Protein AF-0000000080705064 (afdb_homodimer)

InterPro domains:
  IPR017905 ERV/ALR sulfhydryl oxidase domain [PF04777] (24-125)
  IPR017905 ERV/ALR sulfhydryl oxidase domain [PS51324] (13-126)
  IPR036774 ERV/ALR sulfhydryl oxidase domain superfamily [G3DSA:1.20.120.310] (12-132)
  IPR036774 ERV/ALR sulfhydryl oxidase domain superfamily [SSF69000] (14-131)

Radius of gyration: 30.35 Å; Cα contacts (8 Å, |Δi|>4): 556; chains: 2; bounding box: 113×62×113 Å

Foldseek 3Di:
DVVVVVVPPPVVQADDCVQVVVVVLVVLLLVLLPQAQANQVVCVVVVHDGCPSVVVNLVVQQCCLVDHSDPVSSVLLNVLCVVPPLSVQNRGSLSNSVSSVSSVCSVCVVVVNDDDDDSVRSSVVSLQQDFDQDDPDPVGGQAGPPPRDGDDDDRDDDPPPVPVPVVVVPDCPVCVVVCPVPPPPPPDDDDD/DVVVVVVPPPVVQADDCVQVVVVVLVVVLLVLLPQAQANQVVCVVVVHDGCPSVVVNLVVQQCCLVDHSDVVSSVLLNVLCVVPPLSVQNRGSLSNSVSSVSSVCSVCVVVVNDDDDDSVRVSVVSLQQDFDQDDPDPVGGQAGPPPRDGDDDDRDDDPPPPPDPVVVVPDVPCCVVVPPVPPPPDDDDDDD

Organism: Ectocarpus siliculosus (NCBI:txid2880)

Solvent-accessible surface area (backbone atoms only — not comparable to full-atom values): 21090 Å² total; per-residue (Å²): 122,76,69,63,61,52,65,70,48,52,48,84,20,18,29,20,35,54,34,46,42,53,35,35,53,52,29,54,50,46,29,30,63,20,37,43,67,44,36,62,60,50,21,58,76,69,70,44,57,90,56,49,59,46,50,33,48,44,49,24,62,60,24,46,30,66,38,48,28,17,71,57,49,14,52,50,44,43,53,52,40,66,79,50,52,60,77,82,20,54,77,24,19,69,41,34,36,49,48,51,51,51,52,52,47,55,52,25,56,64,54,66,52,77,68,91,67,53,68,68,59,54,51,52,60,59,54,53,38,25,9,45,37,70,60,98,38,75,64,26,11,59,40,41,61,39,91,79,47,46,52,33,34,44,81,44,75,41,65,63,73,71,66,77,60,67,63,80,71,59,69,80,66,73,73,74,72,73,73,70,72,72,74,74,72,74,74,75,75,82,73,129,121,76,70,64,61,53,65,70,48,51,50,84,17,18,30,21,34,54,33,45,40,54,35,35,52,54,27,54,49,46,30,30,64,20,37,43,69,44,35,63,61,49,21,58,76,70,70,44,57,90,55,48,59,46,50,30,49,44,50,26,62,59,24,47,30,66,38,49,26,17,72,57,50,15,54,50,44,43,52,53,41,67,77,50,52,60,79,81,20,53,76,23,18,69,41,34,36,49,48,51,50,51,51,51,49,54,51,25,55,65,51,66,52,78,71,90,67,55,70,67,59,53,51,52,58,58,55,52,38,24,8,45,36,70,60,98,38,77,63,27,10,59,42,39,61,41,90,80,46,45,51,33,34,45,79,43,75,40,64,63,75,77,67,82,65,60,62,70,64,56,64,74,58,78,72,71,72,71,77,73,74,78,73,81,82,74,88,71,90,73,82,135

Secondary structure (DSSP, 8-state):
--SSTTTS---TT-B-HHHHHHHHHHHHHHHHHTS-SSHHHHHHHHTPPTTHHHHHHHHHHHHHHHH-SSHHHHHHHHHHHHHS-GGGG-SSHHHHHHHHHHHHHHHHHHHT------HHHHHHHHHTTBEE--S--TT-S-EESSTT--EEEEEEEEE--TT--GGGGS----------------------/--SSTTTS---TT-B-HHHHHHHHHHHHHHHHHTS-SSHHHHHHHHTPPTTHHHHHHHHHHHHHHHH-SSHHHHHHHHHHHHHS-GGGG-SSHHHHHHHHHHHHHHHHHHHT------HHHHHHHHHTTBEE--S--TT-S-EESSTT--EEEEEEEEE------GGGGTS---------------------

Structure (mmCIF, N/CA/C/O backbone):
data_AF-0000000080705064-model_v1
#
loop_
_entity.id
_entity.type
_entity.pdbx_description
1 polymer 'Sulfhydryl oxidase'
#
loop_
_atom_site.group_PDB
_atom_site.id
_atom_site.type_symbol
_atom_site.label_atom_id
_atom_site.label_alt_id
_atom_site.label_comp_id
_atom_site.label_asym_id
_atom_site.label_entity_id
_atom_site.label_seq_id
_atom_site.pdbx_PDB_ins_code
_atom_site.Cartn_x
_atom_site.Cartn_y
_atom_site.Cartn_z
_atom_site.occupancy
_atom_site.B_iso_or_equiv
_atom_site.auth_seq_id
_atom_site.auth_comp_id
_atom_site.auth_asym_id
_atom_site.auth_atom_id
_atom_site.pdbx_PDB_model_num
ATOM 1 N N . MET A 1 1 ? 19.922 -32.188 -5.77 1 25.2 1 MET A N 1
ATOM 2 C CA . MET A 1 1 ? 18.906 -32.062 -4.734 1 25.2 1 MET A CA 1
ATOM 3 C C . MET A 1 1 ? 18.438 -30.609 -4.59 1 25.2 1 MET A C 1
ATOM 5 O O . MET A 1 1 ? 17.406 -30.344 -3.971 1 25.2 1 MET A O 1
ATOM 9 N N . ILE A 1 2 ? 19.375 -29.641 -4.738 1 31.45 2 ILE A N 1
ATOM 10 C CA . ILE A 1 2 ? 19.281 -28.188 -4.688 1 31.45 2 ILE A CA 1
ATOM 11 C C . ILE A 1 2 ? 18.328 -27.703 -5.777 1 31.45 2 ILE A C 1
ATOM 13 O O . ILE A 1 2 ? 17.641 -26.688 -5.602 1 31.45 2 ILE A O 1
ATOM 17 N N . ASN A 1 3 ? 18.422 -28.156 -6.992 1 33.81 3 ASN A N 1
ATOM 18 C CA . ASN A 1 3 ? 17.828 -27.828 -8.281 1 33.81 3 ASN A CA 1
ATOM 19 C C . ASN A 1 3 ? 16.328 -28.109 -8.289 1 33.81 3 ASN A C 1
ATOM 21 O O . ASN A 1 3 ? 15.578 -27.5 -9.047 1 33.81 3 ASN A O 1
ATOM 25 N N . GLU A 1 4 ? 15.898 -29.312 -7.773 1 34.25 4 GLU A N 1
ATOM 26 C CA . GLU A 1 4 ? 14.539 -29.859 -7.785 1 34.25 4 GLU A CA 1
ATOM 27 C C . GLU A 1 4 ? 13.594 -28.984 -6.961 1 34.25 4 GLU A C 1
ATOM 29 O O . GLU A 1 4 ? 12.383 -29.016 -7.152 1 34.25 4 GLU A O 1
ATOM 34 N N . ASN A 1 5 ? 14 -28.438 -5.809 1 34.81 5 ASN A N 1
ATOM 35 C CA . ASN A 1 5 ? 13.305 -27.625 -4.828 1 34.81 5 ASN A CA 1
ATOM 36 C C . ASN A 1 5 ? 12.984 -26.234 -5.387 1 34.81 5 ASN A C 1
ATOM 38 O O . ASN A 1 5 ? 12.242 -25.469 -4.766 1 34.81 5 ASN A O 1
ATOM 42 N N . ASN A 1 6 ? 13.789 -25.641 -6.168 1 38.91 6 ASN A N 1
ATOM 43 C CA . ASN A 1 6 ? 13.609 -24.453 -6.992 1 38.91 6 ASN A CA 1
ATOM 44 C C . ASN A 1 6 ? 12.406 -24.594 -7.922 1 38.91 6 ASN A C 1
ATOM 46 O O . ASN A 1 6 ? 11.844 -23.594 -8.375 1 38.91 6 ASN A O 1
ATOM 50 N N . GLU A 1 7 ? 12.289 -25.641 -8.695 1 41.06 7 GLU A N 1
ATOM 51 C CA . GLU A 1 7 ? 11.227 -25.984 -9.625 1 41.06 7 GLU A CA 1
ATOM 52 C C . GLU A 1 7 ? 9.859 -25.938 -8.945 1 41.06 7 GLU A C 1
ATOM 54 O O . GLU A 1 7 ? 8.852 -25.625 -9.594 1 41.06 7 GLU A O 1
ATOM 59 N N . LYS A 1 8 ? 9.68 -26.734 -7.852 1 43.88 8 LYS A N 1
ATOM 60 C CA . LYS A 1 8 ? 8.438 -26.875 -7.098 1 43.88 8 LYS A CA 1
ATOM 61 C C . LYS A 1 8 ? 7.965 -25.516 -6.566 1 43.88 8 LYS A C 1
ATOM 63 O O . LYS A 1 8 ? 6.883 -25.422 -5.977 1 43.88 8 LYS A O 1
ATOM 68 N N . MET A 1 9 ? 8.82 -24.578 -6.207 1 45.62 9 MET A N 1
ATOM 69 C CA . MET A 1 9 ? 8.297 -23.422 -5.473 1 45.62 9 MET A CA 1
ATOM 70 C C . MET A 1 9 ? 7.562 -22.469 -6.406 1 45.62 9 MET A C 1
ATOM 72 O O . MET A 1 9 ? 8.117 -21.453 -6.824 1 45.62 9 MET A O 1
ATOM 76 N N . ASN A 1 10 ? 7.145 -22.906 -7.516 1 49.22 10 ASN A N 1
ATOM 77 C CA . ASN A 1 10 ? 6.199 -22.031 -8.203 1 49.22 10 ASN A CA 1
ATOM 78 C C . ASN A 1 10 ? 5.309 -21.281 -7.211 1 49.22 10 ASN A C 1
ATOM 80 O O . ASN A 1 10 ? 4.289 -21.812 -6.766 1 49.22 10 ASN A O 1
ATOM 84 N N . ASP A 1 11 ? 5.941 -20.469 -6.441 1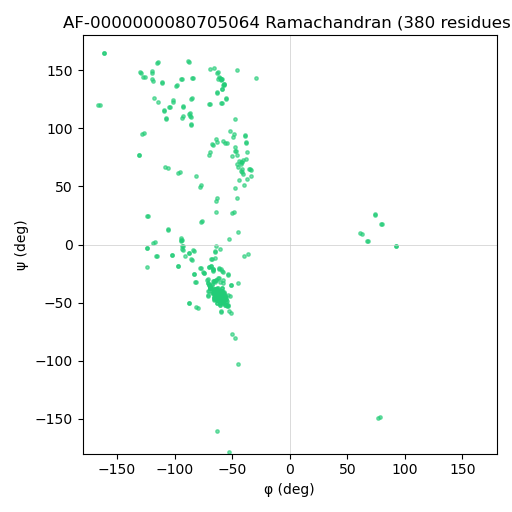 59.5 11 ASP A N 1
ATOM 85 C CA . ASP A 1 11 ? 5.105 -19.688 -5.535 1 59.5 11 ASP A CA 1
ATOM 86 C C . ASP A 1 11 ? 3.908 -19.094 -6.27 1 59.5 11 ASP A C 1
ATOM 88 O O . ASP A 1 11 ? 4.07 -18.406 -7.285 1 59.5 11 ASP A O 1
ATOM 92 N N . ASN A 1 12 ? 2.848 -19.859 -6.496 1 65.06 12 ASN A N 1
ATOM 93 C CA . ASN A 1 12 ? 1.597 -19.438 -7.113 1 65.06 12 ASN A CA 1
ATOM 94 C C . ASN A 1 12 ? 1.047 -18.172 -6.457 1 65.06 12 ASN A C 1
ATOM 96 O O . ASN A 1 12 ? -0.166 -17.953 -6.445 1 65.06 12 ASN A O 1
ATOM 100 N N . ASN A 1 13 ? 1.994 -17.406 -5.914 1 78.5 13 ASN A N 1
ATOM 101 C CA . ASN A 1 13 ? 1.457 -16.266 -5.188 1 78.5 13 ASN A CA 1
ATOM 102 C C . ASN A 1 13 ? 1.902 -14.938 -5.812 1 78.5 13 ASN A C 1
ATOM 104 O O . ASN A 1 13 ? 1.545 -13.867 -5.324 1 78.5 13 ASN A O 1
ATOM 108 N N . GLY A 1 14 ? 2.623 -15.109 -6.887 1 86.44 14 GLY A N 1
ATOM 109 C CA . GLY A 1 14 ? 3.111 -13.891 -7.52 1 86.44 14 GLY A CA 1
ATOM 110 C C . GLY A 1 14 ? 2.107 -13.273 -8.477 1 86.44 14 GLY A C 1
ATOM 111 O O . GLY A 1 14 ? 1.32 -13.977 -9.102 1 86.44 14 GLY A O 1
ATOM 112 N N . LEU A 1 15 ? 2.125 -11.906 -8.461 1 89.75 15 LEU A N 1
ATOM 113 C CA . LEU A 1 15 ? 1.433 -11.133 -9.484 1 89.75 15 LEU A CA 1
ATOM 114 C C . LEU A 1 15 ? 2.424 -10.344 -10.328 1 89.75 15 LEU A C 1
ATOM 116 O O . LEU A 1 15 ? 3.537 -10.055 -9.883 1 89.75 15 LEU A O 1
ATOM 120 N N . CYS A 1 16 ? 2.064 -10.008 -11.492 1 86.19 16 CYS A N 1
ATOM 121 C CA . CYS A 1 16 ? 2.951 -9.305 -12.406 1 86.19 16 CYS A CA 1
ATOM 122 C C . CYS A 1 16 ? 3.414 -7.98 -11.82 1 86.19 16 CYS A C 1
ATOM 124 O O . CYS A 1 16 ? 2.598 -7.102 -11.539 1 86.19 16 CYS A O 1
ATOM 126 N N . THR A 1 17 ? 4.73 -7.832 -11.703 1 89.19 17 THR A N 1
ATOM 127 C CA . THR A 1 17 ? 5.305 -6.66 -11.055 1 89.19 17 THR A CA 1
ATOM 128 C C . THR A 1 17 ? 4.977 -5.391 -11.836 1 89.19 17 THR A C 1
ATOM 130 O O . THR A 1 17 ? 4.824 -4.316 -11.25 1 89.19 17 THR A O 1
ATOM 133 N N . SER A 1 18 ? 4.832 -5.523 -13.141 1 83.69 18 SER A N 1
ATOM 134 C CA . SER A 1 18 ? 4.508 -4.367 -13.969 1 83.69 18 SER A CA 1
ATOM 135 C C . SER A 1 18 ? 3.078 -3.893 -13.711 1 83.69 18 SER A C 1
ATOM 137 O O . SER A 1 18 ? 2.73 -2.756 -14.047 1 83.69 18 SER A O 1
ATOM 139 N N . THR A 1 19 ? 2.295 -4.746 -13.156 1 87.06 19 THR A N 1
ATOM 140 C CA . THR A 1 19 ? 0.901 -4.406 -12.891 1 87.06 19 THR A CA 1
ATOM 141 C C . THR A 1 19 ? 0.764 -3.732 -11.523 1 87.06 19 THR A C 1
ATOM 143 O O . THR A 1 19 ? 0.209 -2.637 -11.422 1 87.06 19 THR A O 1
ATOM 146 N N . TRP A 1 20 ? 1.33 -4.352 -10.531 1 92.19 20 TRP A N 1
ATOM 147 C CA . TRP A 1 20 ? 1.072 -3.848 -9.188 1 92.19 20 TRP A CA 1
ATOM 148 C C . TRP A 1 20 ? 2.193 -2.924 -8.727 1 92.19 20 TRP A C 1
ATOM 150 O O . TRP A 1 20 ? 2.021 -2.154 -7.777 1 92.19 20 TRP A O 1
ATOM 160 N N . GLY A 1 21 ? 3.367 -2.979 -9.359 1 92.56 21 GLY A N 1
ATOM 161 C CA . GLY A 1 21 ? 4.531 -2.221 -8.922 1 92.56 21 GLY A CA 1
ATOM 162 C C . GLY A 1 21 ? 4.301 -0.722 -8.914 1 92.56 21 GLY A C 1
ATOM 163 O O . GLY A 1 21 ? 4.43 -0.071 -7.879 1 92.56 21 GLY A O 1
ATOM 164 N N . PRO A 1 22 ? 3.947 -0.251 -10.078 1 90.81 22 PRO A N 1
ATOM 165 C CA . PRO A 1 22 ? 3.816 1.204 -10.18 1 90.81 22 PRO A CA 1
ATOM 166 C C . PRO A 1 22 ? 2.752 1.767 -9.242 1 90.81 22 PRO A C 1
ATOM 168 O O . PRO A 1 22 ? 3.029 2.688 -8.469 1 90.81 22 PRO A O 1
ATOM 171 N N . PRO A 1 23 ? 1.542 1.236 -9.164 1 92.62 23 PRO A N 1
ATOM 172 C CA . PRO A 1 23 ? 0.603 1.778 -8.18 1 92.62 23 PRO A CA 1
ATOM 173 C C . PRO A 1 23 ? 1.043 1.519 -6.742 1 92.62 23 PRO A C 1
ATOM 175 O O . PRO A 1 23 ? 0.749 2.318 -5.848 1 92.62 23 PRO A O 1
ATOM 178 N N . GLY A 1 24 ? 1.722 0.428 -6.492 1 96 24 GLY A N 1
ATOM 179 C CA . GLY A 1 24 ? 2.26 0.164 -5.168 1 96 24 GLY A CA 1
ATOM 180 C C . GLY A 1 24 ? 3.236 1.227 -4.695 1 96 24 GLY A C 1
ATOM 181 O O . GLY A 1 24 ? 3.092 1.765 -3.598 1 96 24 GLY A O 1
ATOM 182 N N . TRP A 1 25 ? 4.191 1.587 -5.566 1 95.75 25 TRP A N 1
ATOM 183 C CA . TRP A 1 25 ? 5.156 2.633 -5.234 1 95.75 25 TRP A CA 1
ATOM 184 C C . TRP A 1 25 ? 4.461 3.98 -5.074 1 95.75 25 TRP A C 1
ATOM 186 O O . TRP A 1 25 ? 4.805 4.758 -4.184 1 95.75 25 TRP A O 1
ATOM 196 N N . PHE A 1 26 ? 3.566 4.242 -5.977 1 93.81 26 PHE A N 1
ATOM 197 C CA . PHE A 1 26 ? 2.814 5.492 -5.879 1 93.81 26 PHE A CA 1
ATOM 198 C C . PHE A 1 26 ? 2.127 5.602 -4.523 1 93.81 26 PHE A C 1
ATOM 200 O O . PHE A 1 26 ? 2.244 6.621 -3.844 1 93.81 26 PHE A O 1
ATOM 207 N N . PHE A 1 27 ? 1.449 4.586 -4.129 1 96.19 27 PHE A N 1
ATOM 208 C CA . PHE A 1 27 ? 0.745 4.574 -2.852 1 96.19 27 PHE A CA 1
ATOM 209 C C . PHE A 1 27 ? 1.723 4.723 -1.692 1 96.19 27 PHE A C 1
ATOM 211 O O . PHE A 1 27 ? 1.488 5.512 -0.774 1 96.19 27 PHE A O 1
ATOM 218 N N . LEU A 1 28 ? 2.828 3.941 -1.693 1 98.12 28 LEU A N 1
ATOM 219 C CA . LEU A 1 28 ? 3.816 4.008 -0.621 1 98.12 28 LEU A CA 1
ATOM 220 C C . LEU A 1 28 ? 4.395 5.414 -0.504 1 98.12 28 LEU A C 1
ATOM 222 O O . LEU A 1 28 ? 4.613 5.91 0.604 1 98.12 28 LEU A O 1
ATOM 226 N N . HIS A 1 29 ? 4.594 6.078 -1.633 1 97 29 HIS A N 1
ATOM 227 C CA . HIS A 1 29 ? 5.086 7.449 -1.588 1 97 29 HIS A CA 1
ATOM 228 C C . HIS A 1 29 ? 4.027 8.398 -1.034 1 97 29 HIS A C 1
ATOM 230 O O . HIS A 1 29 ? 4.355 9.367 -0.345 1 97 29 HIS A O 1
ATOM 236 N N . CYS A 1 30 ? 2.779 8.172 -1.366 1 95.56 30 CYS A N 1
ATOM 237 C CA . CYS A 1 30 ? 1.719 8.969 -0.758 1 95.56 30 CYS A CA 1
ATOM 238 C C . CYS A 1 30 ? 1.699 8.781 0.755 1 95.56 30 CYS A C 1
ATOM 240 O O . CYS A 1 30 ? 1.525 9.75 1.499 1 95.56 30 CYS A O 1
ATOM 242 N N . VAL A 1 31 ? 1.853 7.566 1.223 1 98.06 31 VAL A N 1
ATOM 243 C CA . VAL A 1 31 ? 1.915 7.277 2.65 1 98.06 31 VAL A CA 1
ATOM 244 C C . VAL A 1 31 ? 3.061 8.062 3.287 1 98.06 31 VAL A C 1
ATOM 246 O O . VAL A 1 31 ? 2.879 8.711 4.32 1 98.06 31 VAL A O 1
ATOM 249 N N . ALA A 1 32 ? 4.207 8.016 2.646 1 98.12 32 ALA A N 1
ATOM 250 C CA . ALA A 1 32 ? 5.355 8.742 3.178 1 98.12 32 ALA A CA 1
ATOM 251 C C . ALA A 1 32 ? 5.102 10.242 3.189 1 98.12 32 ALA A C 1
ATOM 253 O O . ALA A 1 32 ? 5.461 10.938 4.145 1 98.12 32 ALA A O 1
ATOM 254 N N . ALA A 1 33 ? 4.48 10.727 2.143 1 95.56 33 ALA A N 1
ATOM 255 C CA . ALA A 1 33 ? 4.168 12.148 2.039 1 95.56 33 ALA A CA 1
ATOM 256 C C . ALA A 1 33 ? 3.141 12.562 3.09 1 95.56 33 ALA A C 1
ATOM 258 O O . ALA A 1 33 ? 3.039 13.742 3.436 1 95.56 33 ALA A O 1
ATOM 259 N N . GLY A 1 34 ? 2.393 11.602 3.57 1 95.25 34 GLY A N 1
ATOM 260 C CA . GLY A 1 34 ? 1.379 11.875 4.574 1 95.25 34 GLY A CA 1
ATOM 261 C C . GLY A 1 34 ? 1.911 11.812 5.992 1 95.25 34 GLY A C 1
ATOM 262 O O . GLY A 1 34 ? 1.196 12.133 6.945 1 95.25 34 GLY A O 1
ATOM 263 N N . TYR A 1 35 ? 3.164 11.375 6.152 1 96.69 35 TYR A N 1
ATOM 264 C CA . TYR A 1 35 ? 3.775 11.375 7.477 1 96.69 35 TYR A CA 1
ATOM 265 C C . TYR A 1 35 ? 3.816 12.781 8.055 1 96.69 35 TYR A C 1
ATOM 267 O O . TYR A 1 35 ? 4.055 13.75 7.332 1 96.69 35 TYR A O 1
ATOM 275 N N . PRO A 1 36 ? 3.584 12.883 9.375 1 94.81 36 PRO A N 1
ATOM 276 C CA . PRO A 1 36 ? 3.613 14.234 9.953 1 94.81 36 PRO A CA 1
ATOM 277 C C . PRO A 1 36 ? 4.973 14.906 9.805 1 94.81 36 PRO A C 1
ATOM 279 O O . PRO A 1 36 ? 6.012 14.25 9.914 1 94.81 36 PRO A O 1
ATOM 282 N N . VAL A 1 37 ? 4.965 16.25 9.578 1 94.75 37 VAL A N 1
ATOM 283 C CA . VAL A 1 37 ? 6.203 17.016 9.492 1 94.75 37 VAL A CA 1
ATOM 284 C C . VAL A 1 37 ? 7.012 16.828 10.773 1 94.75 37 VAL A C 1
ATOM 286 O O . VAL A 1 37 ? 8.234 16.672 10.727 1 94.75 37 VAL A O 1
ATOM 289 N N . HIS A 1 38 ? 6.32 16.875 11.867 1 94.81 38 HIS A N 1
ATOM 290 C CA . HIS A 1 38 ? 6.867 16.641 13.195 1 94.81 38 HIS A CA 1
ATOM 291 C C . HIS A 1 38 ? 6.07 15.57 13.945 1 94.81 38 HIS A C 1
ATOM 293 O O . HIS A 1 38 ? 5.102 15.891 14.641 1 94.81 38 HIS A O 1
ATOM 299 N N . PRO A 1 39 ? 6.562 14.328 13.875 1 96.12 39 PRO A N 1
ATOM 300 C CA . PRO A 1 39 ? 5.75 13.219 14.391 1 96.12 39 PRO A CA 1
ATOM 301 C C . PRO A 1 39 ? 5.512 13.32 15.898 1 96.12 39 PRO A C 1
ATOM 303 O O . PRO A 1 39 ? 4.434 12.969 16.375 1 96.12 39 PRO A O 1
ATOM 306 N N . ASP A 1 40 ? 6.508 13.758 16.641 1 94.69 40 ASP A N 1
ATOM 307 C CA . ASP A 1 40 ? 6.328 13.867 18.078 1 94.69 40 ASP A CA 1
ATOM 308 C C . ASP A 1 40 ? 5.281 14.922 18.422 1 94.69 40 ASP A C 1
ATOM 310 O O . ASP A 1 40 ? 4.43 14.703 19.297 1 94.69 40 ASP A O 1
ATOM 314 N N . GLU A 1 41 ? 5.375 16.062 17.766 1 93.44 41 GLU A N 1
ATOM 315 C CA . GLU A 1 41 ? 4.371 17.109 17.953 1 93.44 41 GLU A CA 1
ATOM 316 C C . GLU A 1 41 ? 2.982 16.625 17.547 1 93.44 41 GLU A C 1
ATOM 318 O O . GLU A 1 41 ? 1.997 16.906 18.234 1 93.44 41 GLU A O 1
ATOM 323 N N . TYR A 1 42 ? 2.932 15.914 16.484 1 92.75 42 TYR A N 1
ATOM 324 C CA . TYR A 1 42 ? 1.671 15.344 16.016 1 92.75 42 TYR A CA 1
ATOM 325 C C . TYR A 1 42 ? 1.074 14.422 17.078 1 92.75 42 TYR A C 1
ATOM 327 O O . TYR A 1 42 ? -0.12 14.5 17.375 1 92.75 42 TYR A O 1
ATOM 335 N N . ASP A 1 43 ? 1.88 13.57 17.656 1 93.88 43 ASP A N 1
ATOM 336 C CA . ASP A 1 43 ? 1.429 12.664 18.703 1 93.88 43 ASP A CA 1
ATOM 337 C C . ASP A 1 43 ? 0.918 13.445 19.922 1 93.88 43 ASP A C 1
ATOM 339 O O . ASP A 1 43 ? -0.102 13.086 20.516 1 93.88 43 ASP A O 1
ATOM 343 N N . ASP A 1 44 ? 1.601 14.523 20.25 1 92.88 44 ASP A N 1
ATOM 344 C CA . ASP A 1 44 ? 1.188 15.359 21.375 1 92.88 44 ASP A CA 1
ATOM 345 C C . ASP A 1 44 ? -0.18 15.984 21.109 1 92.88 44 ASP A C 1
ATOM 347 O O . ASP A 1 44 ? -1.073 15.906 21.953 1 92.88 44 ASP A O 1
ATOM 351 N N . ILE A 1 45 ? -0.351 16.516 19.969 1 88.19 45 ILE A N 1
ATOM 352 C CA . ILE A 1 45 ? -1.578 17.219 19.609 1 88.19 45 ILE A CA 1
ATOM 353 C C . ILE A 1 45 ? -2.744 16.234 19.578 1 88.19 45 ILE A C 1
ATOM 355 O O . ILE A 1 45 ? -3.859 16.562 19.984 1 88.19 45 ILE A O 1
ATOM 359 N N . ARG A 1 46 ? -2.473 14.992 19.234 1 88.5 46 ARG A N 1
ATOM 360 C CA . ARG A 1 46 ? -3.525 14 19.047 1 88.5 46 ARG A CA 1
ATOM 361 C C . ARG A 1 46 ? -3.756 13.203 20.328 1 88.5 46 ARG A C 1
ATOM 363 O O . ARG A 1 46 ? -4.629 12.336 20.375 1 88.5 46 ARG A O 1
ATOM 370 N N . GLY A 1 47 ? -2.955 13.453 21.328 1 91.31 47 GLY A N 1
ATOM 371 C CA . GLY A 1 47 ? -3.084 12.742 22.594 1 91.31 47 GLY A CA 1
ATOM 372 C C . GLY A 1 47 ? -2.578 11.312 22.516 1 91.31 47 GLY A C 1
ATOM 373 O O . GLY A 1 47 ? -3.049 10.445 23.266 1 91.31 47 GLY A O 1
ATOM 374 N N . ASN A 1 48 ? -1.677 11.055 21.609 1 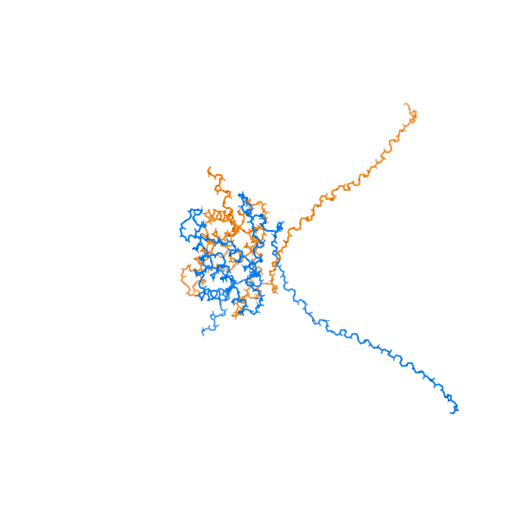91.81 48 ASN A N 1
ATOM 375 C CA . ASN A 1 48 ? -1.058 9.742 21.5 1 91.81 48 ASN A CA 1
ATOM 376 C C . ASN A 1 48 ? 0.165 9.609 22.391 1 91.81 48 ASN A C 1
ATOM 378 O O . ASN A 1 48 ? 0.748 10.617 22.812 1 91.81 48 ASN A O 1
ATOM 382 N N . ALA A 1 49 ? 0.463 8.336 22.688 1 95 49 ALA A N 1
ATOM 383 C CA . ALA A 1 49 ? 1.724 8.078 23.375 1 95 49 ALA A CA 1
ATOM 384 C C . ALA A 1 49 ? 2.914 8.5 22.516 1 95 49 ALA A C 1
ATOM 386 O O . ALA A 1 49 ? 2.854 8.438 21.281 1 95 49 ALA A O 1
ATOM 387 N N . ARG A 1 50 ? 3.986 8.938 23.219 1 93.44 50 ARG A N 1
ATOM 388 C CA . ARG A 1 50 ? 5.199 9.32 22.5 1 93.44 50 ARG A CA 1
ATOM 389 C C . ARG A 1 50 ? 5.695 8.188 21.609 1 93.44 50 ARG A C 1
ATOM 391 O O . ARG A 1 50 ? 5.809 7.043 22.062 1 93.44 50 ARG A O 1
ATOM 398 N N . GLY A 1 51 ? 5.871 8.469 20.344 1 96.25 51 GLY A N 1
ATOM 399 C CA . GLY A 1 51 ? 6.414 7.484 19.422 1 96.25 51 GLY A CA 1
ATOM 400 C C . GLY A 1 51 ? 5.344 6.66 18.719 1 96.25 51 GLY A C 1
ATOM 401 O O . GLY A 1 51 ? 5.656 5.816 17.891 1 96.25 51 GLY A O 1
ATOM 402 N N . HIS A 1 52 ? 4.129 6.906 19.031 1 95.94 52 HIS A N 1
ATOM 403 C CA . HIS A 1 52 ? 3.025 6.145 18.453 1 95.94 52 HIS A CA 1
ATOM 404 C C . HIS A 1 52 ? 3.061 6.199 16.938 1 95.94 52 HIS A C 1
ATOM 406 O O . HIS A 1 52 ? 3.037 5.16 16.266 1 95.94 52 HIS A O 1
ATOM 412 N N . THR A 1 53 ? 3.139 7.367 16.422 1 96.19 53 THR A N 1
ATOM 413 C CA . THR A 1 53 ? 3.145 7.543 14.969 1 96.19 53 THR A CA 1
ATOM 414 C C . THR A 1 53 ? 4.375 6.895 14.352 1 96.19 53 THR A C 1
ATOM 416 O O . THR A 1 53 ? 4.266 6.16 13.367 1 96.19 53 THR A O 1
ATOM 419 N N . ARG A 1 54 ? 5.523 7.051 14.938 1 98.06 54 ARG A N 1
ATOM 420 C CA . ARG A 1 54 ? 6.758 6.469 14.43 1 98.06 54 ARG A CA 1
ATOM 421 C C . ARG A 1 54 ? 6.672 4.949 14.383 1 98.06 54 ARG A C 1
ATOM 423 O O . ARG A 1 54 ? 7.086 4.328 13.398 1 98.06 54 ARG A O 1
ATOM 430 N N . ARG A 1 55 ? 6.129 4.379 15.383 1 97.38 55 ARG A N 1
ATOM 431 C CA . ARG A 1 55 ? 6.023 2.928 15.453 1 97.38 55 ARG A CA 1
ATOM 432 C C . ARG A 1 55 ? 5.078 2.395 14.383 1 97.38 55 ARG A C 1
ATOM 434 O O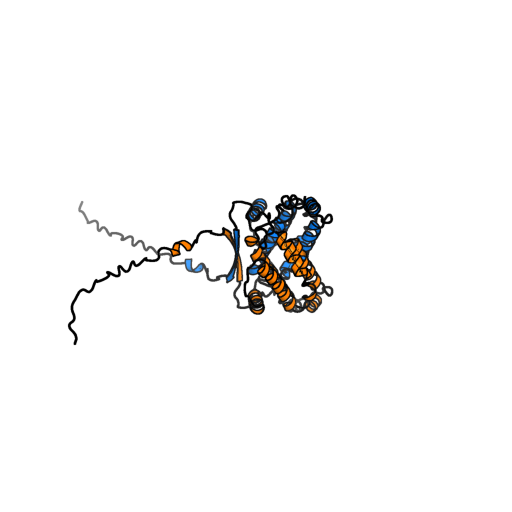 . ARG A 1 55 ? 5.344 1.357 13.773 1 97.38 55 ARG A O 1
ATOM 441 N N . GLY A 1 56 ? 3.975 3.096 14.211 1 96.81 56 GLY A N 1
ATOM 442 C CA . GLY A 1 56 ? 3.041 2.695 13.172 1 96.81 56 GLY A CA 1
ATOM 443 C C . GLY A 1 56 ? 3.658 2.684 11.781 1 96.81 56 GLY A C 1
ATOM 444 O O . GLY A 1 56 ? 3.51 1.713 11.039 1 96.81 56 GLY A O 1
ATOM 445 N N . TYR A 1 57 ? 4.363 3.729 11.477 1 98.31 57 TYR A N 1
ATOM 446 C CA . TYR A 1 57 ? 4.992 3.83 10.164 1 98.31 57 TYR A CA 1
ATOM 447 C C . TYR A 1 57 ? 6.148 2.844 10.031 1 98.31 57 TYR A C 1
ATOM 449 O O . TYR A 1 57 ? 6.32 2.217 8.984 1 98.31 57 TYR A O 1
ATOM 457 N N . SER A 1 58 ? 6.938 2.676 11.102 1 98.44 58 SER A N 1
ATOM 458 C CA . SER A 1 58 ? 8.016 1.691 11.094 1 98.44 58 SER A CA 1
ATOM 459 C C . SER A 1 58 ? 7.484 0.29 10.82 1 98.44 58 SER A C 1
ATOM 461 O O . SER A 1 58 ? 7.992 -0.41 9.938 1 98.44 58 SER A O 1
ATOM 463 N N . SER A 1 59 ? 6.477 -0.09 11.547 1 97.44 59 SER A N 1
ATOM 464 C CA . SER A 1 59 ? 5.887 -1.417 11.398 1 97.44 59 SER A CA 1
ATOM 465 C C . SER A 1 59 ? 5.324 -1.618 10 1 97.44 59 SER A C 1
ATOM 467 O O . SER A 1 59 ? 5.516 -2.672 9.391 1 97.44 59 SER A O 1
ATOM 469 N N . PHE A 1 60 ? 4.652 -0.61 9.508 1 98.38 60 PHE A N 1
ATOM 470 C CA . PHE A 1 60 ? 4.055 -0.701 8.18 1 98.38 60 PHE A CA 1
ATOM 471 C C . PHE A 1 60 ? 5.125 -0.932 7.121 1 98.38 60 PHE A C 1
ATOM 473 O O . PHE A 1 60 ? 5.039 -1.882 6.34 1 98.38 60 PHE A O 1
ATOM 480 N N . PHE A 1 61 ? 6.102 -0.137 7.105 1 98.56 61 PHE A N 1
ATOM 481 C CA . PHE A 1 61 ? 7.105 -0.206 6.051 1 98.56 61 PHE A CA 1
ATOM 482 C C . PHE A 1 61 ? 7.965 -1.453 6.203 1 98.56 61 PHE A C 1
ATOM 484 O O . PHE A 1 61 ? 8.398 -2.039 5.207 1 98.56 61 PHE A O 1
ATOM 491 N N . LYS A 1 62 ? 8.234 -1.909 7.414 1 97.44 62 LYS A N 1
ATOM 492 C CA . LYS A 1 62 ? 8.969 -3.158 7.609 1 97.44 62 LYS A CA 1
ATOM 493 C C . LYS A 1 62 ? 8.156 -4.352 7.109 1 97.44 62 LYS A C 1
ATOM 495 O O . LYS A 1 62 ? 8.688 -5.223 6.418 1 97.44 62 LYS A O 1
ATOM 500 N N . ASN A 1 63 ? 6.887 -4.348 7.402 1 96.81 63 ASN A N 1
ATOM 501 C CA . ASN A 1 63 ? 6.062 -5.488 7.023 1 96.81 63 ASN A CA 1
ATOM 502 C C . ASN A 1 63 ? 5.719 -5.465 5.535 1 96.81 63 ASN A C 1
ATOM 504 O O . ASN A 1 63 ? 5.324 -6.484 4.969 1 96.81 63 ASN A O 1
ATOM 508 N N . THR A 1 64 ? 5.824 -4.273 4.906 1 98.06 64 THR A N 1
ATOM 509 C CA . THR A 1 64 ? 5.691 -4.211 3.453 1 98.06 64 THR A CA 1
ATOM 510 C C . THR A 1 64 ? 6.602 -5.234 2.781 1 98.06 64 THR A C 1
ATOM 512 O O . THR A 1 64 ? 6.207 -5.887 1.814 1 98.06 64 THR A O 1
ATOM 515 N N . GLY A 1 65 ? 7.719 -5.488 3.311 1 96.19 65 GLY A N 1
ATOM 516 C CA . GLY A 1 65 ? 8.68 -6.438 2.773 1 96.19 65 GLY A CA 1
ATOM 517 C C . GLY A 1 65 ? 8.211 -7.879 2.867 1 96.19 65 GLY A C 1
ATOM 518 O O . GLY A 1 65 ? 8.773 -8.766 2.225 1 96.19 65 GLY A O 1
ATOM 519 N N . HIS A 1 66 ? 7.18 -8.102 3.617 1 94.5 66 HIS A N 1
ATOM 520 C CA . HIS A 1 66 ? 6.719 -9.469 3.822 1 94.5 66 HIS A CA 1
ATOM 521 C C . HIS A 1 66 ? 5.488 -9.766 2.973 1 94.5 66 HIS A C 1
ATOM 523 O O . HIS A 1 66 ? 5.09 -10.922 2.832 1 94.5 66 HIS A O 1
ATOM 529 N N . VAL A 1 67 ? 4.949 -8.711 2.357 1 97.25 67 VAL A N 1
ATOM 530 C CA . VAL A 1 67 ? 3.611 -8.961 1.826 1 97.25 67 VAL A CA 1
ATOM 531 C C . VAL A 1 67 ? 3.584 -8.648 0.332 1 97.25 67 VAL A C 1
ATOM 533 O O . VAL A 1 67 ? 2.557 -8.82 -0.327 1 97.25 67 VAL A O 1
ATOM 536 N N . LEU A 1 68 ? 4.738 -8.148 -0.22 1 96.19 68 LEU A N 1
ATOM 537 C CA . LEU A 1 68 ? 4.738 -7.859 -1.649 1 96.19 68 LEU A CA 1
ATOM 538 C C . LEU A 1 68 ? 4.387 -9.102 -2.457 1 96.19 68 LEU A C 1
ATOM 540 O O . LEU A 1 68 ? 4.859 -10.203 -2.15 1 96.19 68 LEU A O 1
ATOM 544 N N . PRO A 1 69 ? 3.545 -8.953 -3.469 1 94.25 69 PRO A N 1
ATOM 545 C CA . PRO A 1 69 ? 3.09 -10.133 -4.215 1 94.25 69 PRO A CA 1
ATOM 546 C C . PRO A 1 69 ? 4.137 -10.648 -5.199 1 94.25 69 PRO A C 1
ATOM 548 O O . PRO A 1 69 ? 3.834 -10.836 -6.379 1 94.25 69 PRO A O 1
ATOM 551 N N . CYS A 1 70 ? 5.254 -10.82 -4.797 1 91.12 70 CYS A N 1
ATOM 552 C CA . CYS A 1 70 ? 6.414 -11.359 -5.5 1 91.12 70 CYS A CA 1
ATOM 553 C C . CYS A 1 70 ? 7.52 -11.742 -4.523 1 91.12 70 CYS A C 1
ATOM 555 O O . CYS A 1 70 ? 8.039 -10.891 -3.803 1 91.12 70 CYS A O 1
ATOM 557 N N . ARG A 1 71 ? 7.859 -12.961 -4.547 1 87.88 71 ARG A N 1
ATOM 558 C CA . ARG A 1 71 ? 8.836 -13.469 -3.588 1 87.88 71 ARG A CA 1
ATOM 559 C C . ARG A 1 71 ? 10.18 -12.781 -3.756 1 87.88 71 ARG A C 1
ATOM 561 O O . ARG A 1 71 ? 10.812 -12.383 -2.77 1 87.88 71 ARG A O 1
ATOM 568 N N . PHE A 1 72 ? 10.609 -12.57 -4.945 1 87.88 72 PHE A N 1
ATOM 569 C CA . PHE A 1 72 ? 11.906 -11.945 -5.195 1 87.88 72 PHE A CA 1
ATOM 570 C C . PHE A 1 72 ? 11.883 -10.477 -4.805 1 87.88 72 PHE A C 1
ATOM 572 O O . PHE A 1 72 ? 12.891 -9.938 -4.34 1 87.88 72 PHE A O 1
ATOM 579 N N . CYS A 1 73 ? 10.75 -9.875 -5.008 1 93.31 73 CYS A N 1
ATOM 580 C CA . CYS A 1 73 ? 10.578 -8.477 -4.609 1 93.31 73 CYS A CA 1
ATOM 581 C C . CYS A 1 73 ? 10.641 -8.336 -3.092 1 93.31 73 CYS A C 1
ATOM 583 O O . CYS A 1 73 ? 11.227 -7.379 -2.58 1 93.31 73 CYS A O 1
ATOM 585 N N . ARG A 1 74 ? 10.031 -9.352 -2.41 1 93.5 74 ARG A N 1
ATOM 586 C CA . ARG A 1 74 ? 10.109 -9.344 -0.953 1 93.5 74 ARG A CA 1
ATOM 587 C C . ARG A 1 74 ? 11.562 -9.469 -0.487 1 93.5 74 ARG A C 1
ATOM 589 O O . ARG A 1 74 ? 12.008 -8.695 0.364 1 93.5 74 ARG A O 1
ATOM 596 N N . ASP A 1 75 ? 12.25 -10.352 -1.063 1 91.44 75 ASP A N 1
ATOM 597 C CA . ASP A 1 75 ? 13.641 -10.57 -0.675 1 91.44 75 ASP A CA 1
ATOM 598 C C . ASP A 1 75 ? 14.477 -9.32 -0.902 1 91.44 75 ASP A C 1
ATOM 600 O O . ASP A 1 75 ? 15.266 -8.922 -0.036 1 91.44 75 ASP A O 1
ATOM 604 N N . SER A 1 76 ? 14.344 -8.703 -2.023 1 93.88 76 SER A N 1
ATOM 605 C CA . SER A 1 76 ? 15.109 -7.508 -2.35 1 93.88 76 SER A CA 1
ATOM 606 C C . SER A 1 76 ? 14.742 -6.348 -1.43 1 93.88 76 SER A C 1
ATOM 608 O O . SER A 1 76 ? 15.617 -5.633 -0.942 1 93.88 76 SER A O 1
ATOM 610 N N . TYR A 1 77 ? 13.5 -6.152 -1.241 1 96.75 77 TYR A N 1
ATOM 611 C CA . TYR A 1 77 ? 13.047 -5.07 -0.372 1 96.75 77 TYR A CA 1
ATOM 612 C C . TYR A 1 77 ? 13.609 -5.23 1.035 1 96.75 77 TYR A C 1
ATOM 614 O O . TYR A 1 77 ? 14.102 -4.27 1.629 1 96.75 77 TYR A O 1
ATOM 622 N N . VAL A 1 78 ? 13.5 -6.426 1.577 1 96.19 78 VAL A N 1
ATOM 623 C CA . VAL A 1 78 ? 14 -6.695 2.922 1 96.19 78 VAL A CA 1
ATOM 624 C C . VAL A 1 78 ? 15.508 -6.469 2.969 1 96.19 78 VAL A C 1
ATOM 626 O O . VAL A 1 78 ? 16.016 -5.875 3.92 1 96.19 78 VAL A O 1
ATOM 629 N N . HIS A 1 79 ? 16.156 -6.902 1.945 1 96.5 79 HIS A N 1
ATOM 630 C CA . HIS A 1 79 ? 17.609 -6.695 1.883 1 96.5 79 HIS A CA 1
ATOM 631 C C . HIS A 1 79 ? 17.953 -5.207 1.902 1 96.5 79 HIS A C 1
ATOM 633 O O . HIS A 1 79 ? 18.734 -4.762 2.74 1 96.5 79 HIS A O 1
ATOM 639 N N . PHE A 1 80 ? 17.344 -4.418 1.076 1 96.75 80 PHE A N 1
ATOM 640 C CA . PHE A 1 80 ? 17.641 -2.994 0.975 1 96.75 80 PHE A CA 1
ATOM 641 C C . PHE A 1 80 ? 17.234 -2.268 2.254 1 96.75 80 PHE A C 1
ATOM 643 O O . PHE A 1 80 ? 17.953 -1.383 2.723 1 96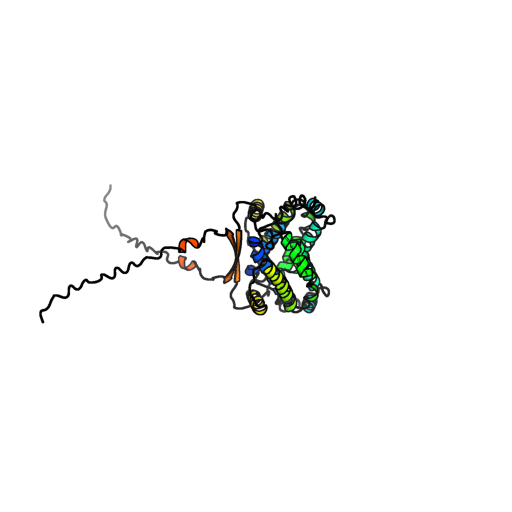.75 80 PHE A O 1
ATOM 650 N N . SER A 1 81 ? 16.094 -2.633 2.809 1 96.94 81 SER A N 1
ATOM 651 C CA . SER A 1 81 ? 15.602 -1.956 4.004 1 96.94 81 SER A CA 1
ATOM 652 C C . SER A 1 81 ? 16.438 -2.324 5.227 1 96.94 81 SER A C 1
ATOM 654 O O . SER A 1 81 ? 16.547 -1.54 6.172 1 96.94 81 SER A O 1
ATOM 656 N N . SER A 1 82 ? 16.984 -3.514 5.254 1 96.5 82 SER A N 1
ATOM 657 C CA . SER A 1 82 ? 17.859 -3.902 6.355 1 96.5 82 SER A CA 1
ATOM 658 C C . SER A 1 82 ? 19.156 -3.105 6.34 1 96.5 82 SER A C 1
ATOM 660 O O . SER A 1 82 ? 19.719 -2.803 7.395 1 96.5 82 SER A O 1
ATOM 662 N N . GLU A 1 83 ? 19.656 -2.76 5.164 1 97.06 83 GLU A N 1
ATOM 663 C CA . GLU A 1 83 ? 20.859 -1.954 5.023 1 97.06 83 GLU A CA 1
ATOM 664 C C . GLU A 1 83 ? 20.594 -0.49 5.355 1 97.06 83 GLU A C 1
ATOM 666 O O . GLU A 1 83 ? 21.516 0.264 5.664 1 97.06 83 GLU A O 1
ATOM 671 N N . THR A 1 84 ? 19.359 -0.075 5.223 1 97.31 84 THR A N 1
ATOM 672 C CA . THR A 1 84 ? 18.891 1.283 5.477 1 97.31 84 THR A CA 1
ATOM 673 C C . THR A 1 84 ? 17.656 1.27 6.367 1 97.31 84 THR A C 1
ATOM 675 O O . THR A 1 84 ? 16.547 1.525 5.895 1 97.31 84 THR A O 1
ATOM 678 N N . PRO A 1 85 ? 17.922 1.062 7.637 1 98.12 85 PRO A N 1
ATOM 679 C CA . PRO A 1 85 ? 16.766 0.859 8.516 1 98.12 85 PRO A CA 1
ATOM 680 C C . PRO A 1 85 ? 15.852 2.084 8.586 1 98.12 85 PRO A C 1
ATOM 682 O O . PRO A 1 85 ? 16.328 3.201 8.797 1 98.12 85 PRO A O 1
ATOM 685 N N . VAL A 1 86 ? 14.555 1.906 8.422 1 98.62 86 VAL A N 1
ATOM 686 C CA . VAL A 1 86 ? 13.578 2.986 8.359 1 98.62 86 VAL A CA 1
ATOM 687 C C . VAL A 1 86 ? 13.578 3.756 9.68 1 98.62 86 VAL A C 1
ATOM 689 O O . VAL A 1 86 ? 13.336 4.965 9.703 1 98.62 86 VAL A O 1
ATOM 692 N N . GLU A 1 87 ? 13.906 3.104 10.773 1 98.19 87 GLU A N 1
ATOM 693 C CA . GLU A 1 87 ? 13.875 3.691 12.109 1 98.19 87 GLU A CA 1
ATOM 694 C C . GLU A 1 87 ? 14.773 4.918 12.195 1 98.19 87 GLU A C 1
ATOM 696 O O . GLU A 1 87 ? 14.539 5.812 13.016 1 98.19 87 GLU A O 1
ATOM 701 N N . GLU A 1 88 ? 15.742 5.008 11.336 1 98.31 88 GLU A N 1
ATOM 702 C CA . GLU A 1 88 ? 16.688 6.125 11.336 1 98.31 88 GLU A CA 1
ATOM 703 C C . GLU A 1 88 ? 16.109 7.324 10.578 1 98.31 88 GLU A C 1
ATOM 705 O O . GLU A 1 88 ? 16.688 8.414 10.609 1 98.31 88 GLU A O 1
ATOM 710 N N . TYR A 1 89 ? 14.977 7.133 9.984 1 98.69 89 TYR A N 1
ATOM 711 C CA . TYR A 1 89 ? 14.43 8.164 9.109 1 98.69 89 TYR A CA 1
ATOM 712 C C . TYR A 1 89 ? 13.031 8.578 9.555 1 98.69 89 TYR A C 1
ATOM 714 O O . TYR A 1 89 ? 12.242 9.086 8.758 1 98.69 89 TYR A O 1
ATOM 722 N N . LEU A 1 90 ? 12.68 8.398 10.828 1 98.69 90 LEU A N 1
ATOM 723 C CA . LEU A 1 90 ? 11.312 8.625 11.289 1 98.69 90 LEU A CA 1
ATOM 724 C C . LEU A 1 90 ? 11.227 9.922 12.094 1 98.69 90 LEU A C 1
ATOM 726 O O . LEU A 1 90 ? 10.227 10.164 12.773 1 98.69 90 LEU A O 1
ATOM 730 N N . HIS A 1 91 ? 12.227 10.719 12.023 1 98.12 91 HIS A N 1
ATOM 731 C CA . HIS A 1 91 ? 12.234 11.922 12.844 1 98.12 91 HIS A CA 1
ATOM 732 C C . HIS A 1 91 ? 11.5 13.062 12.148 1 98.12 91 HIS A C 1
ATOM 734 O O . HIS A 1 91 ? 11.172 14.078 12.781 1 98.12 91 HIS A O 1
ATOM 740 N N . SER A 1 92 ? 11.188 12.922 10.836 1 97.56 92 SER A N 1
ATOM 741 C CA . SER A 1 92 ? 10.422 13.938 10.109 1 97.56 92 SER A CA 1
ATOM 742 C C . SER A 1 92 ? 9.828 13.367 8.828 1 97.56 92 SER A C 1
ATOM 744 O O . SER A 1 92 ? 10.25 12.312 8.352 1 97.56 92 SER A O 1
ATOM 746 N N . ARG A 1 93 ? 8.883 14.086 8.258 1 97.31 93 ARG A N 1
ATOM 747 C CA . ARG A 1 93 ? 8.305 13.719 6.973 1 97.31 93 ARG A CA 1
ATOM 748 C C . ARG A 1 93 ? 9.375 13.648 5.887 1 97.31 93 ARG A C 1
ATOM 750 O O . ARG A 1 93 ? 9.406 12.703 5.102 1 97.31 93 ARG A O 1
ATOM 757 N N . GLN A 1 94 ? 10.188 14.727 5.867 1 97.06 94 GLN A N 1
ATOM 758 C CA . GLN A 1 94 ? 11.242 14.797 4.863 1 97.06 94 GLN A CA 1
ATOM 759 C C . GLN A 1 94 ? 12.172 13.594 4.961 1 97.06 94 GLN A C 1
ATOM 761 O O . GLN A 1 94 ? 12.547 13.008 3.941 1 97.06 94 GLN A O 1
ATOM 766 N N . ALA A 1 95 ? 12.508 13.211 6.156 1 98.56 95 ALA A N 1
ATOM 767 C CA . ALA A 1 95 ? 13.422 12.086 6.363 1 98.56 95 ALA A CA 1
ATOM 768 C C . ALA A 1 95 ? 12.797 10.781 5.891 1 98.56 95 ALA A C 1
ATOM 770 O O . ALA A 1 95 ? 13.453 9.977 5.215 1 98.56 95 ALA A O 1
ATOM 771 N N . LEU A 1 96 ? 11.562 10.516 6.266 1 98.69 96 LEU A N 1
ATOM 772 C CA . LEU A 1 96 ? 10.898 9.281 5.852 1 98.69 96 LEU A CA 1
ATOM 773 C C . LEU A 1 96 ? 10.75 9.227 4.336 1 98.69 96 LEU A C 1
ATOM 775 O O . LEU A 1 96 ? 10.945 8.172 3.725 1 98.69 96 LEU A O 1
ATOM 779 N N . PHE A 1 97 ? 10.336 10.359 3.766 1 98.06 97 PHE A N 1
ATOM 780 C CA . PHE A 1 97 ? 10.188 10.398 2.314 1 98.06 97 PHE A CA 1
ATOM 781 C C . PHE A 1 97 ? 11.516 10.094 1.629 1 98.06 97 PHE A C 1
ATOM 783 O O . PHE A 1 97 ? 11.555 9.359 0.643 1 98.06 97 PHE A O 1
ATOM 790 N N . GLU A 1 98 ? 12.57 10.688 2.129 1 98.06 98 GLU A N 1
ATOM 791 C CA . GLU A 1 98 ? 13.898 10.406 1.601 1 98.06 98 GLU A CA 1
ATOM 792 C C . GLU A 1 98 ? 14.234 8.922 1.703 1 98.06 98 GLU A C 1
ATOM 794 O O . GLU A 1 98 ? 14.812 8.344 0.78 1 98.06 98 GLU A O 1
ATOM 799 N N . TRP A 1 99 ? 13.961 8.312 2.791 1 98.62 99 TRP A N 1
ATOM 800 C CA . TRP A 1 99 ? 14.195 6.887 2.977 1 98.62 99 TRP A CA 1
ATOM 801 C C . TRP A 1 99 ? 13.539 6.074 1.866 1 98.62 99 TRP A C 1
ATOM 803 O O . TRP A 1 99 ? 14.188 5.234 1.236 1 98.62 99 TRP A O 1
ATOM 813 N N . LEU A 1 100 ? 12.227 6.34 1.692 1 98.25 100 LEU A N 1
ATOM 814 C CA . LEU A 1 100 ? 11.516 5.566 0.681 1 98.25 100 LEU A CA 1
ATOM 815 C C . LEU A 1 100 ? 12.094 5.824 -0.707 1 98.25 100 LEU A C 1
ATOM 817 O O . LEU A 1 100 ? 12.148 4.922 -1.542 1 98.25 100 LEU A O 1
ATOM 821 N N . PHE A 1 101 ? 12.469 7.086 -0.934 1 97.25 101 PHE A N 1
ATOM 822 C CA . PHE A 1 101 ? 13.133 7.441 -2.18 1 97.25 101 PHE A CA 1
ATOM 823 C C . PHE A 1 101 ? 14.391 6.598 -2.383 1 97.25 101 PHE A C 1
ATOM 825 O O . PHE A 1 101 ? 14.617 6.07 -3.473 1 97.25 101 PHE A O 1
ATOM 832 N N . ILE A 1 102 ? 15.188 6.414 -1.387 1 96.94 102 ILE A N 1
ATOM 833 C CA . ILE A 1 102 ? 16.406 5.625 -1.438 1 96.94 102 ILE A CA 1
ATOM 834 C C . ILE A 1 102 ? 16.078 4.168 -1.745 1 96.94 102 ILE A C 1
ATOM 836 O O . ILE A 1 102 ? 16.672 3.562 -2.641 1 96.94 102 ILE A O 1
ATOM 840 N N . ILE A 1 103 ? 15.125 3.598 -0.986 1 97.31 103 ILE A N 1
ATOM 841 C CA . ILE A 1 103 ? 14.742 2.205 -1.18 1 97.31 103 ILE A CA 1
ATOM 842 C C . ILE A 1 103 ? 14.242 2 -2.607 1 97.31 103 ILE A C 1
ATOM 844 O O . ILE A 1 103 ? 14.625 1.037 -3.275 1 97.31 103 ILE A O 1
ATOM 848 N N . HIS A 1 104 ? 13.328 2.895 -3.084 1 96.31 104 HIS A N 1
ATOM 849 C CA . HIS A 1 104 ? 12.781 2.795 -4.43 1 96.31 104 HIS A CA 1
ATOM 850 C C . HIS A 1 104 ? 13.883 2.857 -5.48 1 96.31 104 HIS A C 1
ATOM 852 O O . HIS A 1 104 ? 13.852 2.117 -6.465 1 96.31 104 HIS A O 1
ATOM 858 N N . ASN A 1 105 ? 14.852 3.701 -5.281 1 94.38 105 ASN A N 1
ATOM 859 C CA . ASN A 1 105 ? 15.938 3.828 -6.246 1 94.38 105 ASN A CA 1
ATOM 860 C C . ASN A 1 105 ? 16.828 2.588 -6.25 1 94.38 105 ASN A C 1
ATOM 862 O O . ASN A 1 105 ? 17.359 2.205 -7.297 1 94.38 105 ASN A O 1
ATOM 866 N N . LYS A 1 106 ? 17.062 2 -5.102 1 94.69 106 LYS A N 1
ATOM 867 C CA . LYS A 1 106 ? 17.797 0.741 -5.059 1 94.69 106 LYS A CA 1
ATOM 868 C C . LYS A 1 106 ? 17.094 -0.338 -5.875 1 94.69 106 LYS A C 1
ATOM 870 O O . LYS A 1 106 ? 17.734 -1.098 -6.602 1 94.69 106 LYS A O 1
ATOM 875 N N . VAL A 1 107 ? 15.75 -0.383 -5.738 1 94.19 107 VAL A N 1
ATOM 876 C CA . VAL A 1 107 ? 14.969 -1.336 -6.523 1 94.19 107 VAL A CA 1
ATOM 877 C C . VAL A 1 107 ? 15.078 -0.992 -8.008 1 94.19 107 VAL A C 1
ATOM 879 O O . VAL A 1 107 ? 15.266 -1.877 -8.844 1 94.19 107 VAL A O 1
ATOM 882 N N . ASN A 1 108 ? 14.93 0.285 -8.344 1 92.12 108 ASN A N 1
ATOM 883 C CA . ASN A 1 108 ? 15.062 0.717 -9.727 1 92.12 108 ASN A CA 1
ATOM 884 C C . ASN A 1 108 ? 16.406 0.315 -10.312 1 92.12 108 ASN A C 1
ATOM 886 O O . ASN A 1 108 ? 16.484 -0.143 -11.453 1 92.12 108 ASN A O 1
ATOM 890 N N . ASP A 1 109 ? 17.406 0.539 -9.578 1 91.19 109 ASP A N 1
ATOM 891 C CA . ASP A 1 109 ? 18.75 0.17 -10.023 1 91.19 109 ASP A CA 1
ATOM 892 C C . ASP A 1 109 ? 18.844 -1.33 -10.297 1 91.19 109 ASP A C 1
ATOM 894 O O . ASP A 1 109 ? 19.438 -1.75 -11.297 1 91.19 109 ASP A O 1
ATOM 898 N N . LYS A 1 110 ? 18.328 -2.07 -9.461 1 90.56 110 LYS A N 1
ATOM 899 C CA . LYS A 1 110 ? 18.359 -3.525 -9.578 1 90.56 110 LYS A CA 1
ATOM 900 C C . LYS A 1 110 ? 17.672 -3.984 -10.859 1 90.56 110 LYS A C 1
ATOM 902 O O . LYS A 1 110 ? 18.141 -4.902 -11.531 1 90.56 110 LYS A O 1
ATOM 907 N N . ILE A 1 111 ? 16.516 -3.324 -11.172 1 88.62 111 ILE A N 1
ATOM 908 C CA . ILE A 1 111 ? 15.734 -3.82 -12.297 1 88.62 111 ILE A CA 1
ATOM 909 C C . ILE A 1 111 ? 16.125 -3.072 -13.57 1 88.62 111 ILE A C 1
ATOM 911 O O . ILE A 1 111 ? 15.562 -3.312 -14.641 1 88.62 111 ILE A O 1
ATOM 915 N N . GLY A 1 112 ? 17.031 -2.121 -13.477 1 85.94 112 GLY A N 1
ATOM 916 C CA . GLY A 1 112 ? 17.531 -1.398 -14.633 1 85.94 112 GLY A CA 1
ATOM 917 C C . GLY A 1 112 ? 16.609 -0.298 -15.094 1 85.94 112 GLY A C 1
ATOM 918 O O . GLY A 1 112 ? 16.562 0.022 -16.281 1 85.94 112 GLY A O 1
ATOM 919 N N . ASP A 1 113 ? 15.727 0.1 -14.258 1 76.88 113 ASP A N 1
ATOM 920 C CA . ASP A 1 113 ? 14.781 1.179 -14.555 1 76.88 113 ASP A CA 1
ATOM 921 C C . ASP A 1 113 ? 15.281 2.51 -13.992 1 76.88 113 ASP A C 1
ATOM 923 O O . ASP A 1 113 ? 14.648 3.094 -13.109 1 76.88 113 ASP A O 1
ATOM 927 N N . LYS A 1 114 ? 16.406 2.895 -14.484 1 66 114 LYS A N 1
ATOM 928 C CA . LYS A 1 114 ? 16.984 4.117 -13.945 1 66 114 LYS A CA 1
ATOM 929 C C . LYS A 1 114 ? 16.141 5.336 -14.297 1 66 114 LYS A C 1
ATOM 931 O O . LYS A 1 114 ? 16.016 5.691 -15.469 1 66 114 LYS A O 1
ATOM 936 N N . GLN A 1 115 ? 15.141 5.566 -13.445 1 63.88 115 GLN A N 1
ATOM 937 C CA . GLN A 1 115 ? 14.492 6.859 -13.633 1 63.88 115 GLN A CA 1
ATOM 938 C C . GLN A 1 115 ? 15.211 7.953 -12.852 1 63.88 115 GLN A C 1
ATOM 940 O O . GLN A 1 115 ? 15.539 7.773 -11.68 1 63.88 115 GLN A O 1
ATOM 945 N N . GLU A 1 116 ? 15.844 8.812 -13.555 1 59.47 116 GLU A N 1
ATOM 946 C CA . GLU A 1 116 ? 16.578 9.914 -12.953 1 59.47 116 GLU A CA 1
ATOM 947 C C . GLU A 1 116 ? 15.641 10.945 -12.344 1 59.47 116 GLU A C 1
ATOM 949 O O . GLU A 1 116 ? 15.203 11.875 -13.016 1 59.47 116 GLU A O 1
ATOM 954 N N . THR A 1 117 ? 15.117 10.648 -11.227 1 79.88 117 THR A N 1
ATOM 955 C CA . THR A 1 117 ? 14.414 11.766 -10.609 1 79.88 117 THR A CA 1
ATOM 956 C C . THR A 1 117 ? 15.094 12.188 -9.312 1 79.88 117 THR A C 1
ATOM 958 O O . THR A 1 117 ? 15.617 11.344 -8.578 1 79.88 117 THR A O 1
ATOM 961 N N . ASP A 1 118 ? 15.469 13.445 -9.289 1 91.94 118 ASP A N 1
ATOM 962 C CA . ASP A 1 118 ? 15.992 13.953 -8.031 1 91.94 118 ASP A CA 1
ATOM 963 C C . ASP A 1 118 ? 14.914 13.984 -6.953 1 91.94 118 ASP A C 1
ATOM 965 O O . ASP A 1 118 ? 13.727 14.062 -7.262 1 91.94 118 ASP A O 1
ATOM 969 N N . LEU A 1 119 ? 15.414 13.852 -5.773 1 94.88 119 LEU A N 1
ATOM 970 C CA . LEU A 1 119 ? 14.523 13.773 -4.621 1 94.88 119 LEU A CA 1
ATOM 971 C C . LEU A 1 119 ? 13.562 14.961 -4.598 1 94.88 119 LEU A C 1
ATOM 973 O O . LEU A 1 119 ? 12.367 14.789 -4.352 1 94.88 119 LEU A O 1
ATOM 977 N N . GLU A 1 120 ? 14.039 16.156 -4.852 1 93.25 120 GLU A N 1
ATOM 978 C CA . GLU A 1 120 ? 13.234 17.375 -4.809 1 93.25 120 GLU A CA 1
ATOM 979 C C . GLU A 1 120 ? 12.078 17.297 -5.801 1 93.25 120 GLU A C 1
ATOM 981 O O . GLU A 1 120 ? 10.945 17.672 -5.477 1 93.25 120 GLU A O 1
ATOM 986 N N . SER A 1 121 ? 12.32 16.797 -6.949 1 90.56 121 SER A N 1
ATOM 987 C CA . SER A 1 121 ? 11.281 16.672 -7.969 1 90.56 121 SER A CA 1
ATOM 988 C C . SER A 1 121 ? 10.211 15.672 -7.543 1 90.56 121 SER A C 1
ATOM 990 O O . SER A 1 121 ? 9.023 15.891 -7.781 1 90.56 121 SER A O 1
ATOM 992 N N . VAL A 1 122 ? 10.688 14.656 -6.934 1 93.12 122 VAL A N 1
ATOM 993 C CA . VAL A 1 122 ? 9.734 13.641 -6.496 1 93.12 122 VAL A CA 1
ATOM 994 C C . VAL A 1 122 ? 8.906 14.188 -5.336 1 93.12 122 VAL A C 1
ATOM 996 O O . VAL A 1 122 ? 7.684 14.008 -5.301 1 93.12 122 VAL A O 1
ATOM 999 N N . VAL A 1 123 ? 9.531 14.836 -4.406 1 92.81 123 VAL A N 1
ATOM 1000 C CA . VAL A 1 123 ? 8.812 15.453 -3.295 1 92.81 123 VAL A CA 1
ATOM 1001 C C . VAL A 1 123 ? 7.758 16.422 -3.834 1 92.81 123 VAL A C 1
ATOM 1003 O O . VAL A 1 123 ? 6.602 16.391 -3.406 1 92.81 123 VAL A O 1
ATOM 1006 N N . ASP A 1 124 ? 8.133 17.234 -4.801 1 87.88 124 ASP A N 1
ATOM 1007 C CA . ASP A 1 124 ? 7.227 18.219 -5.387 1 87.88 124 ASP A CA 1
ATOM 1008 C C . ASP A 1 124 ? 6.023 17.547 -6.035 1 87.88 124 ASP A C 1
ATOM 1010 O O . ASP A 1 124 ? 4.898 18.047 -5.949 1 87.88 124 ASP A O 1
ATOM 1014 N N . LYS A 1 125 ? 6.254 16.5 -6.684 1 87.94 125 LYS A N 1
ATOM 1015 C CA . LYS A 1 125 ? 5.184 15.734 -7.32 1 87.94 125 LYS A CA 1
ATOM 1016 C C . LYS A 1 125 ? 4.117 15.336 -6.309 1 87.94 125 LYS A C 1
ATOM 1018 O O . LYS A 1 125 ? 2.926 15.555 -6.531 1 87.94 125 LYS A O 1
ATOM 1023 N N . TYR A 1 126 ? 4.535 14.828 -5.199 1 90.75 126 TYR A N 1
ATOM 1024 C CA . TYR A 1 126 ? 3.57 14.297 -4.238 1 90.75 126 TYR A CA 1
ATOM 1025 C C . TYR A 1 126 ? 2.99 15.406 -3.375 1 90.75 126 TYR A C 1
ATOM 1027 O O . TYR A 1 126 ? 1.88 15.281 -2.855 1 90.75 126 TYR A O 1
ATOM 1035 N N . GLU A 1 127 ? 3.754 16.453 -3.256 1 87.31 127 GLU A N 1
ATOM 1036 C CA . GLU A 1 127 ? 3.234 17.609 -2.523 1 87.31 127 GLU A CA 1
ATOM 1037 C C . GLU A 1 127 ? 2.059 18.25 -3.258 1 87.31 127 GLU A C 1
ATOM 1039 O O . GLU A 1 127 ? 1.21 18.891 -2.641 1 87.31 127 GLU A O 1
ATOM 1044 N N . ARG A 1 128 ? 1.949 18.016 -4.496 1 84.06 128 ARG A N 1
ATOM 1045 C CA . ARG A 1 128 ? 0.842 18.531 -5.293 1 84.06 128 ARG A CA 1
ATOM 1046 C C . ARG A 1 128 ? -0.472 17.875 -4.906 1 84.06 128 ARG A C 1
ATOM 1048 O O . ARG A 1 128 ? -1.55 18.375 -5.227 1 84.06 128 ARG A O 1
ATOM 1055 N N . PHE A 1 129 ? -0.366 16.781 -4.266 1 86.62 129 PHE A N 1
ATOM 1056 C CA . PHE A 1 129 ? -1.569 16.047 -3.906 1 86.62 129 PHE A CA 1
ATOM 1057 C C . PHE A 1 129 ? -2.033 16.406 -2.502 1 86.62 129 PHE A C 1
ATOM 1059 O O . PHE A 1 129 ? -2.973 15.812 -1.975 1 86.62 129 PHE A O 1
ATOM 1066 N N . ARG A 1 130 ? -1.346 17.344 -1.902 1 86.81 130 ARG A N 1
ATOM 1067 C CA . ARG A 1 130 ? -1.711 17.766 -0.555 1 86.81 130 ARG A CA 1
ATOM 1068 C C . ARG A 1 130 ? -3.154 18.25 -0.507 1 86.81 130 ARG A C 1
ATOM 1070 O O . ARG A 1 130 ? -3.609 18.953 -1.416 1 86.81 130 ARG A O 1
ATOM 1077 N N . ALA A 1 131 ? -3.826 17.844 0.547 1 82.12 131 ALA A N 1
ATOM 1078 C CA . ALA A 1 131 ? -5.227 18.219 0.73 1 82.12 131 ALA A CA 1
ATOM 1079 C C . ALA A 1 131 ? -5.465 18.797 2.121 1 82.12 131 ALA A C 1
ATOM 1081 O O . ALA A 1 131 ? -4.766 18.438 3.074 1 82.12 131 ALA A O 1
ATOM 1082 N N . LYS A 1 132 ? -6.398 19.688 2.086 1 71.88 132 LYS A N 1
ATOM 1083 C CA . LYS A 1 132 ? -6.852 20.219 3.367 1 71.88 132 LYS A CA 1
ATOM 1084 C C . LYS A 1 132 ? -7.914 19.328 3.996 1 71.88 132 LYS A C 1
ATOM 1086 O O . LYS A 1 132 ? -8.789 18.812 3.299 1 71.88 132 LYS A O 1
ATOM 1091 N N . CYS A 1 133 ? -7.633 18.969 5.18 1 66.56 133 CYS A N 1
ATOM 1092 C CA . CYS A 1 133 ? -8.578 18.125 5.895 1 66.56 133 CYS A CA 1
ATOM 1093 C C . CYS A 1 133 ? -9.289 18.906 6.996 1 66.56 133 CYS A C 1
ATOM 1095 O O . CYS A 1 133 ? -8.977 18.734 8.18 1 66.56 133 CYS A O 1
ATOM 1097 N N . HIS A 1 134 ? -10.117 19.875 6.645 1 62.5 134 HIS A N 1
ATOM 1098 C CA . HIS A 1 134 ? -10.711 20.766 7.645 1 62.5 134 HIS A CA 1
ATOM 1099 C C . HIS A 1 134 ? -11.922 20.094 8.305 1 62.5 134 HIS A C 1
ATOM 1101 O O . HIS A 1 134 ? -12.102 20.203 9.523 1 62.5 134 HIS A O 1
ATOM 1107 N N . HIS A 1 135 ? -12.852 19.641 7.496 1 62.16 135 HIS A N 1
ATOM 1108 C CA . HIS A 1 135 ? -14.062 19.062 8.078 1 62.16 135 HIS A CA 1
ATOM 1109 C C . HIS A 1 135 ? -14.133 17.562 7.832 1 62.16 135 HIS A C 1
ATOM 1111 O O . HIS A 1 135 ? -13.555 17.062 6.867 1 62.16 135 HIS A O 1
ATOM 1117 N N . GLN A 1 136 ? -14.625 16.953 9 1 62.62 136 GLN A N 1
ATOM 1118 C CA . GLN A 1 136 ? -14.828 15.508 8.859 1 62.62 136 GLN A CA 1
ATOM 1119 C C . GLN A 1 136 ? -15.789 15.195 7.715 1 62.62 136 GLN A C 1
ATOM 1121 O O . GLN A 1 136 ? -16.984 15.469 7.805 1 62.62 136 GLN A O 1
ATOM 1126 N N . LYS A 1 137 ? -15.172 15.062 6.605 1 66.62 137 LYS A N 1
ATOM 1127 C CA . LYS A 1 137 ? -15.969 14.578 5.484 1 66.62 137 LYS A CA 1
ATOM 1128 C C . LYS A 1 137 ? -15.852 13.062 5.344 1 66.62 137 LYS A C 1
ATOM 1130 O O . LYS A 1 137 ? -14.805 12.484 5.652 1 66.62 137 LYS A O 1
ATOM 1135 N N . ALA A 1 138 ? -17.031 12.492 4.969 1 64.69 138 ALA A N 1
ATOM 1136 C CA . ALA A 1 138 ? -17.047 11.055 4.734 1 64.69 138 ALA A CA 1
ATOM 1137 C C . ALA A 1 138 ? -15.969 10.648 3.73 1 64.69 138 ALA A C 1
ATOM 1139 O O . ALA A 1 138 ? -15.367 9.578 3.85 1 64.69 138 ALA A O 1
ATOM 1140 N N . THR A 1 139 ? -15.625 11.609 2.883 1 69 139 THR A N 1
ATOM 1141 C CA . THR A 1 139 ? -14.719 11.305 1.776 1 69 139 THR A CA 1
ATOM 1142 C C . THR A 1 139 ? -13.273 11.617 2.158 1 69 139 THR A C 1
ATOM 1144 O O . THR A 1 139 ? -12.359 11.422 1.354 1 69 139 THR A O 1
ATOM 1147 N N . GLY A 1 140 ? -13.086 11.969 3.357 1 67.44 140 GLY A N 1
ATOM 1148 C CA . GLY A 1 140 ? -11.727 12.273 3.789 1 67.44 140 GLY A CA 1
ATOM 1149 C C . GLY A 1 140 ? -11.242 13.633 3.322 1 67.44 140 GLY A C 1
ATOM 1150 O O . GLY A 1 140 ? -12.016 14.594 3.281 1 67.44 140 GLY A O 1
ATOM 1151 N N . CYS A 1 141 ? -9.938 13.641 3.119 1 70.94 141 CYS A N 1
ATOM 1152 C CA . CYS A 1 141 ? -9.359 14.906 2.67 1 70.94 141 CYS A CA 1
ATOM 1153 C C . CYS A 1 141 ? -9.453 15.039 1.154 1 70.94 141 CYS A C 1
ATOM 1155 O O . CYS A 1 141 ? -8.742 14.359 0.419 1 70.94 141 CYS A O 1
ATOM 1157 N N . THR A 1 142 ? -10.359 15.828 0.625 1 67.19 142 THR A N 1
ATOM 1158 C CA . THR A 1 142 ? -10.609 15.852 -0.812 1 67.19 142 THR A CA 1
ATOM 1159 C C . THR A 1 142 ? -10.266 17.219 -1.401 1 67.19 142 THR A C 1
ATOM 1161 O O . THR A 1 142 ? -10.172 17.359 -2.621 1 67.19 142 THR A O 1
ATOM 1164 N N . ASP A 1 143 ? -10.023 18.125 -0.514 1 67.75 143 ASP A N 1
ATOM 1165 C CA . ASP A 1 143 ? -9.789 19.469 -1.037 1 67.75 143 ASP A CA 1
ATOM 1166 C C . ASP A 1 143 ? -8.305 19.719 -1.27 1 67.75 143 ASP A C 1
ATOM 1168 O O . ASP A 1 143 ? -7.496 19.594 -0.345 1 67.75 143 ASP A O 1
ATOM 1172 N N . PRO A 1 144 ? -8.039 19.984 -2.59 1 69.75 144 PRO A N 1
ATOM 1173 C CA . PRO A 1 144 ? -6.617 20.266 -2.828 1 69.75 144 PRO A CA 1
ATOM 1174 C C . PRO A 1 144 ? -6.105 21.453 -2.014 1 69.75 144 PRO A C 1
ATOM 1176 O O . PRO A 1 144 ? -6.824 22.438 -1.84 1 69.75 144 PRO A O 1
ATOM 1179 N N . ALA A 1 145 ? -4.996 21.219 -1.451 1 65.12 145 ALA A N 1
ATOM 1180 C CA . ALA A 1 145 ? -4.402 22.281 -0.64 1 65.12 145 ALA A CA 1
ATOM 1181 C C . ALA A 1 145 ? -3.656 23.281 -1.511 1 65.12 145 ALA A C 1
ATOM 1183 O O . ALA A 1 145 ? -3.545 24.469 -1.157 1 65.12 145 ALA A O 1
ATOM 1184 N N . ARG A 1 146 ? -3.143 22.656 -2.574 1 59.41 146 ARG A N 1
ATOM 1185 C CA . ARG A 1 146 ? -2.379 23.516 -3.479 1 59.41 146 ARG A CA 1
ATOM 1186 C C . ARG A 1 146 ? -2.998 23.531 -4.871 1 59.41 146 ARG A C 1
ATOM 1188 O O . ARG A 1 146 ? -3.557 22.516 -5.32 1 59.41 146 ARG A O 1
ATOM 1195 N N . HIS A 1 147 ? -2.834 24.625 -5.527 1 56.97 147 HIS A N 1
ATOM 1196 C CA . HIS A 1 147 ? -3.057 24.906 -6.938 1 56.97 147 HIS A CA 1
ATOM 1197 C C . HIS A 1 147 ? -4.539 24.828 -7.289 1 56.97 147 HIS A C 1
ATOM 1199 O O . HIS A 1 147 ? -4.93 25.141 -8.414 1 56.97 147 HIS A O 1
ATOM 1205 N N . ASN A 1 148 ? -5.453 24.578 -6.305 1 54.72 148 ASN A N 1
ATOM 1206 C CA . ASN A 1 148 ? -6.898 24.641 -6.492 1 54.72 148 ASN A CA 1
ATOM 1207 C C . ASN A 1 148 ? -7.379 23.641 -7.527 1 54.72 148 ASN A C 1
ATOM 1209 O O . ASN A 1 148 ? -8.414 23.828 -8.164 1 54.72 148 ASN A O 1
ATOM 1213 N N . GLU A 1 149 ? -6.504 22.75 -7.934 1 57.91 149 GLU A N 1
ATOM 1214 C CA . GLU A 1 149 ? -6.898 21.719 -8.883 1 57.91 149 GLU A CA 1
ATOM 1215 C C . GLU A 1 149 ? -6.953 20.344 -8.227 1 57.91 149 GLU A C 1
ATOM 1217 O O . GLU A 1 149 ? -5.977 19.906 -7.609 1 57.91 149 GLU A O 1
ATOM 1222 N N . LYS A 1 150 ? -8.148 19.859 -8.188 1 62.22 150 LYS A N 1
ATOM 1223 C CA . LYS A 1 150 ? -8.344 18.516 -7.668 1 62.22 150 LYS A CA 1
ATOM 1224 C C . LYS A 1 150 ? -7.766 17.469 -8.625 1 62.22 150 LYS A C 1
ATOM 1226 O O . LYS A 1 150 ? -8.07 17.484 -9.82 1 62.22 150 LYS A O 1
ATOM 1231 N N . MET A 1 151 ? -6.801 16.672 -8.102 1 64.69 151 MET A N 1
ATOM 1232 C CA . MET A 1 151 ? -6.191 15.625 -8.914 1 64.69 151 MET A CA 1
ATOM 1233 C C . MET A 1 151 ? -6.824 14.273 -8.625 1 64.69 151 MET A C 1
ATOM 1235 O O . MET A 1 151 ? -7.219 13.992 -7.492 1 64.69 151 MET A O 1
ATOM 1239 N N . ILE A 1 152 ? -7.074 13.547 -9.711 1 65.12 152 ILE A N 1
ATOM 1240 C CA . ILE A 1 152 ? -7.57 12.18 -9.594 1 65.12 152 ILE A CA 1
ATOM 1241 C C . ILE A 1 152 ? -6.578 11.211 -10.234 1 65.12 152 ILE A C 1
ATOM 1243 O O . ILE A 1 152 ? -5.867 11.578 -11.172 1 65.12 152 ILE A O 1
ATOM 1247 N N . CYS A 1 153 ? -6.434 10.102 -9.586 1 71.56 153 CYS A N 1
ATOM 1248 C CA . CYS A 1 153 ? -5.594 9.055 -10.164 1 71.56 153 CYS A CA 1
ATOM 1249 C C . CYS A 1 153 ? -6.441 7.941 -10.766 1 71.56 153 CYS A C 1
ATOM 1251 O O . CYS A 1 153 ? -7.305 7.379 -10.094 1 71.56 153 CYS A O 1
ATOM 1253 N N . ARG A 1 154 ? -6.305 7.75 -12.078 1 66.5 154 ARG A N 1
ATOM 1254 C CA . ARG A 1 154 ? -6.941 6.637 -12.773 1 66.5 154 ARG A CA 1
ATOM 1255 C C . ARG A 1 154 ? -5.938 5.52 -13.047 1 66.5 154 ARG A C 1
ATOM 1257 O O . ARG A 1 154 ? -4.828 5.777 -13.516 1 66.5 154 ARG A O 1
ATOM 1264 N N . LEU A 1 155 ? -6.355 4.41 -12.523 1 67.69 155 LEU A N 1
ATOM 1265 C CA . LEU A 1 155 ? -5.555 3.227 -12.812 1 67.69 155 LEU A CA 1
ATOM 1266 C C . LEU A 1 155 ? -5.984 2.586 -14.125 1 67.69 155 LEU A C 1
ATOM 1268 O O . LEU A 1 155 ? -7.152 2.238 -14.305 1 67.69 155 LEU A O 1
ATOM 1272 N N . VAL A 1 156 ? -5.105 2.656 -15.055 1 61.59 156 VAL A N 1
ATOM 1273 C CA . VAL A 1 156 ? -5.387 1.982 -16.312 1 61.59 156 VAL A CA 1
ATOM 1274 C C . VAL A 1 156 ? -4.516 0.734 -16.438 1 61.59 156 VAL A C 1
ATOM 1276 O O . VAL A 1 156 ? -3.287 0.829 -16.484 1 61.59 156 VAL A O 1
ATOM 1279 N N . VAL A 1 157 ? -5.141 -0.407 -16.297 1 58.75 157 VAL A N 1
ATOM 1280 C CA . VAL A 1 157 ? -4.445 -1.669 -16.531 1 58.75 157 VAL A CA 1
ATOM 1281 C C . VAL A 1 157 ? -4.637 -2.104 -17.984 1 58.75 157 VAL A C 1
ATOM 1283 O O . VAL A 1 157 ? -5.77 -2.246 -18.453 1 58.75 157 VAL A O 1
ATOM 1286 N N . GLU A 1 158 ? -3.668 -2.086 -18.797 1 63.06 158 GLU A N 1
ATOM 1287 C CA . GLU A 1 158 ? -3.754 -2.408 -20.219 1 63.06 158 GLU A CA 1
ATOM 1288 C C . GLU A 1 158 ? -2.723 -3.463 -20.609 1 63.06 158 GLU A C 1
ATOM 1290 O O . GLU A 1 158 ? -1.674 -3.58 -19.969 1 63.06 158 GLU A O 1
ATOM 1295 N N . PRO A 1 159 ? -3.166 -4.422 -21.625 1 58.59 159 PRO A N 1
ATOM 1296 C CA . PRO A 1 159 ? -2.152 -5.344 -22.141 1 58.59 159 PRO A CA 1
ATOM 1297 C C . PRO A 1 159 ? -0.974 -4.625 -22.781 1 58.59 159 PRO A C 1
ATOM 1299 O O . PRO A 1 159 ? -1.145 -3.539 -23.344 1 58.59 159 PRO A O 1
ATOM 1302 N N . VAL A 1 160 ? 0.197 -5.156 -22.578 1 55.09 160 VAL A N 1
ATOM 1303 C CA . VAL A 1 160 ? 1.366 -4.598 -23.25 1 55.09 160 VAL A CA 1
ATOM 1304 C C . VAL A 1 160 ? 1.219 -4.762 -24.75 1 55.09 160 VAL A C 1
ATOM 1306 O O . VAL A 1 160 ? 0.887 -5.848 -25.234 1 55.09 160 VAL A O 1
ATOM 1309 N N . ASN A 1 161 ? 0.65 -3.799 -25.406 1 50.66 161 ASN A N 1
ATOM 1310 C CA . ASN A 1 161 ? 0.597 -3.883 -26.859 1 50.66 161 ASN A CA 1
ATOM 1311 C C . ASN A 1 161 ? 1.953 -4.258 -27.453 1 50.66 161 ASN A C 1
ATOM 1313 O O . ASN A 1 161 ? 2.926 -3.514 -27.312 1 50.66 161 ASN A O 1
ATOM 1317 N N . ARG A 1 162 ? 2.316 -5.566 -27.531 1 45.62 162 ARG A N 1
ATOM 1318 C CA . ARG A 1 162 ? 3.475 -6.023 -28.297 1 45.62 162 ARG A CA 1
ATOM 1319 C C . ARG A 1 162 ? 3.525 -5.359 -29.672 1 45.62 162 ARG A C 1
ATOM 1321 O O . ARG A 1 162 ? 4.523 -5.473 -30.391 1 45.62 162 ARG A O 1
ATOM 1328 N N . LYS A 1 163 ? 2.455 -5.02 -30.359 1 42.81 163 LYS A N 1
ATOM 1329 C CA . LYS A 1 163 ? 2.699 -4.75 -31.766 1 42.81 163 LYS A CA 1
ATOM 1330 C C . LYS A 1 163 ? 3.699 -3.613 -31.953 1 42.81 163 LYS A C 1
ATOM 1332 O O . LYS A 1 163 ? 3.949 -3.172 -33.062 1 42.81 163 LYS A O 1
ATOM 1337 N N . ARG A 1 164 ? 3.92 -2.744 -31.016 1 38.56 164 ARG A N 1
ATOM 1338 C CA . ARG A 1 164 ? 4.66 -1.74 -31.781 1 38.56 164 ARG A CA 1
ATOM 1339 C C . ARG A 1 164 ? 5.977 -2.309 -32.312 1 38.56 164 ARG A C 1
ATOM 1341 O O . ARG A 1 164 ? 6.965 -2.369 -31.562 1 38.56 164 ARG A O 1
ATOM 1348 N N . ASN A 1 165 ? 6 -3.477 -32.75 1 30.25 165 ASN A N 1
ATOM 1349 C CA . ASN A 1 165 ? 7.074 -3.799 -33.688 1 30.25 165 ASN A CA 1
ATOM 1350 C C . ASN A 1 165 ? 7.359 -2.637 -34.625 1 30.25 165 ASN A C 1
ATOM 1352 O O . ASN A 1 165 ? 6.484 -2.225 -35.406 1 30.25 165 ASN A O 1
ATOM 1356 N N . ARG A 1 166 ? 8.156 -1.737 -34.312 1 34.44 166 ARG A N 1
ATOM 1357 C CA . ARG A 1 166 ? 8.836 -0.747 -35.125 1 34.44 166 ARG A CA 1
ATOM 1358 C C . ARG A 1 166 ? 9.305 -1.361 -36.438 1 34.44 166 ARG A C 1
ATOM 1360 O O . ARG A 1 166 ? 10.039 -0.725 -37.188 1 34.44 166 ARG A O 1
ATOM 1367 N N . TRP A 1 167 ? 9.258 -2.672 -36.625 1 33.72 167 TRP A N 1
ATOM 1368 C CA . TRP A 1 167 ? 10.055 -2.934 -37.812 1 33.72 167 TRP A CA 1
ATOM 1369 C C . TRP A 1 167 ? 9.477 -2.217 -39.031 1 33.72 167 TRP A C 1
ATOM 1371 O O . TRP A 1 167 ? 10.07 -2.229 -40.094 1 33.72 167 TRP A O 1
ATOM 1381 N N . ALA A 1 168 ? 8.086 -2.107 -38.969 1 32.03 168 ALA A N 1
ATOM 1382 C CA . ALA A 1 168 ? 7.723 -1.864 -40.344 1 32.03 168 ALA A CA 1
ATOM 1383 C C . ALA A 1 168 ? 8.266 -0.523 -40.844 1 32.03 168 ALA A C 1
ATOM 1385 O O . ALA A 1 168 ? 7.781 0.035 -41.812 1 32.03 168 ALA A O 1
ATOM 1386 N N . VAL A 1 169 ? 8.867 0.241 -39.844 1 31.14 169 VAL A N 1
ATOM 1387 C CA . VAL A 1 169 ? 9.289 1.514 -40.406 1 31.14 169 VAL A CA 1
ATOM 1388 C C . VAL A 1 169 ? 10.359 1.271 -41.469 1 31.14 169 VAL A C 1
ATOM 1390 O O . VAL A 1 169 ? 11.164 2.158 -41.75 1 31.14 169 VAL A O 1
ATOM 1393 N N . LEU A 1 170 ? 10.633 -0.075 -41.562 1 31.7 170 LEU A N 1
ATOM 1394 C CA . LEU A 1 170 ? 11.805 -0.156 -42.438 1 31.7 170 LEU A CA 1
ATOM 1395 C C . LEU A 1 170 ? 11.641 0.759 -43.656 1 31.7 170 LEU A C 1
ATOM 1397 O O . LEU A 1 170 ? 12.531 1.558 -43.969 1 31.7 170 LEU A O 1
ATOM 1401 N N . SER A 1 171 ? 11.305 0.051 -44.781 1 27.59 171 SER A N 1
ATOM 1402 C CA . SER A 1 171 ? 11.969 -0.003 -46.094 1 27.59 171 SER A CA 1
ATOM 1403 C C . SER A 1 171 ? 11.406 1.054 -47.031 1 27.59 171 SER A C 1
ATOM 1405 O O . SER A 1 171 ? 11.602 0.968 -48.25 1 27.59 171 SER A O 1
ATOM 1407 N N . ILE A 1 172 ? 10.266 1.732 -46.625 1 31.66 172 ILE A N 1
ATOM 1408 C CA . ILE A 1 172 ? 9.734 2.35 -47.812 1 31.66 172 ILE A CA 1
ATOM 1409 C C . ILE A 1 172 ? 10.727 3.375 -48.344 1 31.66 172 ILE A C 1
ATOM 1411 O O . ILE A 1 172 ? 10.852 4.473 -47.812 1 31.66 172 ILE A O 1
ATOM 1415 N N . MET A 1 173 ? 12.031 3.061 -48.25 1 29.31 173 MET A N 1
ATOM 1416 C CA . MET A 1 173 ? 12.953 3.943 -48.938 1 29.31 173 MET A CA 1
ATOM 1417 C C . MET A 1 173 ? 12.414 4.316 -50.312 1 29.31 173 MET A C 1
ATOM 1419 O O . MET A 1 173 ? 12.242 3.447 -51.188 1 29.31 173 MET A O 1
ATOM 1423 N N . THR A 1 174 ? 11.297 5.141 -50.312 1 28.98 174 THR A N 1
ATOM 1424 C CA . THR A 1 174 ? 10.828 5.738 -51.562 1 28.98 174 THR A CA 1
ATOM 1425 C C . THR A 1 174 ? 12 6.125 -52.438 1 28.98 174 THR A C 1
ATOM 1427 O O . THR A 1 174 ? 12.859 6.914 -52.062 1 28.98 174 THR A O 1
ATOM 1430 N N . VAL A 1 175 ? 12.609 5.145 -53.156 1 30.02 175 VAL A N 1
ATOM 1431 C CA . VAL A 1 175 ? 13.484 5.289 -54.312 1 30.02 175 VAL A CA 1
ATOM 1432 C C . VAL A 1 175 ? 12.992 6.441 -55.188 1 30.02 175 VAL A C 1
ATOM 1434 O O . VAL A 1 1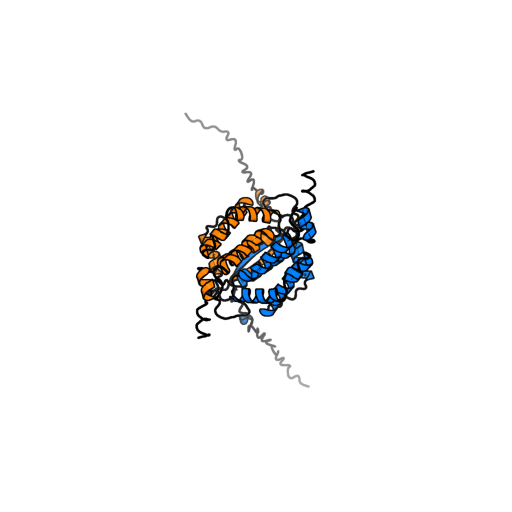75 ? 11.961 6.332 -55.844 1 30.02 175 VAL A O 1
ATOM 1437 N N . LEU A 1 176 ? 12.852 7.707 -54.594 1 29.86 176 LEU A N 1
ATOM 1438 C CA . LEU A 1 176 ? 12.672 8.852 -55.469 1 29.86 176 LEU A CA 1
ATOM 1439 C C . LEU A 1 176 ? 13.586 8.766 -56.688 1 29.86 176 LEU A C 1
ATOM 1441 O O . LEU A 1 176 ? 14.812 8.875 -56.562 1 29.86 176 LEU A O 1
ATOM 1445 N N . ILE A 1 177 ? 13.375 7.727 -57.5 1 31.34 177 ILE A N 1
ATOM 1446 C CA . ILE A 1 177 ? 14.016 7.656 -58.812 1 31.34 177 ILE A CA 1
ATOM 1447 C C . ILE A 1 177 ? 13.906 9.008 -59.5 1 31.34 177 ILE A C 1
ATOM 1449 O O . ILE A 1 177 ? 12.805 9.461 -59.844 1 31.34 177 ILE A O 1
ATOM 1453 N N . ILE A 1 178 ? 14.609 10.039 -58.906 1 30.58 178 ILE A N 1
ATOM 1454 C CA . ILE A 1 178 ? 14.797 11.289 -59.625 1 30.58 178 ILE A CA 1
ATOM 1455 C C . ILE A 1 178 ? 15.133 10.984 -61.094 1 30.58 178 ILE A C 1
ATOM 1457 O O . ILE A 1 178 ? 16.172 10.391 -61.375 1 30.58 178 ILE A O 1
ATOM 1461 N N . PHE A 1 179 ? 14.102 10.492 -61.875 1 32.06 179 PHE A N 1
ATOM 1462 C CA . PHE A 1 179 ? 14.234 10.422 -63.312 1 32.06 179 PHE A CA 1
ATOM 1463 C C . PHE A 1 179 ? 14.844 11.703 -63.875 1 32.06 179 PHE A C 1
ATOM 1465 O O . PHE A 1 179 ? 14.203 12.758 -63.844 1 32.06 179 PHE A O 1
ATOM 1472 N N . VAL A 1 180 ? 16.078 12.062 -63.312 1 31.33 180 VAL A N 1
ATOM 1473 C CA . VAL A 1 180 ? 16.797 13.125 -64 1 31.33 180 VAL A CA 1
ATOM 1474 C C . VAL A 1 180 ? 16.703 12.914 -65.5 1 31.33 180 VAL A C 1
ATOM 1476 O O . VAL A 1 180 ? 17.25 11.938 -66.062 1 31.33 180 VAL A O 1
ATOM 1479 N N . SER A 1 181 ? 15.469 13.148 -66.062 1 29.16 181 SER A N 1
ATOM 1480 C CA . SER A 1 181 ? 15.352 13.266 -67.562 1 29.16 181 SER A CA 1
ATOM 1481 C C . SER A 1 181 ? 16.547 14.008 -68.125 1 29.16 181 SER A C 1
ATOM 1483 O O . SER A 1 181 ? 16.781 15.172 -67.812 1 29.16 181 SER A O 1
ATOM 1485 N N . ILE A 1 182 ? 17.688 13.258 -68.125 1 32.47 182 ILE A N 1
ATOM 1486 C CA . ILE A 1 182 ? 18.797 13.758 -68.938 1 32.47 182 ILE A CA 1
ATOM 1487 C C . ILE A 1 182 ? 18.266 14.289 -70.25 1 32.47 182 ILE A C 1
ATOM 1489 O O . ILE A 1 182 ? 17.688 13.539 -71.062 1 32.47 182 ILE A O 1
ATOM 1493 N N . VAL A 1 183 ? 17.578 15.461 -70.25 1 30.31 183 VAL A N 1
ATOM 1494 C CA . VAL A 1 183 ? 17.297 16.188 -71.5 1 30.31 183 VAL A CA 1
ATOM 1495 C C . VAL A 1 183 ? 18.484 16.094 -72.438 1 30.31 183 VAL A C 1
ATOM 1497 O O . VAL A 1 183 ? 19.594 16.547 -72.062 1 30.31 183 VAL A O 1
ATOM 1500 N N . VAL A 1 184 ? 18.5 15.047 -73.25 1 31.42 184 VAL A N 1
ATOM 1501 C CA . VAL A 1 184 ? 19.344 14.844 -74.375 1 31.42 184 VAL A CA 1
ATOM 1502 C C . VAL A 1 184 ? 19.359 16.109 -75.25 1 31.42 184 VAL A C 1
ATOM 1504 O O . VAL A 1 184 ? 18.344 16.438 -75.875 1 31.42 184 VAL A O 1
ATOM 1507 N N . HIS A 1 185 ? 19.578 17.312 -74.625 1 28.8 185 HIS A N 1
ATOM 1508 C CA . HIS A 1 185 ? 19.672 18.375 -75.625 1 28.8 185 HIS A CA 1
ATOM 1509 C C . HIS A 1 185 ? 20.625 18 -76.75 1 28.8 185 HIS A C 1
ATOM 1511 O O . HIS A 1 185 ? 21.781 17.641 -76.5 1 28.8 185 HIS A O 1
ATOM 1517 N N . HIS A 1 186 ? 20.078 17.406 -77.812 1 29.84 186 HIS A N 1
ATOM 1518 C CA . HIS A 1 186 ? 20.641 17.281 -79.125 1 29.84 186 HIS A CA 1
ATOM 1519 C C . HIS A 1 186 ? 21.25 18.594 -79.625 1 29.84 186 HIS A C 1
ATOM 1521 O O . HIS A 1 186 ? 20.531 19.531 -79.938 1 29.84 186 HIS A O 1
ATOM 1527 N N . GLY A 1 187 ? 21.953 19.344 -78.688 1 24.83 187 GLY A N 1
ATOM 1528 C CA . GLY A 1 187 ? 22.469 20.484 -79.438 1 24.83 187 GLY A CA 1
ATOM 1529 C C . GLY A 1 187 ? 23.125 20.109 -80.75 1 24.83 187 GLY A C 1
ATOM 1530 O O . GLY A 1 187 ? 23.875 19.125 -80.812 1 24.83 187 GLY A O 1
ATOM 1531 N N . ALA A 1 188 ? 22.438 20.438 -81.875 1 28.45 188 ALA A N 1
ATOM 1532 C CA . ALA A 1 188 ? 22.781 20.578 -83.312 1 28.45 188 ALA A CA 1
ATOM 1533 C C . ALA A 1 188 ? 24.234 20.984 -83.5 1 28.45 188 ALA A C 1
ATOM 1535 O O . ALA A 1 188 ? 24.844 21.562 -82.562 1 28.45 188 ALA A O 1
ATOM 1536 N N . ASP A 1 189 ? 24.766 20.453 -84.5 1 24.92 189 ASP A N 1
ATOM 1537 C CA . ASP A 1 189 ? 25.953 20.422 -85.375 1 24.92 189 ASP A CA 1
ATOM 1538 C C . ASP A 1 189 ? 26.406 21.844 -85.75 1 24.92 189 ASP A C 1
ATOM 1540 O O . ASP A 1 189 ? 27.406 22.031 -86.438 1 24.92 189 ASP A O 1
ATOM 1544 N N . ARG A 1 190 ? 25.891 22.953 -85.125 1 23.34 190 ARG A N 1
ATOM 1545 C CA . ARG A 1 190 ? 26.328 24.016 -86 1 23.34 190 ARG A CA 1
ATOM 1546 C C . ARG A 1 190 ? 27.797 23.859 -86.375 1 23.34 190 ARG A C 1
ATOM 1548 O O . ARG A 1 190 ? 28.609 23.469 -85.5 1 23.34 190 ARG A O 1
ATOM 1555 N N . ARG A 1 191 ? 28.188 24.344 -87.625 1 21.27 191 ARG A N 1
ATOM 1556 C CA . ARG A 1 191 ? 29.031 24.672 -88.75 1 21.27 191 ARG A CA 1
ATOM 1557 C C . ARG A 1 191 ? 30.141 25.641 -88.312 1 21.27 191 ARG A C 1
ATOM 1559 O O . ARG A 1 191 ? 31.094 25.875 -89.062 1 21.27 191 ARG A O 1
ATOM 1566 N N . LEU A 1 192 ? 30.594 26.359 -87.25 1 21.7 192 LEU A N 1
ATOM 1567 C CA . LEU A 1 192 ? 31.875 26.75 -87.812 1 21.7 192 LEU A CA 1
ATOM 1568 C C . LEU A 1 192 ? 32.812 25.547 -87.875 1 21.7 192 LEU A C 1
ATOM 1570 O O . LEU A 1 192 ? 32.844 24.703 -87 1 21.7 192 LEU A O 1
ATOM 1574 N N . MET B 1 1 ? -14.617 25.484 23.688 1 25.58 1 MET B N 1
ATOM 1575 C CA . MET B 1 1 ? -13.273 24.938 23.859 1 25.58 1 MET B CA 1
ATOM 1576 C C . MET B 1 1 ? -13.047 23.75 22.922 1 25.58 1 MET B C 1
ATOM 1578 O O . MET B 1 1 ? -11.906 23.359 22.672 1 25.58 1 MET B O 1
ATOM 1582 N N . ILE B 1 2 ? -14.07 22.906 22.703 1 32.03 2 ILE B N 1
ATOM 1583 C CA . ILE B 1 2 ? -14.188 21.719 21.859 1 32.03 2 ILE B CA 1
ATOM 1584 C C . ILE B 1 2 ? -13.953 22.094 20.391 1 32.03 2 ILE B C 1
ATOM 1586 O O . ILE B 1 2 ? -13.391 21.312 19.641 1 32.03 2 ILE B O 1
ATOM 1590 N N . ASN B 1 3 ? -14.547 23.125 19.891 1 33.88 3 ASN B N 1
ATOM 1591 C CA . ASN B 1 3 ? -14.664 23.703 18.562 1 33.88 3 ASN B CA 1
ATOM 1592 C C . ASN B 1 3 ? -13.312 24.188 18.047 1 33.88 3 ASN B C 1
ATOM 1594 O O . ASN B 1 3 ? -13.102 24.281 16.844 1 33.88 3 ASN B O 1
ATOM 1598 N N . GLU B 1 4 ? -12.523 24.938 18.906 1 34.12 4 GLU B N 1
ATOM 1599 C CA . GLU B 1 4 ? -11.266 25.594 18.594 1 34.12 4 GLU B CA 1
ATOM 1600 C C . GLU B 1 4 ? -10.18 24.594 18.219 1 34.12 4 GLU B C 1
ATOM 1602 O O . GLU B 1 4 ? -9.211 24.938 17.531 1 34.12 4 GLU B O 1
ATOM 1607 N N . ASN B 1 5 ? -10.086 23.422 18.859 1 35 5 ASN B N 1
ATOM 1608 C CA . ASN B 1 5 ? -9.148 22.312 18.719 1 35 5 ASN B CA 1
ATOM 1609 C C . ASN B 1 5 ? -9.328 21.578 17.406 1 35 5 ASN B C 1
ATOM 1611 O O . ASN B 1 5 ? -8.508 20.734 17.031 1 35 5 ASN B O 1
ATOM 1615 N N . ASN B 1 6 ? -10.477 21.422 16.906 1 39.56 6 ASN B N 1
ATOM 1616 C CA . ASN B 1 6 ? -10.891 20.969 15.578 1 39.56 6 ASN B CA 1
ATOM 1617 C C . ASN B 1 6 ? -10.242 21.812 14.477 1 39.56 6 ASN B C 1
ATOM 1619 O O . ASN B 1 6 ? -10.125 21.375 13.336 1 39.56 6 ASN B O 1
ATOM 1623 N N . GLU B 1 7 ? -10.344 23.109 14.508 1 41.09 7 GLU B N 1
ATOM 1624 C CA . GLU B 1 7 ? -9.781 24.109 13.602 1 41.09 7 GLU B CA 1
ATOM 1625 C C . GLU B 1 7 ? -8.281 23.891 13.398 1 41.09 7 GLU B C 1
ATOM 1627 O O . GLU B 1 7 ? -7.746 24.188 12.328 1 41.09 7 GLU B O 1
ATOM 1632 N N . LYS B 1 8 ? -7.5 23.938 14.516 1 43.69 8 LYS B N 1
ATOM 1633 C CA . LYS B 1 8 ? -6.043 23.828 14.531 1 43.69 8 LYS B CA 1
ATOM 1634 C C . LYS B 1 8 ? -5.582 22.516 13.891 1 43.69 8 LYS B C 1
ATOM 1636 O O . LYS B 1 8 ? -4.383 22.281 13.742 1 43.69 8 LYS B O 1
ATOM 1641 N N . MET B 1 9 ? -6.324 21.422 13.945 1 46 9 MET B N 1
ATOM 1642 C CA . MET B 1 9 ? -5.691 20.172 13.539 1 46 9 MET B CA 1
ATOM 1643 C C . MET B 1 9 ? -5.586 20.078 12.023 1 46 9 MET B C 1
ATOM 1645 O O . MET B 1 9 ? -6.402 19.422 11.383 1 46 9 MET B O 1
ATOM 1649 N N . ASN B 1 10 ? -5.668 21.156 11.359 1 50.03 10 ASN B N 1
ATOM 1650 C CA . ASN B 1 10 ? -5.273 21.016 9.961 1 50.03 10 ASN B CA 1
ATOM 1651 C C . ASN B 1 10 ? -4.129 20.031 9.789 1 50.03 10 ASN B C 1
ATOM 1653 O O . ASN B 1 10 ? -2.959 20.391 9.938 1 50.03 10 ASN B O 1
ATOM 1657 N N . ASP B 1 11 ? -4.434 18.828 10.094 1 60.12 11 ASP B N 1
ATOM 1658 C CA . ASP B 1 11 ? -3.381 17.844 9.867 1 60.12 11 ASP B CA 1
ATOM 1659 C C . ASP B 1 11 ? -2.764 18 8.477 1 60.12 11 ASP B C 1
ATOM 1661 O O . ASP B 1 11 ? -3.479 18.047 7.477 1 60.12 11 ASP B O 1
ATOM 1665 N N . ASN B 1 12 ? -1.83 18.953 8.289 1 65.81 12 ASN B N 1
ATOM 1666 C CA . ASN B 1 12 ? -1.092 19.172 7.051 1 65.81 12 ASN B CA 1
ATOM 1667 C C . ASN B 1 12 ? -0.51 17.875 6.504 1 65.81 12 ASN B C 1
ATOM 1669 O O . ASN B 1 12 ? 0.54 17.875 5.859 1 65.81 12 ASN B O 1
ATOM 1673 N N . ASN B 1 13 ? -1.228 16.781 6.844 1 78.88 13 ASN B N 1
ATOM 1674 C CA . ASN B 1 13 ? -0.604 15.539 6.422 1 78.88 13 ASN B CA 1
ATOM 1675 C C . ASN B 1 13 ? -1.487 14.773 5.438 1 78.88 13 ASN B C 1
ATOM 1677 O O . ASN B 1 13 ? -1.11 13.703 4.961 1 78.88 13 ASN B O 1
ATOM 1681 N N . GLY B 1 14 ? -2.596 15.414 5.168 1 86.69 14 GLY B N 1
ATOM 1682 C CA . GLY B 1 14 ? -3.504 14.734 4.258 1 86.69 14 GLY B CA 1
ATOM 1683 C C . GLY B 1 14 ? -3.164 14.961 2.795 1 86.69 14 GLY B C 1
ATOM 1684 O O . GLY B 1 14 ? -2.658 16.031 2.426 1 86.69 14 GLY B O 1
ATOM 1685 N N . LEU B 1 15 ? -3.383 13.867 2.018 1 90.12 15 LEU B N 1
ATOM 1686 C CA . LEU B 1 15 ? -3.367 13.961 0.562 1 90.12 15 LEU B CA 1
ATOM 1687 C C . LEU B 1 15 ? -4.746 13.664 -0.017 1 90.12 15 LEU B C 1
ATOM 1689 O O . LEU B 1 15 ? -5.562 13 0.623 1 90.12 15 LEU B O 1
ATOM 1693 N N . CYS B 1 16 ? -5.012 14.125 -1.162 1 86.69 16 CYS B N 1
ATOM 1694 C CA . CYS B 1 16 ? -6.32 13.961 -1.788 1 86.69 16 CYS B CA 1
ATOM 1695 C C . CYS B 1 16 ? -6.668 12.492 -1.951 1 86.69 16 CYS B C 1
ATOM 1697 O O . CYS B 1 16 ? -5.965 11.758 -2.646 1 86.69 16 CYS B O 1
ATOM 1699 N N . THR B 1 17 ? -7.789 12.094 -1.36 1 89.5 17 THR B N 1
ATOM 1700 C CA . THR B 1 17 ? -8.18 10.688 -1.338 1 89.5 17 THR B CA 1
ATOM 1701 C C . THR B 1 17 ? -8.453 10.18 -2.75 1 89.5 17 THR B C 1
ATOM 1703 O O . THR B 1 17 ? -8.219 9.008 -3.053 1 89.5 17 THR B O 1
ATOM 1706 N N . SER B 1 18 ? -8.906 11.078 -3.611 1 83.88 18 SER B N 1
ATOM 1707 C CA . SER B 1 18 ? -9.18 10.688 -4.988 1 83.88 18 SER B CA 1
ATOM 1708 C C . SER B 1 18 ? -7.895 10.391 -5.75 1 83.88 18 SER B C 1
ATOM 1710 O O . SER B 1 18 ? -7.918 9.734 -6.793 1 83.88 18 SER B O 1
ATOM 1712 N N . THR B 1 19 ? -6.824 10.875 -5.242 1 87.31 19 THR B N 1
ATOM 1713 C CA . THR B 1 19 ? -5.535 10.672 -5.895 1 87.31 19 THR B CA 1
ATOM 1714 C C . THR B 1 19 ? -4.902 9.359 -5.438 1 87.31 19 THR B C 1
ATOM 1716 O O . THR B 1 19 ? -4.551 8.516 -6.258 1 87.31 19 THR B O 1
ATOM 1719 N N . TRP B 1 20 ? -4.84 9.18 -4.156 1 92.31 20 TRP B N 1
ATOM 1720 C CA . TRP B 1 20 ? -4.078 8.031 -3.666 1 92.31 20 TRP B CA 1
ATOM 1721 C C . TRP B 1 20 ? -5 6.848 -3.381 1 92.31 20 TRP B C 1
ATOM 1723 O O . TRP B 1 20 ? -4.539 5.711 -3.273 1 92.31 20 TRP B O 1
ATOM 1733 N N . GLY B 1 21 ? -6.297 7.07 -3.227 1 92.69 21 GLY B N 1
ATOM 1734 C CA . GLY B 1 21 ? -7.238 6.027 -2.842 1 92.69 21 GLY B CA 1
ATOM 1735 C C . GLY B 1 21 ? -7.277 4.867 -3.818 1 92.69 21 GLY B C 1
ATOM 1736 O O . GLY B 1 21 ? -7.02 3.723 -3.441 1 92.69 21 GLY B O 1
ATOM 1737 N N . PRO B 1 22 ? -7.574 5.219 -5.039 1 91 22 PRO B N 1
ATOM 1738 C CA . PRO B 1 22 ? -7.734 4.137 -6.012 1 91 22 PRO B CA 1
ATOM 1739 C C . PRO B 1 22 ? -6.465 3.311 -6.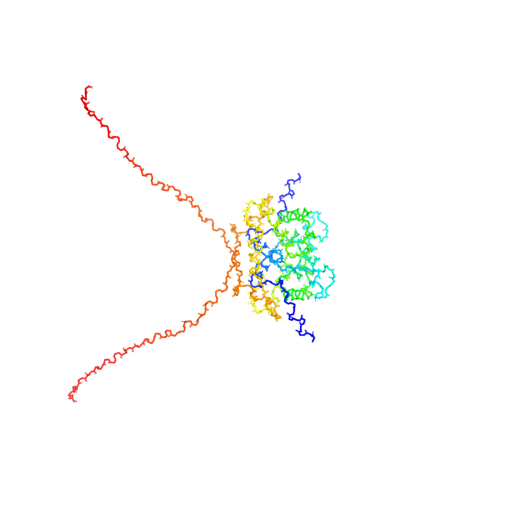195 1 91 22 PRO B C 1
ATOM 1741 O O . PRO B 1 22 ? -6.5 2.084 -6.082 1 91 22 PRO B O 1
ATOM 1744 N N . PRO B 1 23 ? -5.285 3.883 -6.387 1 92.75 23 PRO B N 1
ATOM 1745 C CA . PRO B 1 23 ? -4.098 3.029 -6.465 1 92.75 23 PRO B CA 1
ATOM 1746 C C . PRO B 1 23 ? -3.789 2.324 -5.148 1 92.75 23 PRO B C 1
ATOM 1748 O O . PRO B 1 23 ? -3.25 1.215 -5.148 1 92.75 23 PRO B O 1
ATOM 1751 N N . GLY B 1 24 ? -4.098 2.945 -4.035 1 96.06 24 GLY B N 1
ATOM 1752 C CA . GLY B 1 24 ? -3.922 2.295 -2.744 1 96.06 24 GLY B CA 1
ATOM 1753 C C . GLY B 1 24 ? -4.73 1.02 -2.604 1 96.06 24 GLY B C 1
ATOM 1754 O O . GLY B 1 24 ? -4.188 -0.028 -2.244 1 96.06 24 GLY B O 1
ATOM 1755 N N . TRP B 1 25 ? -6.016 1.091 -2.967 1 95.81 25 TRP B N 1
ATOM 1756 C CA . TRP B 1 25 ? -6.875 -0.088 -2.914 1 95.81 25 TRP B CA 1
ATOM 1757 C C . TRP B 1 25 ? -6.406 -1.146 -3.908 1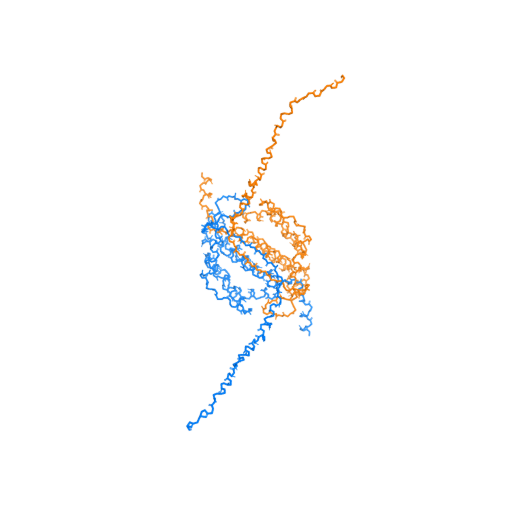 95.81 25 TRP B C 1
ATOM 1759 O O . TRP B 1 25 ? -6.422 -2.342 -3.605 1 95.81 25 TRP B O 1
ATOM 1769 N N . PHE B 1 26 ? -6.086 -0.678 -5.086 1 93.75 26 PHE B N 1
ATOM 1770 C CA . PHE B 1 26 ? -5.582 -1.612 -6.09 1 93.75 26 PHE B CA 1
ATOM 1771 C C . PHE B 1 26 ? -4.383 -2.383 -5.555 1 93.75 26 PHE B C 1
ATOM 1773 O O . PHE B 1 26 ? -4.34 -3.613 -5.641 1 93.75 26 PHE B O 1
ATOM 1780 N N . PHE B 1 27 ? -3.443 -1.7 -4.992 1 96.19 27 PHE B N 1
ATOM 1781 C CA . PHE B 1 27 ? -2.242 -2.324 -4.449 1 96.19 27 PHE B CA 1
ATOM 1782 C C . PHE B 1 27 ? -2.596 -3.273 -3.311 1 96.19 27 PHE B C 1
ATOM 1784 O O . PHE B 1 27 ? -2.098 -4.402 -3.26 1 96.19 27 PHE B O 1
ATOM 1791 N N . LEU B 1 28 ? -3.434 -2.83 -2.35 1 98.12 28 LEU B N 1
ATOM 1792 C CA . LEU B 1 28 ? -3.816 -3.668 -1.218 1 98.12 28 LEU B CA 1
ATOM 1793 C C . LEU B 1 28 ? -4.496 -4.949 -1.694 1 98.12 28 LEU B C 1
ATOM 1795 O O . LEU B 1 28 ? -4.262 -6.023 -1.138 1 98.12 28 LEU B O 1
ATOM 1799 N N . HIS B 1 29 ? -5.297 -4.848 -2.744 1 97.06 29 HIS B N 1
ATOM 1800 C CA . HIS B 1 29 ? -5.926 -6.047 -3.289 1 97.06 29 HIS B CA 1
ATOM 1801 C C . HIS B 1 29 ? -4.895 -6.957 -3.947 1 97.06 29 HIS B C 1
ATOM 1803 O O . HIS B 1 29 ? -5.02 -8.18 -3.893 1 97.06 29 HIS B O 1
ATOM 1809 N N . CYS B 1 30 ? -3.922 -6.383 -4.609 1 95.56 30 CYS B N 1
ATOM 1810 C CA . CYS B 1 30 ? -2.842 -7.203 -5.145 1 95.56 30 CYS B CA 1
ATOM 1811 C C . CYS B 1 30 ? -2.107 -7.938 -4.031 1 95.56 30 CYS B C 1
ATOM 1813 O O . CYS B 1 30 ? -1.771 -9.117 -4.176 1 95.56 30 CYS B O 1
ATOM 1815 N N . VAL B 1 31 ? -1.831 -7.273 -2.943 1 98 31 VAL B N 1
ATOM 1816 C CA . VAL B 1 31 ? -1.187 -7.887 -1.786 1 98 31 VAL B CA 1
ATOM 1817 C C . VAL B 1 31 ? -2.023 -9.062 -1.292 1 98 31 VAL B C 1
ATOM 1819 O O . VAL B 1 31 ? -1.496 -10.156 -1.061 1 98 31 VAL B O 1
ATOM 1822 N N . ALA B 1 32 ? -3.316 -8.828 -1.172 1 98.12 32 ALA B N 1
ATOM 1823 C CA . ALA B 1 32 ? -4.191 -9.906 -0.711 1 98.12 32 ALA B CA 1
ATOM 1824 C C . ALA B 1 32 ? -4.203 -11.07 -1.699 1 98.12 32 ALA B C 1
ATOM 1826 O O . ALA B 1 32 ? -4.199 -12.234 -1.297 1 98.12 32 ALA B O 1
ATOM 1827 N N . ALA B 1 33 ? -4.211 -10.742 -2.959 1 95.5 33 ALA B N 1
ATOM 1828 C CA . ALA B 1 33 ? -4.211 -11.773 -3.998 1 95.5 33 ALA B CA 1
ATOM 1829 C C . ALA B 1 33 ? -2.902 -12.555 -3.998 1 95.5 33 ALA B C 1
ATOM 1831 O O . ALA B 1 33 ? -2.846 -13.68 -4.492 1 95.5 33 ALA B O 1
ATOM 1832 N N . GLY B 1 34 ? -1.869 -11.938 -3.463 1 95.12 34 GLY B N 1
ATOM 1833 C CA . GLY B 1 34 ? -0.569 -12.586 -3.414 1 95.12 34 GLY B CA 1
ATOM 1834 C C . GLY B 1 34 ? -0.38 -13.453 -2.18 1 95.12 34 GLY B C 1
ATOM 1835 O O . GLY B 1 34 ? 0.628 -14.148 -2.053 1 95.12 34 GLY B O 1
ATOM 1836 N N . TYR B 1 35 ? -1.333 -13.398 -1.249 1 96.56 35 TYR B N 1
ATOM 1837 C CA . TYR B 1 35 ? -1.266 -14.273 -0.079 1 96.56 35 TYR B CA 1
ATOM 1838 C C . TYR B 1 35 ? -1.259 -15.734 -0.49 1 96.56 35 TYR B C 1
ATOM 1840 O O . TYR B 1 35 ? -1.948 -16.125 -1.436 1 96.56 35 TYR B O 1
ATOM 1848 N N . PRO B 1 36 ? -0.463 -16.547 0.222 1 94.62 36 PRO B N 1
ATOM 1849 C CA . PRO B 1 36 ? -0.441 -17.953 -0.156 1 94.62 36 PRO B CA 1
ATOM 1850 C C . PRO B 1 36 ? -1.809 -18.625 -0.03 1 94.62 36 PRO B C 1
ATOM 1852 O O . PRO B 1 36 ? -2.561 -18.328 0.901 1 94.62 36 PRO B O 1
ATOM 1855 N N . VAL B 1 37 ? -2.127 -19.562 -0.97 1 94.62 37 VAL B N 1
ATOM 1856 C CA . VAL B 1 37 ? -3.373 -20.312 -0.909 1 94.62 37 VAL B CA 1
ATOM 1857 C C . VAL B 1 37 ? -3.471 -21.047 0.429 1 94.62 37 VAL B C 1
ATOM 1859 O O . VAL B 1 37 ? -4.535 -21.078 1.053 1 94.62 37 VAL B O 1
ATOM 1862 N N . HIS B 1 38 ? -2.373 -21.594 0.84 1 94.62 38 HIS B N 1
ATOM 1863 C CA . HIS B 1 38 ? -2.209 -22.281 2.121 1 94.62 38 HIS B CA 1
ATOM 1864 C C . HIS B 1 38 ? -0.998 -21.734 2.877 1 94.62 38 HIS B C 1
ATOM 1866 O O . HIS B 1 38 ? 0.115 -22.25 2.719 1 94.62 38 HIS B O 1
ATOM 1872 N N . PRO B 1 39 ? -1.258 -20.781 3.779 1 96.06 39 PRO B N 1
ATOM 1873 C CA . PRO B 1 39 ? -0.138 -20.078 4.402 1 96.06 39 PRO B CA 1
ATOM 1874 C C . PRO B 1 39 ? 0.742 -20.984 5.25 1 96.06 39 PRO B C 1
ATOM 1876 O O . PRO B 1 39 ? 1.963 -20.828 5.285 1 96.06 39 PRO B O 1
ATOM 1879 N N . ASP B 1 40 ? 0.136 -21.922 5.953 1 94.56 40 ASP B N 1
ATOM 1880 C CA . ASP B 1 40 ? 0.933 -22.828 6.777 1 94.56 40 ASP B CA 1
ATOM 1881 C C . ASP B 1 40 ? 1.839 -23.703 5.91 1 94.56 40 ASP B C 1
ATOM 1883 O O . ASP B 1 40 ? 3.012 -23.891 6.234 1 94.56 40 ASP B O 1
ATOM 1887 N N . GLU B 1 41 ? 1.272 -24.266 4.84 1 93.31 41 GLU B N 1
ATOM 1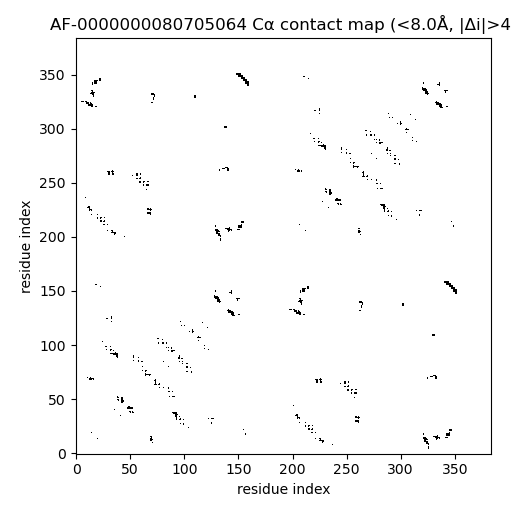888 C CA . GLU B 1 41 ? 2.074 -25.047 3.904 1 93.31 41 GLU B CA 1
ATOM 1889 C C . GLU B 1 41 ? 3.186 -24.203 3.287 1 93.31 41 GLU B C 1
ATOM 1891 O O . GLU B 1 41 ? 4.312 -24.672 3.127 1 93.31 41 GLU B O 1
ATOM 1896 N N . TYR B 1 42 ? 2.85 -23 2.959 1 92.56 42 TYR B N 1
ATOM 1897 C CA . TYR B 1 42 ? 3.836 -22.078 2.412 1 92.56 42 TYR B CA 1
ATOM 1898 C C . TYR B 1 42 ? 4.988 -21.859 3.389 1 92.56 42 TYR B C 1
ATOM 1900 O O . TYR B 1 42 ? 6.156 -21.906 2.998 1 92.56 42 TYR B O 1
ATOM 1908 N N . ASP B 1 43 ? 4.68 -21.641 4.637 1 93.69 43 ASP B N 1
ATOM 1909 C CA . ASP B 1 43 ? 5.699 -21.469 5.668 1 93.69 43 ASP B CA 1
ATOM 1910 C C . ASP B 1 43 ? 6.57 -22.719 5.793 1 93.69 43 ASP B C 1
ATOM 1912 O O . ASP B 1 43 ? 7.793 -22.609 5.938 1 93.69 43 ASP B O 1
ATOM 1916 N N . ASP B 1 44 ? 5.957 -23.859 5.703 1 92.5 44 ASP B N 1
ATOM 1917 C CA . ASP B 1 44 ? 6.695 -25.125 5.781 1 92.5 44 ASP B CA 1
ATOM 1918 C C . ASP B 1 44 ? 7.676 -25.25 4.621 1 92.5 44 ASP B C 1
ATOM 1920 O O . ASP B 1 44 ? 8.859 -25.547 4.832 1 92.5 44 ASP B O 1
ATOM 1924 N N . ILE B 1 45 ? 7.223 -24.984 3.467 1 87.94 45 ILE B N 1
ATOM 1925 C CA . ILE B 1 45 ? 8.016 -25.141 2.252 1 87.94 45 ILE B CA 1
ATOM 1926 C C . ILE B 1 45 ? 9.188 -24.156 2.279 1 87.94 45 ILE B C 1
ATOM 1928 O O . ILE B 1 45 ? 10.297 -24.484 1.848 1 87.94 45 ILE B O 1
ATOM 1932 N N . ARG B 1 46 ? 8.984 -23 2.883 1 88.25 46 ARG B N 1
ATOM 1933 C CA . ARG B 1 46 ? 9.984 -21.938 2.855 1 88.25 46 ARG B CA 1
ATOM 1934 C C . ARG B 1 46 ? 10.898 -22.016 4.074 1 88.25 46 ARG B C 1
ATOM 1936 O O . ARG B 1 46 ? 11.82 -21.219 4.219 1 88.25 46 ARG B O 1
ATOM 1943 N N . GLY B 1 47 ? 10.602 -22.938 4.98 1 91 47 GLY B N 1
ATOM 1944 C CA . GLY B 1 47 ? 11.406 -23.078 6.184 1 91 47 GLY B CA 1
ATOM 1945 C C . GLY B 1 47 ? 11.164 -21.969 7.199 1 91 47 GLY B C 1
ATOM 1946 O O . GLY B 1 47 ? 12.055 -21.641 7.98 1 91 47 GLY B O 1
ATOM 1947 N N . ASN B 1 48 ? 10 -21.391 7.16 1 91.69 48 ASN B N 1
ATOM 1948 C CA . ASN B 1 48 ? 9.617 -20.375 8.125 1 91.69 48 ASN B CA 1
ATOM 1949 C C . ASN B 1 48 ? 8.984 -20.984 9.367 1 91.69 48 ASN B C 1
ATOM 1951 O O . ASN B 1 48 ? 8.508 -22.125 9.336 1 91.69 48 ASN B O 1
ATOM 1955 N N . ALA B 1 49 ? 9.055 -20.172 10.43 1 94.88 49 ALA B N 1
ATOM 1956 C CA . ALA B 1 49 ? 8.305 -20.562 11.617 1 94.88 49 ALA B CA 1
ATOM 1957 C C . ALA B 1 49 ? 6.801 -20.594 11.344 1 94.88 49 ALA B C 1
ATOM 1959 O O . ALA B 1 49 ? 6.305 -19.812 10.523 1 94.88 49 ALA B O 1
ATOM 1960 N N . ARG B 1 50 ? 6.109 -21.531 12.039 1 93.19 50 ARG B N 1
ATOM 1961 C CA . ARG B 1 50 ? 4.66 -21.609 11.883 1 93.19 50 ARG B CA 1
ATOM 1962 C C . ARG B 1 50 ? 4.008 -20.266 12.188 1 93.19 50 ARG B C 1
ATOM 1964 O O . ARG B 1 50 ? 4.297 -19.641 13.211 1 93.19 50 ARG B O 1
ATOM 1971 N N . GLY B 1 51 ? 3.23 -19.781 11.25 1 96.25 51 GLY B N 1
ATOM 1972 C CA . GLY B 1 51 ? 2.494 -18.531 11.461 1 96.25 51 GLY B CA 1
ATOM 1973 C C . GLY B 1 51 ? 3.242 -17.312 10.977 1 96.25 51 GLY B C 1
ATOM 1974 O O . GLY B 1 51 ? 2.723 -16.188 11.047 1 96.25 51 GLY B O 1
ATOM 1975 N N . HIS B 1 52 ? 4.41 -17.484 10.477 1 95.94 52 HIS B N 1
ATOM 1976 C CA . HIS B 1 52 ? 5.23 -16.375 10.023 1 95.94 52 HIS B CA 1
ATOM 1977 C C . HIS B 1 52 ? 4.5 -15.531 8.984 1 95.94 52 HIS B C 1
ATOM 1979 O O . HIS B 1 52 ? 4.383 -14.312 9.133 1 95.94 52 HIS B O 1
ATOM 1985 N N . THR B 1 53 ? 4.016 -16.172 7.988 1 96.19 53 THR B N 1
ATOM 1986 C CA . THR B 1 53 ? 3.32 -15.469 6.914 1 96.19 53 THR B CA 1
ATOM 1987 C C . THR B 1 53 ? 2.062 -14.789 7.438 1 96.19 53 THR B C 1
ATOM 1989 O O . THR B 1 53 ? 1.825 -13.609 7.152 1 96.19 53 THR B O 1
ATOM 1992 N N . ARG B 1 54 ? 1.299 -15.445 8.273 1 98.06 54 ARG B N 1
ATOM 1993 C CA . ARG B 1 54 ? 0.074 -14.875 8.836 1 98.06 54 ARG B CA 1
ATOM 1994 C C . ARG B 1 54 ? 0.37 -13.625 9.648 1 98.06 54 ARG B C 1
ATOM 1996 O O . ARG B 1 54 ? -0.34 -12.625 9.539 1 98.06 54 ARG B O 1
ATOM 2003 N N . ARG B 1 55 ? 1.396 -13.664 10.398 1 97.44 55 ARG B N 1
ATOM 2004 C CA . ARG B 1 55 ? 1.753 -12.531 11.242 1 97.44 55 ARG B CA 1
ATOM 2005 C C . ARG B 1 55 ? 2.178 -11.336 10.398 1 97.44 55 ARG B C 1
ATOM 2007 O O . ARG B 1 55 ? 1.829 -10.195 10.711 1 97.44 55 ARG B O 1
ATOM 2014 N N . GLY B 1 56 ? 2.941 -11.609 9.359 1 96.81 56 GLY B N 1
ATOM 2015 C CA . GLY B 1 56 ? 3.35 -10.539 8.469 1 96.81 56 GLY B CA 1
ATOM 2016 C C . GLY B 1 56 ? 2.18 -9.812 7.828 1 96.81 56 GLY B C 1
ATOM 2017 O O . GLY B 1 56 ? 2.129 -8.586 7.828 1 96.81 56 GLY B O 1
ATOM 2018 N N . TYR B 1 57 ? 1.256 -10.586 7.34 1 98.31 57 TYR B N 1
ATOM 2019 C CA . TYR B 1 57 ? 0.092 -10 6.688 1 98.31 57 TYR B CA 1
ATOM 2020 C C . TYR B 1 57 ? -0.821 -9.32 7.699 1 98.31 57 TYR B C 1
ATOM 2022 O O . TYR B 1 57 ? -1.351 -8.234 7.441 1 98.31 57 TYR B O 1
ATOM 2030 N N . SER B 1 58 ? -1.003 -9.938 8.891 1 98.44 58 SER B N 1
ATOM 2031 C CA . SER B 1 58 ? -1.793 -9.32 9.945 1 98.44 58 SER B CA 1
ATOM 2032 C C . SER B 1 58 ? -1.228 -7.953 10.336 1 98.44 58 SER B C 1
ATOM 2034 O O . SER B 1 58 ? -1.961 -6.965 10.383 1 98.44 58 SER B O 1
ATOM 2036 N N . SER B 1 59 ? 0.047 -7.914 10.578 1 97.44 59 SER B N 1
ATOM 2037 C CA . SER B 1 59 ? 0.708 -6.676 10.984 1 97.44 59 SER B CA 1
ATOM 2038 C C . SER B 1 59 ? 0.596 -5.609 9.898 1 97.44 59 SER B C 1
ATOM 2040 O O . SER B 1 59 ? 0.317 -4.445 10.195 1 97.44 59 SER B O 1
ATOM 2042 N N . PHE B 1 60 ? 0.796 -6.012 8.672 1 98.31 60 PHE B N 1
ATOM 2043 C CA . PHE B 1 60 ? 0.729 -5.07 7.559 1 98.31 60 PHE B CA 1
ATOM 2044 C C . PHE B 1 60 ? -0.655 -4.441 7.469 1 98.31 60 PHE B C 1
ATOM 2046 O O . PHE B 1 60 ? -0.785 -3.215 7.457 1 98.31 60 PHE B O 1
ATOM 2053 N N . PHE B 1 61 ? -1.642 -5.227 7.441 1 98.56 61 PHE B N 1
ATOM 2054 C CA . PHE B 1 61 ? -2.99 -4.715 7.227 1 98.56 61 PHE B CA 1
ATOM 2055 C C . PHE B 1 61 ? -3.477 -3.947 8.453 1 98.56 61 PHE B C 1
ATOM 2057 O O . PHE B 1 61 ? -4.215 -2.969 8.32 1 98.56 61 PHE B O 1
ATOM 2064 N N . LYS B 1 62 ? -3.092 -4.332 9.656 1 97.44 62 LYS B N 1
ATOM 2065 C CA . LYS B 1 62 ? -3.443 -3.566 10.852 1 97.44 62 LYS B CA 1
ATOM 2066 C C . LYS B 1 62 ? -2.773 -2.195 10.844 1 97.44 62 LYS B C 1
ATOM 2068 O O . LYS B 1 62 ? -3.414 -1.184 11.133 1 97.44 62 LYS B O 1
ATOM 2073 N N . ASN B 1 63 ? -1.527 -2.17 10.445 1 96.81 63 ASN B N 1
ATOM 2074 C CA . ASN B 1 63 ? -0.796 -0.908 10.484 1 96.81 63 ASN B CA 1
ATOM 2075 C C . ASN B 1 63 ? -1.172 -0.005 9.312 1 96.81 63 ASN B C 1
ATOM 2077 O O . ASN B 1 63 ? -0.919 1.2 9.352 1 96.81 63 ASN B O 1
ATOM 2081 N N . THR B 1 64 ? -1.742 -0.6 8.25 1 98.06 64 THR B N 1
ATOM 2082 C CA . THR B 1 64 ? -2.297 0.219 7.176 1 98.06 64 THR B CA 1
ATOM 2083 C C . THR B 1 64 ? -3.24 1.278 7.738 1 98.06 64 THR B C 1
ATOM 2085 O O . THR B 1 64 ? -3.23 2.426 7.293 1 98.06 64 THR B O 1
ATOM 2088 N N . GLY B 1 65 ? -3.938 0.989 8.742 1 96.19 65 GLY B N 1
ATOM 2089 C CA . GLY B 1 65 ? -4.871 1.906 9.375 1 96.19 65 GLY B CA 1
ATOM 2090 C C . GLY B 1 65 ? -4.188 3.074 10.062 1 96.19 65 GLY B C 1
ATOM 2091 O O . GLY B 1 65 ? -4.836 4.062 10.414 1 96.19 65 GLY B O 1
ATOM 2092 N N . HIS B 1 66 ? -2.908 2.984 10.227 1 94.5 66 HIS B N 1
ATOM 2093 C CA . HIS B 1 66 ? -2.189 4.023 10.953 1 94.5 66 HIS B CA 1
ATOM 2094 C C . HIS B 1 66 ? -1.451 4.953 9.992 1 94.5 66 HIS B C 1
ATOM 2096 O O . HIS B 1 66 ? -0.971 6.016 10.398 1 94.5 66 HIS B O 1
ATOM 2102 N N . VAL B 1 67 ? -1.435 4.559 8.719 1 97.31 67 VAL B N 1
ATOM 2103 C CA . VAL B 1 67 ? -0.467 5.277 7.895 1 97.31 67 VAL B CA 1
ATOM 2104 C C . VAL B 1 67 ? -1.173 5.91 6.699 1 97.31 67 VAL B C 1
ATOM 2106 O O . VAL B 1 67 ? -0.543 6.594 5.891 1 97.31 67 VAL B O 1
ATOM 2109 N N . LEU B 1 68 ? -2.512 5.664 6.57 1 96.25 68 LEU B N 1
ATOM 2110 C CA . LEU B 1 68 ? -3.209 6.27 5.441 1 96.25 68 LEU B CA 1
ATOM 2111 C C . LEU B 1 68 ? -3.07 7.785 5.465 1 96.25 68 LEU B C 1
ATOM 2113 O O . LEU B 1 68 ? -3.172 8.406 6.523 1 96.25 68 LEU B O 1
ATOM 2117 N N . PRO B 1 69 ? -2.814 8.375 4.305 1 94.31 69 PRO B N 1
ATOM 2118 C CA . PRO B 1 69 ? -2.572 9.82 4.281 1 94.31 69 PRO B CA 1
ATOM 2119 C C . PRO B 1 69 ? -3.857 10.633 4.391 1 94.31 69 PRO B C 1
ATOM 2121 O O . PRO B 1 69 ? -4.109 11.516 3.566 1 94.31 69 PRO B O 1
ATOM 2124 N N . CYS B 1 70 ? -4.621 10.375 5.281 1 91.38 70 CYS B N 1
ATOM 2125 C CA . CYS B 1 70 ? -5.879 11.023 5.645 1 91.38 70 CYS B CA 1
ATOM 2126 C C . CYS B 1 70 ? -6.34 10.578 7.027 1 91.38 70 CYS B C 1
ATOM 2128 O O . CYS B 1 70 ? -6.609 9.398 7.246 1 91.38 70 CYS B O 1
ATOM 2130 N N . ARG B 1 71 ? -6.465 11.516 7.883 1 88.19 71 ARG B N 1
ATOM 2131 C CA . ARG B 1 71 ? -6.801 11.203 9.266 1 88.19 71 ARG B CA 1
ATOM 2132 C C . ARG B 1 71 ? -8.164 10.531 9.359 1 88.19 71 ARG B C 1
ATOM 2134 O O . ARG B 1 71 ? -8.336 9.547 10.086 1 88.19 71 ARG B O 1
ATOM 2141 N N . PHE B 1 72 ? -9.109 10.984 8.633 1 88.12 72 PHE B N 1
ATOM 2142 C CA . PHE B 1 72 ? -10.461 10.43 8.688 1 88.12 72 PHE B CA 1
ATOM 2143 C C . PHE B 1 72 ? -10.492 9.031 8.078 1 88.12 72 PHE B C 1
ATOM 2145 O O . PHE B 1 72 ? -11.25 8.172 8.539 1 88.12 72 PHE B O 1
ATOM 2152 N N . CYS B 1 73 ? -9.688 8.852 7.082 1 93.5 73 CYS B N 1
ATOM 2153 C CA . CYS B 1 73 ? -9.578 7.539 6.461 1 93.5 73 CYS B CA 1
ATOM 2154 C C . CYS B 1 73 ? -8.961 6.531 7.426 1 93.5 73 CYS B C 1
ATOM 2156 O O . CYS B 1 73 ? -9.398 5.379 7.477 1 93.5 73 CYS B O 1
ATOM 2158 N N . ARG B 1 74 ? -7.953 7.031 8.195 1 93.62 74 ARG B N 1
ATOM 2159 C CA . ARG B 1 74 ? -7.363 6.16 9.211 1 93.62 74 ARG B CA 1
ATOM 2160 C C . ARG B 1 74 ? -8.398 5.758 10.25 1 93.62 74 ARG B C 1
ATOM 2162 O O . ARG B 1 74 ? -8.531 4.578 10.578 1 93.62 74 ARG B O 1
ATOM 2169 N N . ASP B 1 75 ? -9.133 6.691 10.703 1 91.5 75 ASP B N 1
ATOM 2170 C CA . ASP B 1 75 ? -10.133 6.418 11.727 1 91.5 75 ASP B CA 1
ATOM 2171 C C . ASP B 1 75 ? -11.172 5.418 11.219 1 91.5 75 ASP B C 1
ATOM 2173 O O . ASP B 1 75 ? -11.531 4.473 11.93 1 91.5 75 ASP B O 1
ATOM 2177 N N . SER B 1 76 ? -11.648 5.621 10.055 1 93.88 76 SER B N 1
ATOM 2178 C CA . SER B 1 76 ? -12.656 4.734 9.484 1 93.88 76 SER B CA 1
ATOM 2179 C C . SER B 1 76 ? -12.102 3.334 9.258 1 93.88 76 SER B C 1
ATOM 2181 O O . SER B 1 76 ? -12.758 2.342 9.578 1 93.88 76 SER B O 1
ATOM 2183 N N . TYR B 1 77 ? -10.969 3.266 8.703 1 96.81 77 TYR B N 1
ATOM 2184 C CA . TYR B 1 77 ? -10.352 1.97 8.453 1 96.81 77 TYR B CA 1
ATOM 2185 C C . TYR B 1 77 ? -10.172 1.188 9.742 1 96.81 77 TYR B C 1
ATOM 2187 O O . TYR B 1 77 ? -10.477 -0.005 9.805 1 96.81 77 TYR B O 1
ATOM 2195 N N . VAL B 1 78 ? -9.641 1.835 10.758 1 96.25 78 VAL B N 1
ATOM 2196 C CA . VAL B 1 78 ? -9.422 1.187 12.047 1 96.25 78 VAL B CA 1
ATOM 2197 C C . VAL B 1 78 ? -10.758 0.736 12.633 1 96.25 78 VAL B C 1
ATOM 2199 O O . VAL B 1 78 ? -10.867 -0.372 13.164 1 96.25 78 VAL B O 1
ATOM 2202 N N . HIS B 1 79 ? -11.727 1.567 12.5 1 96.5 79 HIS B N 1
ATOM 2203 C CA . HIS B 1 79 ? -13.047 1.208 12.992 1 96.5 79 HIS B CA 1
ATOM 2204 C C . HIS B 1 79 ? -13.578 -0.041 12.297 1 96.5 79 HIS B C 1
ATOM 2206 O O . HIS B 1 79 ? -13.953 -1.013 12.961 1 96.5 79 HIS B O 1
ATOM 2212 N N . PHE B 1 80 ? -13.555 -0.087 11.016 1 96.81 80 PHE B N 1
ATOM 2213 C CA . PHE B 1 80 ? -14.078 -1.209 10.242 1 96.81 80 PHE B CA 1
ATOM 2214 C C . PHE B 1 80 ? -13.266 -2.471 10.5 1 96.81 80 PHE B C 1
ATOM 2216 O O . PHE B 1 80 ? -13.82 -3.562 10.625 1 96.81 80 PHE B O 1
ATOM 2223 N N . SER B 1 81 ? -11.945 -2.324 10.555 1 96.88 81 SER B N 1
ATOM 2224 C CA . SER B 1 81 ? -11.078 -3.482 10.742 1 96.88 81 SER B CA 1
ATOM 2225 C C . SER B 1 81 ? -11.195 -4.035 12.164 1 96.88 81 SER B C 1
ATOM 2227 O O . SER B 1 81 ? -10.969 -5.227 12.391 1 96.88 81 SER B O 1
ATOM 2229 N N . SER B 1 82 ? -11.484 -3.186 13.133 1 96.5 82 SER B N 1
ATOM 2230 C CA . SER B 1 82 ? -11.688 -3.656 14.5 1 96.5 82 SER B CA 1
ATOM 2231 C C . SER B 1 82 ? -12.953 -4.492 14.609 1 96.5 82 SER B C 1
ATOM 2233 O O . SER B 1 82 ? -13.016 -5.438 15.406 1 96.5 82 SER B O 1
ATOM 2235 N N . GLU B 1 83 ? -13.984 -4.164 13.852 1 97.06 83 GLU B N 1
ATOM 2236 C CA . GLU B 1 83 ? -15.234 -4.918 13.836 1 97.06 83 GLU B CA 1
ATOM 2237 C C . GLU B 1 83 ? -15.078 -6.234 13.078 1 97.06 83 GLU B C 1
ATOM 2239 O O . GLU B 1 83 ? -15.867 -7.16 13.258 1 97.06 83 GLU B O 1
ATOM 2244 N N . THR B 1 84 ? -14.125 -6.293 12.188 1 97.25 84 THR B N 1
ATOM 2245 C CA . THR B 1 84 ? -13.82 -7.445 11.352 1 97.25 84 THR B CA 1
ATOM 2246 C C . THR B 1 84 ? -12.32 -7.762 11.391 1 97.25 84 THR B C 1
ATOM 2248 O O . THR B 1 84 ? -11.609 -7.516 10.422 1 97.25 84 THR B O 1
ATOM 2251 N N . PRO B 1 85 ? -11.93 -8.383 12.484 1 98.12 85 PRO B N 1
ATOM 2252 C CA . PRO B 1 85 ? -10.492 -8.555 12.672 1 98.12 85 PRO B CA 1
ATOM 2253 C C . PRO B 1 85 ? -9.852 -9.422 11.586 1 98.12 85 PRO B C 1
ATOM 2255 O O . PRO B 1 85 ? -10.352 -10.516 11.305 1 98.12 85 PRO B O 1
ATOM 2258 N N . VAL B 1 86 ? -8.773 -8.977 10.992 1 98.62 86 VAL B N 1
ATOM 2259 C CA . VAL B 1 86 ? -8.117 -9.648 9.875 1 98.62 86 VAL B CA 1
ATOM 2260 C C . VAL B 1 86 ? -7.633 -11.031 10.312 1 98.62 86 VAL B C 1
ATOM 2262 O O . VAL B 1 86 ? -7.602 -11.961 9.508 1 98.62 86 VAL B O 1
ATOM 2265 N N . GLU B 1 87 ? -7.312 -11.203 11.586 1 98.19 87 GLU B N 1
ATOM 2266 C CA . GLU B 1 87 ? -6.766 -12.445 12.125 1 98.19 87 GLU B CA 1
ATOM 2267 C C . GLU B 1 87 ? -7.715 -13.617 11.883 1 98.19 87 GLU B C 1
ATOM 2269 O O . GLU B 1 87 ? -7.277 -14.766 11.797 1 98.19 87 GLU B O 1
ATOM 2274 N N . GLU B 1 88 ? -8.969 -13.344 11.695 1 98.31 88 GLU B N 1
ATOM 2275 C CA . GLU B 1 88 ? -9.969 -14.383 11.469 1 98.31 88 GLU B CA 1
ATOM 2276 C C . GLU B 1 88 ? -10.016 -14.797 10 1 98.31 88 GLU B C 1
ATOM 2278 O O . GLU B 1 88 ? -10.688 -15.773 9.648 1 98.31 88 GLU B O 1
ATOM 2283 N N . TYR B 1 89 ? -9.266 -14.117 9.188 1 98.69 89 TYR B N 1
ATOM 2284 C CA . TYR B 1 89 ? -9.344 -14.344 7.75 1 98.69 89 TYR B CA 1
ATOM 2285 C C . TYR B 1 89 ? -7.984 -14.711 7.172 1 98.69 89 TYR B C 1
ATOM 2287 O O . TYR B 1 89 ? -7.738 -14.523 5.98 1 98.69 89 TYR B O 1
ATOM 2295 N N . LEU B 1 90 ? -7.07 -15.258 7.969 1 98.69 90 LEU B N 1
ATOM 2296 C CA . LEU B 1 90 ? -5.699 -15.492 7.52 1 98.69 90 LEU B CA 1
ATOM 2297 C C . LEU B 1 90 ? -5.461 -16.969 7.262 1 98.69 90 LEU B C 1
ATOM 2299 O O . LEU B 1 90 ? -4.316 -17.406 7.109 1 98.69 90 LEU B O 1
ATOM 2303 N N . HIS B 1 91 ? -6.484 -17.719 7.219 1 98.06 91 HIS B N 1
ATOM 2304 C CA . HIS B 1 91 ? -6.305 -19.156 7.07 1 98.06 91 HIS B CA 1
ATOM 2305 C C . HIS B 1 91 ? -6.156 -19.547 5.602 1 98.06 91 HIS B C 1
ATOM 2307 O O . HIS B 1 91 ? -5.746 -20.672 5.289 1 98.06 91 HIS B O 1
ATOM 2313 N N . SER B 1 92 ? -6.469 -18.625 4.652 1 97.44 92 SER B N 1
ATOM 2314 C CA . SER B 1 92 ? -6.285 -18.891 3.227 1 97.44 92 SER B CA 1
ATOM 2315 C C . SER B 1 92 ? -6.254 -17.594 2.424 1 97.44 92 SER B C 1
ATOM 2317 O O . SER B 1 92 ? -6.676 -16.547 2.914 1 97.44 92 SER B O 1
ATOM 2319 N N . ARG B 1 93 ? -5.793 -17.688 1.199 1 97.31 93 ARG B N 1
ATOM 2320 C CA . ARG B 1 93 ? -5.816 -16.562 0.279 1 97.31 93 ARG B CA 1
ATOM 2321 C C . ARG B 1 93 ? -7.234 -16.047 0.078 1 97.31 93 ARG B C 1
ATOM 2323 O O . ARG B 1 93 ? -7.473 -14.836 0.118 1 97.31 93 ARG B O 1
ATOM 2330 N N . GLN B 1 94 ? -8.125 -17.016 -0.192 1 97.06 94 GLN B N 1
ATOM 2331 C CA . GLN B 1 94 ? -9.523 -16.656 -0.427 1 97.06 94 GLN B CA 1
ATOM 2332 C C . GLN B 1 94 ? -10.102 -15.891 0.764 1 97.06 94 GLN B C 1
ATOM 2334 O O . GLN B 1 94 ? -10.805 -14.898 0.589 1 97.06 94 GLN B O 1
ATOM 2339 N N . ALA B 1 95 ? -9.797 -16.328 1.95 1 98.56 95 ALA B N 1
ATOM 2340 C CA . ALA B 1 95 ? -10.32 -15.703 3.158 1 98.56 95 ALA B CA 1
ATOM 2341 C C . ALA B 1 95 ? -9.789 -14.289 3.32 1 98.56 95 ALA B C 1
ATOM 2343 O O . ALA B 1 95 ? -10.539 -13.359 3.631 1 98.56 95 ALA B O 1
ATOM 2344 N N . LEU B 1 96 ? -8.492 -14.102 3.152 1 98.69 96 LEU B N 1
ATOM 2345 C CA . LEU B 1 96 ? -7.91 -12.773 3.297 1 98.69 96 LEU B CA 1
ATOM 2346 C C . LEU B 1 96 ? -8.453 -11.82 2.238 1 98.69 96 LEU B C 1
ATOM 2348 O O . LEU B 1 96 ? -8.742 -10.656 2.529 1 98.69 96 LEU B O 1
ATOM 2352 N N . PHE B 1 97 ? -8.531 -12.32 1.008 1 98.06 97 PHE B N 1
ATOM 2353 C CA . PHE B 1 97 ? -9.07 -11.492 -0.06 1 98.06 97 PHE B CA 1
ATOM 2354 C C . PHE B 1 97 ? -10.5 -11.062 0.259 1 98.06 97 PHE B C 1
ATOM 2356 O O . PHE B 1 97 ? -10.867 -9.898 0.043 1 98.06 97 PHE B O 1
ATOM 2363 N N . GLU B 1 98 ? -11.297 -11.984 0.729 1 98.06 98 GLU B N 1
ATOM 2364 C CA . GLU B 1 98 ? -12.656 -11.664 1.146 1 98.06 98 GLU B CA 1
ATOM 2365 C C . GLU B 1 98 ? -12.664 -10.594 2.234 1 98.06 98 GLU B C 1
ATOM 2367 O O . GLU B 1 98 ? -13.492 -9.688 2.213 1 98.06 98 GLU B O 1
ATOM 2372 N N . TRP B 1 99 ? -11.828 -10.703 3.195 1 98.62 99 TRP B N 1
ATOM 2373 C CA . TRP B 1 99 ? -11.727 -9.711 4.258 1 98.62 99 TRP B CA 1
ATOM 2374 C C . TRP B 1 99 ? -11.523 -8.312 3.682 1 98.62 99 TRP B C 1
ATOM 2376 O O . TRP B 1 99 ? -12.242 -7.375 4.043 1 98.62 99 TRP B O 1
ATOM 2386 N N . LEU B 1 100 ? -10.508 -8.203 2.807 1 98.25 100 LEU B N 1
ATOM 2387 C CA . LEU B 1 100 ? -10.219 -6.883 2.254 1 98.25 100 LEU B CA 1
ATOM 2388 C C . LEU B 1 100 ? -11.398 -6.371 1.432 1 98.25 100 LEU B C 1
ATOM 2390 O O . LEU B 1 100 ? -11.68 -5.172 1.423 1 98.25 100 LEU B O 1
ATOM 2394 N N . PHE B 1 101 ? -12.023 -7.305 0.724 1 97.25 101 PHE B N 1
ATOM 2395 C CA . PHE B 1 101 ? -13.234 -6.965 -0.016 1 97.25 101 PHE B CA 1
ATOM 2396 C C . PHE B 1 101 ? -14.289 -6.375 0.911 1 97.25 101 PHE B C 1
ATOM 2398 O O . PHE B 1 101 ? -14.906 -5.355 0.59 1 97.25 101 PHE B O 1
ATOM 2405 N N . ILE B 1 102 ? -14.508 -6.938 2.053 1 96.88 102 ILE B N 1
ATOM 2406 C CA . ILE B 1 102 ? -15.477 -6.473 3.041 1 96.88 102 ILE B CA 1
ATOM 2407 C C . ILE B 1 102 ? -15.086 -5.078 3.527 1 96.88 102 ILE B C 1
ATOM 2409 O O . ILE B 1 102 ? -15.922 -4.168 3.551 1 96.88 102 ILE B O 1
ATOM 2413 N N . ILE B 1 103 ? -13.82 -4.918 3.922 1 97.31 103 ILE B N 1
ATOM 2414 C CA . ILE B 1 103 ? -13.344 -3.635 4.43 1 97.31 103 ILE B CA 1
ATOM 2415 C C . ILE B 1 103 ? -13.523 -2.561 3.361 1 97.31 103 ILE B C 1
ATOM 2417 O O . ILE B 1 103 ? -14.008 -1.463 3.65 1 97.31 103 ILE B O 1
ATOM 2421 N N . HIS B 1 104 ? -13.078 -2.848 2.104 1 96.38 104 HIS B N 1
ATOM 2422 C CA . HIS B 1 104 ? -13.195 -1.896 1.005 1 96.38 104 HIS B CA 1
ATOM 2423 C C . HIS B 1 104 ? -14.648 -1.508 0.767 1 96.38 104 HIS B C 1
ATOM 2425 O O . HIS B 1 104 ? -14.953 -0.337 0.525 1 96.38 104 HIS B O 1
ATOM 2431 N N . ASN B 1 105 ? -15.555 -2.455 0.851 1 94.38 105 ASN B N 1
ATOM 2432 C CA . ASN B 1 105 ? -16.969 -2.168 0.629 1 94.38 105 ASN B CA 1
ATOM 2433 C C . ASN B 1 105 ? -17.547 -1.32 1.757 1 94.38 105 ASN B C 1
ATOM 2435 O O . ASN B 1 105 ? -18.438 -0.492 1.523 1 94.38 105 ASN B O 1
ATOM 2439 N N . LYS B 1 106 ? -17.125 -1.559 2.977 1 94.75 106 LYS B N 1
ATOM 2440 C CA . LYS B 1 106 ? -17.562 -0.699 4.078 1 94.75 106 LYS B CA 1
ATOM 2441 C C . LYS B 1 106 ? -17.141 0.749 3.84 1 94.75 106 LYS B C 1
ATOM 2443 O O . LYS B 1 106 ? -17.906 1.675 4.09 1 94.75 106 LYS B O 1
ATOM 2448 N N . VAL B 1 107 ? -15.891 0.912 3.342 1 94.25 107 VAL B N 1
ATOM 2449 C CA . VAL B 1 107 ? -15.414 2.252 3.02 1 94.25 107 VAL B CA 1
ATOM 2450 C C . VAL B 1 107 ? -16.234 2.832 1.87 1 94.25 107 VAL B C 1
ATOM 2452 O O . VAL B 1 107 ? -16.641 3.994 1.913 1 94.25 107 VAL B O 1
ATOM 2455 N N . ASN B 1 108 ? -16.469 2.037 0.837 1 92.38 108 ASN B N 1
ATOM 2456 C CA . ASN B 1 108 ? -17.281 2.482 -0.287 1 92.38 108 ASN B CA 1
ATOM 2457 C C . ASN B 1 108 ? -18.672 2.926 0.168 1 92.38 108 ASN B C 1
ATOM 2459 O O . ASN B 1 108 ? -19.188 3.945 -0.297 1 92.38 108 ASN B O 1
ATOM 2463 N N . ASP B 1 109 ? -19.25 2.166 0.987 1 91.25 109 ASP B N 1
ATOM 2464 C CA . ASP B 1 109 ? -20.562 2.506 1.516 1 91.25 109 ASP B CA 1
ATOM 2465 C C . ASP B 1 109 ? -20.531 3.842 2.254 1 91.25 109 ASP B C 1
ATOM 2467 O O . ASP B 1 109 ? -21.422 4.668 2.096 1 91.25 109 ASP B O 1
ATOM 2471 N N . LYS B 1 110 ? -19.578 4.023 3.014 1 90.69 110 LYS B N 1
ATOM 2472 C CA . LYS B 1 110 ? -19.422 5.246 3.793 1 90.69 110 LYS B CA 1
ATOM 2473 C C . LYS B 1 110 ? -19.328 6.469 2.883 1 90.69 110 LYS B C 1
ATOM 2475 O O . LYS B 1 110 ? -19.906 7.52 3.186 1 90.69 110 LYS B O 1
ATOM 2480 N N . ILE B 1 111 ? -18.562 6.309 1.771 1 88.94 111 ILE B N 1
ATOM 2481 C CA . ILE B 1 111 ? -18.312 7.484 0.944 1 88.94 111 ILE B CA 1
ATOM 2482 C C . ILE B 1 111 ? -19.359 7.57 -0.164 1 88.94 111 ILE B C 1
ATOM 2484 O O . ILE B 1 111 ? -19.312 8.477 -1.003 1 88.94 111 ILE B O 1
ATOM 2488 N N . GLY B 1 112 ? -20.25 6.641 -0.221 1 85.81 112 GLY B N 1
ATOM 2489 C CA . GLY B 1 112 ? -21.328 6.668 -1.187 1 85.81 112 GLY B CA 1
ATOM 2490 C C . GLY B 1 112 ? -20.906 6.219 -2.572 1 85.81 112 GLY B C 1
ATOM 2491 O O . GLY B 1 112 ? -21.453 6.688 -3.576 1 85.81 112 GLY B O 1
ATOM 2492 N N . ASP B 1 113 ? -19.812 5.559 -2.67 1 76.69 113 ASP B N 1
ATOM 2493 C CA . ASP B 1 113 ? -19.312 5.016 -3.926 1 76.69 113 ASP B CA 1
ATOM 2494 C C . ASP B 1 113 ? -19.719 3.555 -4.098 1 76.69 113 ASP B C 1
ATOM 2496 O O . ASP B 1 113 ? -18.891 2.652 -3.99 1 76.69 113 ASP B O 1
ATOM 2500 N N . LYS B 1 114 ? -21 3.334 -4.16 1 66 114 LYS B N 1
ATOM 2501 C CA . LYS B 1 114 ? -21.453 1.951 -4.25 1 66 114 LYS B CA 1
ATOM 2502 C C . LYS B 1 114 ? -21.062 1.329 -5.586 1 66 114 LYS B C 1
ATOM 2504 O O . LYS B 1 114 ? -21.531 1.754 -6.641 1 66 114 LYS B O 1
ATOM 2509 N N . GLN B 1 115 ? -19.844 0.798 -5.605 1 64.25 115 GLN B N 1
ATOM 2510 C CA . GLN B 1 115 ? -19.562 -0.013 -6.785 1 64.25 115 GLN B CA 1
ATOM 2511 C C . GLN B 1 115 ? -20.047 -1.447 -6.598 1 64.25 115 GLN B C 1
ATOM 2513 O O . GLN B 1 115 ? -19.828 -2.049 -5.543 1 64.25 115 GLN B O 1
ATOM 2518 N N . GLU B 1 116 ? -21.031 -1.812 -7.262 1 59.62 116 GLU B N 1
ATOM 2519 C CA . GLU B 1 116 ? -21.578 -3.164 -7.191 1 59.62 116 GLU B CA 1
ATOM 2520 C C . GLU B 1 116 ? -20.625 -4.18 -7.82 1 59.62 116 GLU B C 1
ATOM 2522 O O . GLU B 1 116 ? -20.672 -4.414 -9.031 1 59.62 116 GLU B O 1
ATOM 2527 N N . THR B 1 117 ? -19.641 -4.555 -7.082 1 80.25 117 THR B N 1
ATOM 2528 C CA . THR B 1 117 ? -18.922 -5.695 -7.637 1 80.25 117 THR B CA 1
ATOM 2529 C C . THR B 1 117 ? -19.016 -6.898 -6.699 1 80.25 117 THR B C 1
ATOM 2531 O O . THR B 1 117 ? -19.047 -6.738 -5.477 1 80.25 117 THR B O 1
ATOM 2534 N N . ASP B 1 118 ? -19.469 -7.996 -7.25 1 91.94 118 ASP B N 1
ATOM 2535 C CA . ASP B 1 118 ? -19.453 -9.219 -6.461 1 91.94 118 ASP B CA 1
ATOM 2536 C C . ASP B 1 118 ? -18.016 -9.703 -6.242 1 91.94 118 ASP B C 1
ATOM 2538 O O . ASP B 1 118 ? -17.125 -9.406 -7.039 1 91.94 118 ASP B O 1
ATOM 2542 N N . LEU B 1 119 ? -17.891 -10.359 -5.125 1 94.75 119 LEU B N 1
ATOM 2543 C CA . LEU B 1 119 ? -16.578 -10.836 -4.711 1 94.75 119 LEU B CA 1
ATOM 2544 C C . LEU B 1 119 ? -15.914 -11.641 -5.824 1 94.75 119 LEU B C 1
ATOM 2546 O O . LEU B 1 119 ? -14.727 -11.461 -6.102 1 94.75 119 LEU B O 1
ATOM 2550 N N . GLU B 1 120 ? -16.641 -12.523 -6.473 1 93.12 120 GLU B N 1
ATOM 2551 C CA . GLU B 1 120 ? -16.094 -13.391 -7.523 1 93.12 120 GLU B CA 1
ATOM 2552 C C . GLU B 1 120 ? -15.523 -12.562 -8.672 1 93.12 120 GLU B C 1
ATOM 2554 O O . GLU B 1 120 ? -14.453 -12.875 -9.195 1 93.12 120 GLU B O 1
ATOM 2559 N N . SER B 1 121 ? -16.188 -11.523 -9.047 1 90.56 121 SER B N 1
ATOM 2560 C CA . SER B 1 121 ? -15.719 -10.664 -10.125 1 90.56 121 SER B CA 1
ATOM 2561 C C . SER B 1 121 ? -14.43 -9.945 -9.742 1 90.56 121 SER B C 1
ATOM 2563 O O . SER B 1 121 ? -13.531 -9.797 -10.578 1 90.56 121 SER B O 1
ATOM 2565 N N . VAL B 1 122 ? -14.398 -9.562 -8.531 1 93.06 122 VAL B N 1
ATOM 2566 C CA . VAL B 1 122 ? -13.203 -8.859 -8.086 1 93.06 122 VAL B CA 1
ATOM 2567 C C . VAL B 1 122 ? -12.031 -9.844 -7.996 1 93.06 122 VAL B C 1
ATOM 2569 O O . VAL B 1 122 ? -10.922 -9.523 -8.422 1 93.06 122 VAL B O 1
ATOM 2572 N N . VAL B 1 123 ? -12.266 -11.008 -7.469 1 92.69 123 VAL B N 1
ATOM 2573 C CA . VAL B 1 123 ? -11.227 -12.039 -7.406 1 92.69 123 VAL B CA 1
ATOM 2574 C C . VAL B 1 123 ? -10.703 -12.328 -8.812 1 92.69 123 VAL B C 1
ATOM 2576 O O . VAL B 1 123 ? -9.492 -12.375 -9.031 1 92.69 123 VAL B O 1
ATOM 2579 N N . ASP B 1 124 ? -11.609 -12.469 -9.766 1 87.56 124 ASP B N 1
ATOM 2580 C CA . ASP B 1 124 ? -11.234 -12.766 -11.148 1 87.56 124 ASP B CA 1
ATOM 2581 C C . ASP B 1 124 ? -10.367 -11.656 -11.734 1 87.56 124 ASP B C 1
ATOM 2583 O O . ASP B 1 124 ? -9.422 -11.93 -12.477 1 87.56 124 ASP B O 1
ATOM 2587 N N . LYS B 1 125 ? -10.703 -10.477 -11.461 1 87.69 125 LYS B N 1
ATOM 2588 C CA . LYS B 1 125 ? -9.93 -9.328 -11.93 1 87.69 125 LYS B CA 1
ATOM 2589 C C . LYS B 1 125 ? -8.469 -9.43 -11.492 1 87.69 125 LYS B C 1
ATOM 2591 O O . LYS B 1 125 ? -7.562 -9.281 -12.312 1 87.69 125 LYS B O 1
ATOM 2596 N N . TYR B 1 126 ? -8.242 -9.742 -10.273 1 90.62 126 TYR B N 1
ATOM 2597 C CA . TYR B 1 126 ? -6.883 -9.727 -9.75 1 90.62 126 TYR B CA 1
ATOM 2598 C C . TYR B 1 126 ? -6.156 -11.023 -10.078 1 90.62 126 TYR B C 1
ATOM 2600 O O . TYR B 1 126 ? -4.926 -11.055 -10.156 1 90.62 126 TYR B O 1
ATOM 2608 N N . GLU B 1 127 ? -6.93 -12.062 -10.266 1 86.94 127 GLU B N 1
ATOM 2609 C CA . GLU B 1 127 ? -6.32 -13.32 -10.68 1 86.94 127 GLU B CA 1
ATOM 2610 C C . GLU B 1 127 ? -5.727 -13.211 -12.086 1 86.94 127 GLU B C 1
ATOM 2612 O O . GLU B 1 127 ? -4.801 -13.953 -12.43 1 86.94 127 GLU B O 1
ATOM 2617 N N . ARG B 1 128 ? -6.168 -12.289 -12.828 1 83.75 128 ARG B N 1
ATOM 2618 C CA . ARG B 1 128 ? -5.645 -12.062 -14.172 1 83.75 128 ARG B CA 1
ATOM 2619 C C . ARG B 1 128 ? -4.211 -11.547 -14.117 1 83.75 128 ARG B C 1
ATOM 2621 O O . ARG B 1 128 ? -3.494 -11.586 -15.117 1 83.75 128 ARG B O 1
ATOM 2628 N N . PHE B 1 129 ? -3.84 -11.07 -13.008 1 86.25 129 PHE B N 1
ATOM 2629 C CA . PHE B 1 129 ? -2.504 -10.5 -12.883 1 86.25 129 PHE B CA 1
ATOM 2630 C C . PHE B 1 129 ? -1.516 -11.531 -12.359 1 86.25 129 PHE B C 1
ATOM 2632 O O . PHE B 1 129 ? -0.357 -11.211 -12.086 1 86.25 129 PHE B O 1
ATOM 2639 N N . ARG B 1 130 ? -1.993 -12.734 -12.18 1 86.38 130 ARG B N 1
ATOM 2640 C CA . ARG B 1 130 ? -1.125 -13.797 -11.695 1 86.38 130 ARG B CA 1
ATOM 2641 C C . ARG B 1 130 ? 0.083 -13.984 -12.602 1 86.38 130 ARG B C 1
ATOM 2643 O O . ARG B 1 130 ? -0.046 -13.945 -13.828 1 86.38 130 ARG B O 1
ATOM 2650 N N . ALA B 1 131 ? 1.213 -14.172 -11.953 1 81.56 131 ALA B N 1
ATOM 2651 C CA . ALA B 1 131 ? 2.463 -14.352 -12.688 1 81.56 131 ALA B CA 1
ATOM 2652 C C . ALA B 1 131 ? 3.215 -15.586 -12.195 1 81.56 131 ALA B C 1
ATOM 2654 O O . ALA B 1 131 ? 3.094 -15.977 -11.031 1 81.56 131 ALA B O 1
ATOM 2655 N N . LYS B 1 132 ? 3.881 -16.125 -13.156 1 71.19 132 LYS B N 1
ATOM 2656 C CA . LYS B 1 132 ? 4.773 -17.234 -12.812 1 71.19 132 LYS B CA 1
ATOM 2657 C C . LYS B 1 132 ? 6.137 -16.719 -12.367 1 71.19 132 LYS B C 1
ATOM 2659 O O . LYS B 1 132 ? 6.672 -15.773 -12.945 1 71.19 132 LYS B O 1
ATOM 2664 N N . CYS B 1 133 ? 6.477 -17.156 -11.211 1 66.25 133 CYS B N 1
ATOM 2665 C CA . CYS B 1 133 ? 7.77 -16.75 -10.68 1 66.25 133 CYS B CA 1
ATOM 2666 C C . CYS B 1 133 ? 8.773 -17.891 -10.734 1 66.25 133 CYS B C 1
ATOM 2668 O O . CYS B 1 133 ? 9.086 -18.5 -9.703 1 66.25 133 CYS B O 1
ATOM 2670 N N . HIS B 1 134 ? 9.156 -18.328 -11.922 1 62 134 HIS B N 1
ATOM 2671 C CA . HIS B 1 134 ? 10 -19.516 -12.047 1 62 134 HIS B CA 1
ATOM 2672 C C . HIS B 1 134 ? 11.461 -19.188 -11.766 1 62 134 HIS B C 1
ATOM 2674 O O . HIS B 1 134 ? 12.148 -19.953 -11.078 1 62 134 HIS B O 1
ATOM 2680 N N . HIS B 1 135 ? 11.992 -18.203 -12.492 1 61.5 135 HIS B N 1
ATOM 2681 C CA . HIS B 1 135 ? 13.414 -17.906 -12.328 1 61.5 135 HIS B CA 1
ATOM 2682 C C . HIS B 1 135 ? 13.609 -16.547 -11.648 1 61.5 135 HIS B C 1
ATOM 2684 O O . HIS B 1 135 ? 12.75 -15.672 -11.727 1 61.5 135 HIS B O 1
ATOM 2690 N N . GLN B 1 136 ? 14.664 -16.656 -10.711 1 62.41 136 GLN B N 1
ATOM 2691 C CA . GLN B 1 136 ? 15.023 -15.398 -10.062 1 62.41 136 GLN B CA 1
ATOM 2692 C C . GLN B 1 136 ? 15.383 -14.328 -11.086 1 62.41 136 GLN B C 1
ATOM 2694 O O . GLN B 1 136 ? 16.422 -14.422 -11.742 1 62.41 136 GLN B O 1
ATOM 2699 N N . LYS B 1 137 ? 14.367 -13.68 -11.484 1 65.75 137 LYS B N 1
ATOM 2700 C CA . LYS B 1 137 ? 14.633 -12.508 -12.312 1 65.75 137 LYS B CA 1
ATOM 2701 C C . LYS B 1 137 ? 14.703 -11.242 -11.469 1 65.75 137 LYS B C 1
ATOM 2703 O O . LYS B 1 137 ? 14.016 -11.133 -10.445 1 65.75 137 LYS B O 1
ATOM 2708 N N . ALA B 1 138 ? 15.664 -10.391 -11.922 1 63.66 138 ALA B N 1
ATOM 2709 C CA . ALA B 1 138 ? 15.789 -9.102 -11.242 1 63.66 138 ALA B CA 1
ATOM 2710 C C . ALA B 1 138 ? 14.453 -8.375 -11.195 1 63.66 138 ALA B C 1
ATOM 2712 O O . ALA B 1 138 ? 14.156 -7.676 -10.219 1 63.66 138 ALA B O 1
ATOM 2713 N N . THR B 1 139 ? 13.609 -8.703 -12.156 1 67.06 139 THR B N 1
ATOM 2714 C CA . THR B 1 139 ? 12.359 -7.965 -12.312 1 67.06 139 THR B CA 1
ATOM 2715 C C . THR B 1 139 ? 11.227 -8.664 -11.562 1 67.06 139 THR B C 1
ATOM 2717 O O . THR B 1 139 ? 10.094 -8.18 -11.562 1 67.06 139 THR B O 1
ATOM 2720 N N . GLY B 1 140 ? 11.547 -9.68 -10.891 1 66.69 140 GLY B N 1
ATOM 2721 C CA . GLY B 1 140 ? 10.516 -10.383 -10.148 1 66.69 140 GLY B CA 1
ATOM 2722 C C . GLY B 1 140 ? 9.656 -11.273 -11.031 1 66.69 140 GLY B C 1
ATOM 2723 O O . GLY B 1 140 ? 10.148 -11.898 -11.969 1 66.69 140 GLY B O 1
ATOM 2724 N N . CYS B 1 141 ? 8.414 -11.352 -10.57 1 70.62 141 CYS B N 1
ATOM 2725 C CA . CYS B 1 141 ? 7.496 -12.188 -11.344 1 70.62 141 CYS B CA 1
ATOM 2726 C C . CYS B 1 141 ? 6.867 -11.398 -12.484 1 70.62 141 CYS B C 1
ATOM 2728 O O . CYS B 1 141 ? 6.023 -10.531 -12.25 1 70.62 141 CYS B O 1
ATOM 2730 N N . THR B 1 142 ? 7.297 -11.57 -13.695 1 65.75 142 THR B N 1
ATOM 2731 C CA . THR B 1 142 ? 6.859 -10.711 -14.789 1 65.75 142 THR B CA 1
ATOM 2732 C C . THR B 1 142 ? 6.066 -11.516 -15.828 1 65.75 142 THR B C 1
ATOM 2734 O O . THR B 1 142 ? 5.402 -10.938 -16.688 1 65.75 142 THR B O 1
ATOM 2737 N N . ASP B 1 143 ? 6.117 -12.789 -15.648 1 66.69 143 ASP B N 1
ATOM 2738 C CA . ASP B 1 143 ? 5.469 -13.594 -16.688 1 66.69 143 ASP B CA 1
ATOM 2739 C C . ASP B 1 143 ? 4.02 -13.891 -16.312 1 66.69 143 ASP B C 1
ATOM 2741 O O . ASP B 1 143 ? 3.75 -14.477 -15.258 1 66.69 143 ASP B O 1
ATOM 2745 N N . PRO B 1 144 ? 3.129 -13.375 -17.219 1 68.25 144 PRO B N 1
ATOM 2746 C CA . PRO B 1 144 ? 1.733 -13.688 -16.891 1 68.25 144 PRO B CA 1
ATOM 2747 C C . PRO B 1 144 ? 1.47 -15.188 -16.812 1 68.25 144 PRO B C 1
ATOM 2749 O O . PRO B 1 144 ? 2.014 -15.961 -17.609 1 68.25 144 PRO B O 1
ATOM 2752 N N . ALA B 1 145 ? 0.805 -15.516 -15.797 1 62.94 145 ALA B N 1
ATOM 2753 C CA . ALA B 1 145 ? 0.497 -16.922 -15.602 1 62.94 145 ALA B CA 1
ATOM 2754 C C . ALA B 1 145 ? -0.711 -17.344 -16.438 1 62.94 145 ALA B C 1
ATOM 2756 O O . ALA B 1 145 ? -0.826 -18.5 -16.844 1 62.94 145 ALA B O 1
ATOM 2757 N N . ARG B 1 146 ? -1.557 -16.312 -16.562 1 58.47 146 ARG B N 1
ATOM 2758 C CA . ARG B 1 146 ? -2.775 -16.594 -17.312 1 58.47 146 ARG B CA 1
ATOM 2759 C C . ARG B 1 146 ? -2.879 -15.688 -18.547 1 58.47 146 ARG B C 1
ATOM 2761 O O . ARG B 1 146 ? -2.447 -14.531 -18.516 1 58.47 146 ARG B O 1
ATOM 2768 N N . HIS B 1 147 ? -3.461 -16.219 -19.562 1 56.72 147 HIS B N 1
ATOM 2769 C CA . HIS B 1 147 ? -3.959 -15.594 -20.781 1 56.72 147 HIS B CA 1
ATOM 2770 C C . HIS B 1 147 ? -2.811 -15.078 -21.641 1 56.72 147 HIS B C 1
ATOM 2772 O O . HIS B 1 147 ? -3.031 -14.609 -22.766 1 56.72 147 HIS B O 1
ATOM 2778 N N . ASN B 1 148 ? -1.516 -15.281 -21.266 1 54.22 148 ASN B N 1
ATOM 2779 C CA . ASN B 1 148 ? -0.347 -14.984 -22.094 1 54.22 148 ASN B CA 1
ATOM 2780 C C . ASN B 1 148 ? -0.241 -13.492 -22.406 1 54.22 148 ASN B C 1
ATOM 2782 O O . ASN B 1 148 ? 0.355 -13.109 -23.422 1 54.22 148 ASN B O 1
ATOM 2786 N N . GLU B 1 149 ? -1.069 -12.703 -21.766 1 58.22 149 GLU B N 1
ATOM 2787 C CA . GLU B 1 149 ? -0.99 -11.258 -21.984 1 58.22 149 GLU B CA 1
ATOM 2788 C C . GLU B 1 149 ? -0.424 -10.547 -20.75 1 58.22 149 GLU B C 1
ATOM 2790 O O . GLU B 1 149 ? -0.924 -10.734 -19.641 1 58.22 149 GLU B O 1
ATOM 2795 N N . LYS B 1 150 ? 0.703 -9.984 -20.984 1 61.59 150 LYS B N 1
ATOM 2796 C CA . LYS B 1 150 ? 1.317 -9.188 -19.938 1 61.59 150 LYS B CA 1
ATOM 2797 C C . LYS B 1 150 ? 0.544 -7.891 -19.703 1 61.59 150 LYS B C 1
ATOM 2799 O O . LYS B 1 150 ? 0.269 -7.148 -20.641 1 61.59 150 LYS B O 1
ATOM 2804 N N . MET B 1 151 ? 0.061 -7.715 -18.453 1 64.06 151 MET B N 1
ATOM 2805 C CA . MET B 1 151 ? -0.677 -6.504 -18.109 1 64.06 151 MET B CA 1
ATOM 2806 C C . MET B 1 151 ? 0.229 -5.492 -17.422 1 64.06 151 MET B C 1
ATOM 2808 O O . MET B 1 151 ? 1.138 -5.875 -16.672 1 64.06 151 MET B O 1
ATOM 2812 N N . ILE B 1 152 ? 0.059 -4.234 -17.844 1 64.81 152 ILE B N 1
ATOM 2813 C CA . ILE B 1 152 ? 0.764 -3.137 -17.188 1 64.81 152 ILE B CA 1
ATOM 2814 C C . ILE B 1 152 ? -0.245 -2.15 -16.609 1 64.81 152 ILE B C 1
ATOM 2816 O O . ILE B 1 152 ? -1.355 -2.008 -17.125 1 64.81 152 ILE B O 1
ATOM 2820 N N . CYS B 1 153 ? 0.102 -1.646 -15.461 1 71.38 153 CYS B N 1
ATOM 2821 C CA . CYS B 1 153 ? -0.731 -0.613 -14.859 1 71.38 153 CYS B CA 1
ATOM 2822 C C . CYS B 1 153 ? -0.087 0.76 -15 1 71.38 153 CYS B C 1
ATOM 2824 O O . CYS B 1 153 ? 1.07 0.951 -14.617 1 71.38 153 CYS B O 1
ATOM 2826 N N . ARG B 1 154 ? -0.767 1.637 -15.695 1 66 154 ARG B N 1
ATOM 2827 C CA . ARG B 1 154 ? -0.355 3.031 -15.805 1 66 154 ARG B CA 1
ATOM 2828 C C . ARG B 1 154 ? -1.181 3.92 -14.875 1 66 154 ARG B C 1
ATOM 2830 O O . ARG B 1 154 ? -2.406 3.799 -14.82 1 66 154 ARG B O 1
ATOM 2837 N N . LEU B 1 155 ? -0.406 4.578 -14.102 1 67.12 155 LEU B N 1
ATOM 2838 C CA . LEU B 1 155 ? -1.049 5.562 -13.234 1 67.12 155 LEU B CA 1
ATOM 2839 C C . LEU B 1 155 ? -1.175 6.906 -13.938 1 67.12 155 LEU B C 1
ATOM 2841 O O . LEU B 1 155 ? -0.175 7.473 -14.391 1 67.12 155 LEU B O 1
ATOM 2845 N N . VAL B 1 156 ? -2.385 7.25 -14.203 1 61.19 156 VAL B N 1
ATOM 2846 C CA . VAL B 1 156 ? -2.611 8.57 -14.781 1 61.19 156 VAL B CA 1
ATOM 2847 C C . VAL B 1 156 ? -3.23 9.492 -13.742 1 61.19 156 VAL B C 1
ATOM 2849 O O . VAL B 1 156 ? -4.34 9.25 -13.258 1 61.19 156 VAL B O 1
ATOM 2852 N N . VAL B 1 157 ? -2.428 10.43 -13.289 1 58.53 157 VAL B N 1
ATOM 2853 C CA . VAL B 1 157 ? -2.939 11.461 -12.391 1 58.53 157 VAL B CA 1
ATOM 2854 C C . VAL B 1 157 ? -3.365 12.68 -13.195 1 58.53 157 VAL B C 1
ATOM 2856 O O . VAL B 1 157 ? -2.564 13.25 -13.945 1 58.53 157 VAL B O 1
ATOM 2859 N N . GLU B 1 158 ? -4.574 12.969 -13.336 1 62.84 158 GLU B N 1
ATOM 2860 C CA . GLU B 1 158 ? -5.094 14.07 -14.141 1 62.84 158 GLU B CA 1
ATOM 2861 C C . GLU B 1 158 ? -6.004 14.977 -13.312 1 62.84 158 GLU B C 1
ATOM 2863 O O . GLU B 1 158 ? -6.609 14.531 -12.336 1 62.84 158 GLU B O 1
ATOM 2868 N N . PRO B 1 159 ? -5.902 16.391 -13.664 1 58.78 159 PRO B N 1
ATOM 2869 C CA . PRO B 1 159 ? -6.879 17.266 -13.016 1 58.78 159 PRO B CA 1
ATOM 2870 C C . PRO B 1 159 ? -8.32 16.891 -13.336 1 58.78 159 PRO B C 1
ATOM 2872 O O . PRO B 1 159 ? -8.594 16.359 -14.422 1 58.78 159 PRO B O 1
ATOM 2875 N N . VAL B 1 160 ? -9.141 17.016 -12.391 1 54 160 VAL B N 1
ATOM 2876 C CA . VAL B 1 160 ? -10.562 16.781 -12.641 1 54 160 VAL B CA 1
ATOM 2877 C C . VAL B 1 160 ? -11.086 17.797 -13.648 1 54 160 VAL B C 1
ATOM 2879 O O . VAL B 1 160 ? -10.875 19.016 -13.477 1 54 160 VAL B O 1
ATOM 2882 N N . ASN B 1 161 ? -11 17.5 -14.914 1 48.84 161 ASN B N 1
ATOM 2883 C CA . ASN B 1 161 ? -11.617 18.422 -15.859 1 48.84 161 ASN B CA 1
ATOM 2884 C C . ASN B 1 161 ? -13.039 18.781 -15.438 1 48.84 161 ASN B C 1
ATOM 2886 O O . ASN B 1 161 ? -13.883 17.906 -15.281 1 48.84 161 ASN B O 1
ATOM 2890 N N . ARG B 1 162 ? -13.25 19.859 -14.75 1 41.59 162 ARG B N 1
ATOM 2891 C CA . ARG B 1 162 ? -14.602 20.406 -14.602 1 41.59 162 ARG B CA 1
ATOM 2892 C C . ARG B 1 162 ? -15.258 20.594 -15.969 1 41.59 162 ARG B C 1
ATOM 2894 O O . ARG B 1 162 ? -15.508 21.734 -16.391 1 41.59 162 ARG B O 1
ATOM 2901 N N . LYS B 1 163 ? -14.883 20.297 -17.156 1 37.12 163 LYS B N 1
ATOM 2902 C CA . LYS B 1 163 ? -15.773 20.812 -18.188 1 37.12 163 LYS B CA 1
ATOM 2903 C C . LYS B 1 163 ? -17.234 20.5 -17.844 1 37.12 163 LYS B C 1
ATOM 2905 O O . LYS B 1 163 ? -18.094 21.375 -17.953 1 37.12 163 LYS B O 1
ATOM 2910 N N . ARG B 1 164 ? -17.734 19.219 -18.125 1 34.28 164 ARG B N 1
ATOM 2911 C CA . ARG B 1 164 ? -18.891 19.062 -19 1 34.28 164 ARG B CA 1
ATOM 2912 C C . ARG B 1 164 ? -20.188 19.297 -18.234 1 34.28 164 ARG B C 1
ATOM 2914 O O . ARG B 1 164 ? -20.578 18.5 -17.391 1 34.28 164 ARG B O 1
ATOM 2921 N N . ASN B 1 165 ? -20.359 20.391 -17.688 1 28.72 165 ASN B N 1
ATOM 2922 C CA . ASN B 1 165 ? -21.75 20.859 -17.641 1 28.72 165 ASN B CA 1
ATOM 2923 C C . ASN B 1 165 ? -22.531 20.406 -18.875 1 28.72 165 ASN B C 1
ATOM 2925 O O . ASN B 1 165 ? -22.297 20.906 -19.984 1 28.72 165 ASN B O 1
ATOM 2929 N N . ARG B 1 166 ? -22.609 19.203 -19.094 1 34.09 166 ARG B N 1
ATOM 2930 C CA . ARG B 1 166 ? -23.641 18.766 -20.031 1 34.09 166 ARG B CA 1
ATOM 2931 C C . ARG B 1 166 ? -24.906 19.594 -19.891 1 34.09 166 ARG B C 1
ATOM 2933 O O . ARG B 1 166 ? -25.953 19.281 -20.469 1 34.09 166 ARG B O 1
ATOM 2940 N N . TRP B 1 167 ? -24.906 20.453 -18.828 1 32.91 167 TRP B N 1
ATOM 2941 C CA . TRP B 1 167 ? -26.25 21.016 -18.844 1 32.91 167 TRP B CA 1
ATOM 2942 C C . TRP B 1 167 ? -26.516 21.781 -20.141 1 32.91 167 TRP B C 1
ATOM 2944 O O . TRP B 1 167 ? -27.594 22.359 -20.328 1 32.91 167 TRP B O 1
ATOM 2954 N N . ALA B 1 168 ? -25.281 22.156 -20.75 1 32.97 168 ALA B N 1
ATOM 2955 C CA . ALA B 1 168 ? -25.812 23.047 -21.781 1 32.97 168 ALA B CA 1
ATOM 2956 C C . ALA B 1 168 ? -26.672 22.266 -22.781 1 32.97 168 ALA B C 1
ATOM 2958 O O . ALA B 1 168 ? -27.031 22.797 -23.828 1 32.97 168 ALA B O 1
ATOM 2959 N N . VAL B 1 169 ? -26.5 20.875 -22.578 1 31.59 169 VAL B N 1
ATOM 2960 C CA . VAL B 1 169 ? -27.25 20.219 -23.641 1 31.59 169 VAL B CA 1
ATOM 2961 C C . VAL B 1 169 ? -28.734 20.578 -23.531 1 31.59 169 VAL B C 1
ATOM 2963 O O . VAL B 1 169 ? -29.562 20.062 -24.297 1 31.59 169 VAL B O 1
ATOM 2966 N N . LEU B 1 170 ? -28.938 21.016 -22.234 1 31.27 170 LEU B N 1
ATOM 2967 C CA . LEU B 1 170 ? -30.375 20.859 -22.141 1 31.27 170 LEU B CA 1
ATOM 2968 C C . LEU B 1 170 ? -31.094 21.641 -23.234 1 31.27 170 LEU B C 1
ATOM 2970 O O . LEU B 1 170 ? -32.125 21.203 -23.734 1 31.27 170 LEU B O 1
ATOM 2974 N N . SER B 1 171 ? -30.594 22.906 -23.203 1 27.95 171 SER B N 1
ATOM 2975 C CA . SER B 1 171 ? -31.766 23.781 -23.328 1 27.95 171 SER B CA 1
ATOM 2976 C C . SER B 1 171 ? -32.281 23.797 -24.75 1 27.95 171 SER B C 1
ATOM 2978 O O . SER B 1 171 ? -33.156 24.594 -25.094 1 27.95 171 SER B O 1
ATOM 2980 N N . ILE B 1 172 ? -31.297 23.453 -25.672 1 31.95 172 ILE B N 1
ATOM 2981 C CA . ILE B 1 172 ? -31.781 24.016 -26.922 1 31.95 172 ILE B CA 1
ATOM 2982 C C . ILE B 1 172 ? -33.094 23.328 -27.312 1 31.95 172 ILE B C 1
ATOM 2984 O O . ILE B 1 172 ? -33.094 22.219 -27.859 1 31.95 172 ILE B O 1
ATOM 2988 N N . MET B 1 173 ? -33.812 22.859 -26.312 1 28.25 173 MET B N 1
ATOM 2989 C CA . MET B 1 173 ? -35.094 22.281 -26.672 1 28.25 173 MET B CA 1
ATOM 2990 C C . MET B 1 173 ? -35.781 23.078 -27.781 1 28.25 173 MET B C 1
ATOM 2992 O O . MET B 1 173 ? -35.906 24.297 -27.672 1 28.25 173 MET B O 1
ATOM 2996 N N . THR B 1 174 ? -35.531 22.594 -29.078 1 29.77 174 THR B N 1
ATOM 2997 C CA . THR B 1 174 ? -36.188 23 -30.312 1 29.77 174 THR B CA 1
ATOM 2998 C C . THR B 1 174 ? -37.656 23.328 -30.031 1 29.77 174 THR B C 1
ATOM 3000 O O . THR B 1 174 ? -38.438 22.469 -29.625 1 29.77 174 THR B O 1
ATOM 3003 N N . VAL B 1 175 ? -37.875 24.406 -29.203 1 29.83 175 VAL B N 1
ATOM 3004 C CA . VAL B 1 175 ? -39.219 24.953 -29.078 1 29.83 175 VAL B CA 1
ATOM 3005 C C . VAL B 1 175 ? -39.906 24.953 -30.453 1 29.83 175 VAL B C 1
ATOM 3007 O O . VAL B 1 175 ? -39.562 25.766 -31.312 1 29.83 175 VAL B O 1
ATOM 3010 N N . LEU B 1 176 ? -39.875 23.734 -31.156 1 29.62 176 LEU B N 1
ATOM 3011 C CA . LEU B 1 176 ? -40.75 23.672 -32.312 1 29.62 176 LEU B CA 1
ATOM 3012 C C . LEU B 1 176 ? -42.094 24.312 -32.031 1 29.62 176 LEU B C 1
ATOM 3014 O O . LEU B 1 176 ? -42.875 23.797 -31.219 1 29.62 176 LEU B O 1
ATOM 3018 N N . ILE B 1 177 ? -42.062 25.609 -31.797 1 30.25 177 ILE B N 1
ATOM 3019 C CA . ILE B 1 177 ? -43.281 26.406 -31.719 1 30.25 177 ILE B CA 1
ATOM 3020 C C . ILE B 1 177 ? -44.25 25.984 -32.844 1 30.25 177 ILE B C 1
ATOM 3022 O O . ILE B 1 177 ? -43.969 26.203 -34 1 30.25 177 ILE B O 1
ATOM 3026 N N . ILE B 1 178 ? -44.719 24.672 -32.781 1 30.02 178 ILE B N 1
ATOM 3027 C CA . ILE B 1 178 ? -45.781 24.297 -33.688 1 30.02 178 ILE B CA 1
ATOM 3028 C C . ILE B 1 178 ? -46.875 25.375 -33.688 1 30.02 178 ILE B C 1
ATOM 3030 O O . ILE B 1 178 ? -47.469 25.641 -32.625 1 30.02 178 ILE B O 1
ATOM 3034 N N . PHE B 1 179 ? -46.625 26.516 -34.375 1 30.48 179 PHE B N 1
ATOM 3035 C CA . PHE B 1 179 ? -47.656 27.516 -34.656 1 30.48 179 PHE B CA 1
ATOM 3036 C C . PHE B 1 179 ? -48.969 26.828 -35.031 1 30.48 179 PHE B C 1
ATOM 3038 O O . PHE B 1 179 ? -49.094 26.234 -36.094 1 30.48 179 PHE B O 1
ATOM 3045 N N . VAL B 1 180 ? -49.562 25.984 -34.094 1 29.73 180 VAL B N 1
ATOM 3046 C CA . VAL B 1 180 ? -50.938 25.5 -34.344 1 29.73 180 VAL B CA 1
ATOM 3047 C C . VAL B 1 180 ? -51.812 26.656 -34.781 1 29.73 180 VAL B C 1
ATOM 3049 O O . VAL B 1 180 ? -52.094 27.562 -33.969 1 29.73 180 VAL B O 1
ATOM 3052 N N . SER B 1 181 ? -51.625 27.219 -35.969 1 27.19 181 SER B N 1
ATOM 3053 C CA . SER B 1 181 ? -52.594 28.141 -36.562 1 27.19 181 SER B CA 1
ATOM 3054 C C . SER B 1 181 ? -54.031 27.688 -36.281 1 27.19 181 SER B C 1
ATOM 3056 O O . SER B 1 181 ? -54.406 26.547 -36.562 1 27.19 181 SER B O 1
ATOM 3058 N N . ILE B 1 182 ? -54.656 28.203 -35.188 1 30.14 182 ILE B N 1
ATOM 3059 C CA . ILE B 1 182 ? -56.094 28.141 -34.875 1 30.14 182 ILE B CA 1
ATOM 3060 C C . ILE B 1 182 ? -56.906 28.453 -36.094 1 30.14 182 ILE B C 1
ATOM 3062 O O . ILE B 1 182 ? -56.875 29.562 -36.625 1 30.14 182 ILE B O 1
ATOM 3066 N N . VAL B 1 183 ? -57 27.578 -37.125 1 27.12 183 VAL B N 1
ATOM 3067 C CA . VAL B 1 183 ? -57.938 27.75 -38.219 1 27.12 183 VAL B CA 1
ATOM 3068 C C . VAL B 1 183 ? -59.344 27.906 -37.625 1 27.12 183 VAL B C 1
ATOM 3070 O O . VAL B 1 183 ? -59.875 27 -36.969 1 27.12 183 VAL B O 1
ATOM 3073 N N . VAL B 1 184 ? -59.844 29.078 -37.25 1 29.33 184 VAL B N 1
ATOM 3074 C CA . VAL B 1 184 ? -61.219 29.453 -36.969 1 29.33 184 VAL B CA 1
ATOM 3075 C C . VAL B 1 184 ? -62.125 29 -38.125 1 29.33 184 VAL B C 1
ATOM 3077 O O . VAL B 1 184 ? -61.969 29.469 -39.25 1 29.33 184 VAL B O 1
ATOM 3080 N N . HIS B 1 185 ? -62.469 27.594 -38.219 1 24.42 185 HIS B N 1
ATOM 3081 C CA . HIS B 1 185 ? -63.531 27.094 -39.094 1 24.42 185 HIS B CA 1
ATOM 3082 C C . HIS B 1 185 ? -64.812 27.828 -38.875 1 24.42 185 HIS B C 1
ATOM 3084 O O . HIS B 1 185 ? -65.375 27.828 -37.781 1 24.42 185 HIS B O 1
ATOM 3090 N N . HIS B 1 186 ? -65.312 28.844 -39.562 1 27.06 186 HIS B N 1
ATOM 3091 C CA . HIS B 1 186 ? -66.562 29.484 -39.75 1 27.06 186 HIS B CA 1
ATOM 3092 C C . HIS B 1 186 ? -67.688 28.469 -40.094 1 27.06 186 HIS B C 1
ATOM 3094 O O . HIS B 1 186 ? -68.75 28.516 -39.562 1 27.06 186 HIS B O 1
ATOM 3100 N N . GLY B 1 187 ? -67.812 27.953 -41.281 1 24.42 187 GLY B N 1
ATOM 3101 C CA . GLY B 1 187 ? -69.125 27.75 -41.938 1 24.42 187 GLY B CA 1
ATOM 3102 C C . GLY B 1 187 ? -70 26.766 -41.188 1 24.42 187 GLY B C 1
ATOM 3103 O O . GLY B 1 187 ? -69.562 26.047 -40.312 1 24.42 187 GLY B O 1
ATOM 3104 N N . ALA B 1 188 ? -70.938 26.297 -41.938 1 28.05 188 ALA B N 1
ATOM 3105 C CA . ALA B 1 188 ? -72.312 26.297 -42.406 1 28.05 188 ALA B CA 1
ATOM 3106 C C . ALA B 1 188 ? -73 24.922 -42.25 1 28.05 188 ALA B C 1
ATOM 3108 O O . ALA B 1 188 ? -74.188 24.766 -42.5 1 28.05 188 ALA B O 1
ATOM 3109 N N . ASP B 1 189 ? -72.25 23.734 -42.094 1 22.52 189 ASP B N 1
ATOM 3110 C CA . ASP B 1 189 ? -73.125 22.734 -42.719 1 22.52 189 ASP B CA 1
ATOM 3111 C C . ASP B 1 189 ? -74.438 22.594 -42.031 1 22.52 189 ASP B C 1
ATOM 3113 O O . ASP B 1 189 ? -74.5 22.656 -40.781 1 22.52 189 ASP B O 1
ATOM 3117 N N . ARG B 1 190 ? -75.625 22.375 -42.781 1 24.72 190 ARG B N 1
ATOM 3118 C CA . ARG B 1 190 ? -77.062 22.172 -43 1 24.72 190 ARG B CA 1
ATOM 3119 C C . ARG B 1 190 ? -77.562 20.859 -42.375 1 24.72 190 ARG B C 1
ATOM 3121 O O . ARG B 1 190 ? -78.688 20.469 -42.531 1 24.72 190 ARG B O 1
ATOM 3128 N N . ARG B 1 191 ? -76.875 19.891 -41.781 1 21.94 191 ARG B N 1
ATOM 3129 C CA . ARG B 1 191 ? -77.625 18.672 -41.875 1 21.94 191 ARG B CA 1
ATOM 3130 C C . ARG B 1 191 ? -79.062 18.875 -41.344 1 21.94 191 ARG B C 1
ATOM 3132 O O . ARG B 1 191 ? -79.312 19.781 -40.531 1 21.94 191 ARG B O 1
ATOM 3139 N N . LEU B 1 192 ? -79.938 17.672 -41.344 1 23.36 192 LEU B N 1
ATOM 3140 C CA . LEU B 1 192 ? -81.312 17.422 -40.969 1 23.36 192 LEU B CA 1
ATOM 3141 C C . LEU B 1 192 ? -81.562 17.766 -39.5 1 23.36 192 LEU B C 1
ATOM 3143 O O . LEU B 1 192 ? -80.688 17.578 -38.656 1 23.36 192 LEU B O 1
#

pLDDT: mean 74.99, std 25.67, range [21.27, 98.69]

Sequence (384 aa):
MINENNEKMNDNNGLCTSTWGPPGWFFLHCVAAGYPVHPDEYDDIRGNARGHTRRGYSSFFKNTGHVLPCRFCRDSYVHFSSETPVEEYLHSRQALFEWLFIIHNKVNDKIGDKQETDLESVVDKYERFRAKCHHQKATGCTDPARHNEKMICRLVVEPVNRKRNRWAVLSIMTVLIIFVSIVVHHGADRRLMINENNEKMNDNNGLCTSTWGPPGWFFLHCVAAGYPVHPDEYDDIRGNARGHTRRGYSSFFKNTGHVLPCRFCRDSYVHFSSETPVEEYLHSRQALFEWLFIIHNKVNDKIGDKQETDLESVVDKYERFRAKCHHQKATGCTDPARHNEKMICRLVVEPVNRKRNRWAVLSIMTVLIIFVSIVVHHGADRRL

Nearest PDB structures (foldseek):
  3gwn-assembly1_B  TM=9.305E-01  e=1.741E-07  Acanthamoeba polyphaga mimivirus
  8hdu-assembly1_A  TM=3.029E-01  e=2.040E+00  synthetic construct
  3gwn-assembly1_B  TM=9.305E-01  e=1.181E-07  Acanthamoeba polyphaga mimivirus
  3td7-assembly1_A-2  TM=9.239E-01  e=7.587E-07  Acanthamoeba polyphaga mimivirus